Protein AF-0000000083133757 (afdb_homodimer)

Foldseek 3Di:
DWEWEKEDDLFKIKIWIWDDDPNAIGTQDMDMDGQAVDQEDLVVVCVVCVVSVHALVPHLWYEYAYADDQDPQWDDHPNYPYIDHQVVSCVSRVHPYYGYDHLVQLLVLLVSNDDPVQKDWLAAAAADPQAKEKEWEAEQFIFIWIWHGPPPDIGIGGDPQQFAADDDDDDLSVQLLVVVVVVDVGDGNRCCAYLNNLVSLLVSCQVVPDPPDHDDPVLVVVVVVDPNSVSLLCCCVPVVRPSSVVSVLVNLLSQLLVLLVVCVVGVRSNAYEYAYDVCLSCVVVNNPCNSPVSNQPPPPCSVSSSRHIYIYGNDNCSSRSSRRSVGCVRSVD/DWEWEKEDDLFKIKIWIWDDDPNAIGTQDMDMDGQAVDQEDLVVVCVVCVVSVHALVVHLWYEYAYADDQDPQWDDDPNYPYIDHQVVSCVSRVHPYYGYDHLVQLLVLLVSNDDPVQKDWLAAAAADPQAKEKEWEAEQFIFIWIWHGPPPDIGIGGDPQQFAADDDDDDLSVQLLVVVVVVDVGDGNRCCAYLVNLVSLLVSCQVVPDPPDHDDPVLVVVVVVDVNSVSLLCCCVPVVRPSSVVSVLVNLLSQLLVLLVRCVVGVRSNAYEYAYDVCLSCVVVNNPCNSPVSNQPPPPCSVSSSRHIYIYGNDNCSSRSSRRSVGCVRSVD

Organism: Piscirickettsia salmonis (NCBI:txid1238)

InterPro domains:
  IPR003836 Glucokinase [MF_00524] (2-330)
  IPR003836 Glucokinase [PF02685] (4-329)
  IPR003836 Glucokinase [TIGR00749] (4-324)
  IPR003836 Glucokinase [cd24008] (3-322)
  IPR043129 ATPase, nucleotide binding domain [SSF53067] (1-330)

Sequence (666 aa):
MRLLSGDIGGTKTWLQLADFDNGKLTVLAHQKYVSNTYNNAAIMVKEFLSETGHQETHIDGACFAVAGPIMQGRVQLTNLPWDVDEAAVAEELGIRCVTLINDFQAIGYGTDALAEKDLYTLQAGSPRPQATRALIGAGTGLGVALMSNDGEKYTVMPTEGGHVDFGPTNDIQMELLAYLRRKLHRVSVERVLSGQGLINIYKFICDNPLYGEIESRKLQFAMHKEDPAAAISRFAIEEKDPLACRALDIFIDLYGAQAGNLALMSLPYGGIYIVGGIAPKILSQLNDGRFMKAYGDKGRMSRMLDNFPIHIVLDTKIGLKGAALYAARACAQMRLLSGDIGGTKTWLQLADFDNGKLTVLAHQKYVSNTYNNAAIMVKEFLSETGHQETHIDGACFAVAGPIMQGRVQLTNLPWDVDEAAVAEELGIRCVTLINDFQAIGYGTDALAEKDLYTLQAGSPRPQATRALIGAGTGLGVALMSNDGEKYTVMPTEGGHVDFGPTNDIQMELLAYLRRKLHRVSVERVLSGQGLINIYKFICDNPLYGEIESRKLQFAMHKEDPAAAISRFAIEEKDPLACRALDIFIDLYGAQAGNLALMSLPYGGIYIVGGIAPKILSQLNDGRFMKAYGDKGRMSRMLDNFPIHIVLDTKIGLKGAALYAARACAQ

Radius of gyration: 26.64 Å; Cα contacts (8 Å, |Δi|>4): 1473; chains: 2; bounding box: 66×78×50 Å

Nearest PDB structures (foldseek):
  1sz2-assembly1_A  TM=9.202E-01  e=3.330E-32  Escherichia coli
  3vpz-assembly1_A-2  TM=8.859E-01  e=3.953E-31  Pseudoalteromonas sp. AS-131
  6vzz-assembly1_A-2  TM=7.617E-01  e=1.956E-19  Balamuthia mandrillaris
  9cku-assembly1_F  TM=5.477E-01  e=1.149E-06  Mycobacterium tuberculosis
  9b78-assembly1_A  TM=5.276E-01  e=3.428E-06  Mycobacterium tuberculosis

Secondary structure (DSSP, 8-state):
-EEEEEEE-SSEEEEEEEEEETTEEEEEEEEEEEGGGSSSHHHHHHHHHHHTT--GGG--EEEEEESS--BTTEEE-TTSS-EEEHHHHHHHHT-S-EEEEEHHHHHHHHGGG--GGGEEEEE-----TT--EEEEEESSSEEEEEEEE-SS-EEEEE--GGGSBP---SHHHHHHHHHHHTT-S--BGGGTSSHHHHHHHHHHHHHS-GGG----HHHHHHHHHS-HHHHHHHIIIII--HHHHHHHHHHHHHHHHHHHHHHHHH--TTEEEEESSHHHHTHHHHTSSHHHHHHH--GGGHHHHTTS-EEEE--TTHHHHHHHHHHHHHT--/-EEEEEEE-SSEEEEEEEEEETTEEEEEEEEEEEGGGSSSHHHHHHHHHHHTT--GGG-SEEEEEESS--BTTEEE-TTSS-EEEHHHHHHHHT-S-EEEEEHHHHHHHHGGG--GGGEEEEE-----TT--EEEEEESSSEEEEEEEE-SS-EEEEE--GGGSBP---SHHHHHHHHHHHTT-S--BGGGTSSHHHHHHHHHHHHHS-GGG----HHHHHHHHHS-HHHHHHHIIIII--HHHHHHHHHHHHHHHHHHHHHHHHH--TTEEEEESSHHHHTHHHHTSSHHHHHHH--GGGHHHHTTS-EEEE--TTHHHHHHHHHHHHHT--

Solvent-accessible surface area (backbone atoms only — not comparable to full-atom values): 33529 Å² total; per-residue (Å²): 83,34,27,33,14,23,38,47,44,57,58,44,24,39,39,34,36,29,40,43,56,95,91,38,78,46,80,73,46,70,51,78,45,61,37,78,80,45,82,41,68,54,62,53,48,52,50,50,30,53,76,71,73,46,56,50,88,63,36,52,16,25,12,37,16,30,68,65,78,70,56,94,54,27,34,75,40,87,69,35,94,36,77,51,35,28,68,60,46,17,63,74,49,57,26,88,31,46,45,66,45,36,42,64,45,14,33,51,52,14,58,78,72,60,52,74,89,34,44,46,73,80,35,73,44,56,67,39,88,72,35,28,28,32,40,40,25,35,33,87,45,29,50,31,32,39,30,46,41,80,87,83,52,77,44,65,42,64,38,45,41,24,59,22,60,35,39,58,83,49,70,69,44,44,50,50,50,56,57,48,50,76,79,29,95,69,58,28,38,24,58,49,45,15,38,60,3,44,44,49,44,35,52,51,42,66,77,52,41,65,93,70,57,75,86,52,67,69,56,56,52,40,35,71,74,47,61,41,42,58,37,39,52,46,34,21,72,76,65,56,35,66,65,33,36,51,27,51,50,53,40,38,32,50,51,14,36,49,51,31,34,50,39,28,51,44,54,21,27,48,16,35,40,39,34,49,71,47,54,63,73,42,43,71,64,55,66,69,46,52,19,55,52,32,27,40,69,47,72,93,49,22,74,64,55,58,34,33,18,31,29,37,37,61,53,81,57,31,38,38,52,3,14,30,50,47,16,53,63,74,33,67,117,83,33,28,33,12,22,37,46,46,58,61,43,26,39,40,35,37,30,39,43,56,96,92,38,79,44,80,74,46,70,51,79,43,60,36,78,80,45,83,42,68,57,62,52,49,52,50,51,31,53,75,69,74,46,56,50,87,61,37,52,18,26,14,37,15,29,68,63,77,69,57,91,54,28,35,74,39,88,70,35,94,36,77,51,35,29,68,59,45,18,61,74,51,58,27,88,29,45,44,69,43,36,42,62,44,14,34,51,53,14,59,79,71,60,51,74,90,33,44,46,74,82,34,74,45,56,66,39,87,73,34,27,28,33,39,40,25,34,32,86,47,28,49,32,33,38,29,45,43,81,86,81,52,76,44,67,42,63,38,44,43,23,59,22,61,36,40,56,84,49,71,68,43,45,52,49,51,56,56,47,49,76,78,29,94,66,60,29,38,26,57,51,46,15,38,61,4,44,44,48,44,35,52,52,41,66,76,51,44,65,94,71,58,74,86,52,67,68,55,54,52,40,34,72,75,48,60,41,42,60,37,40,52,46,34,22,72,76,65,56,35,65,66,32,36,52,29,49,50,51,39,38,32,50,51,14,35,50,51,30,34,49,39,28,51,42,53,19,28,47,15,36,39,39,34,51,72,48,56,62,75,41,43,70,63,54,67,66,46,53,17,55,53,33,28,41,66,46,71,93,49,23,73,64,54,59,34,33,17,31,29,37,38,61,53,81,58,32,37,37,52,3,14,29,52,48,18,53,64,75,33,66,116

Structure (mmCIF, N/CA/C/O backbone):
data_AF-0000000083133757-model_v1
#
loop_
_entity.id
_entity.type
_entity.pdbx_description
1 polymer Glucokinase
#
loop_
_atom_site.group_PDB
_atom_site.id
_atom_site.type_symbol
_atom_site.label_atom_id
_atom_site.label_alt_id
_atom_site.label_comp_id
_atom_site.label_asym_id
_atom_site.label_entity_id
_atom_site.label_seq_id
_atom_site.pdbx_PDB_ins_code
_atom_site.Cartn_x
_atom_site.Cartn_y
_atom_site.Cartn_z
_atom_site.occupancy
_atom_site.B_iso_or_equiv
_atom_site.auth_seq_id
_atom_site.auth_comp_id
_atom_site.auth_asym_id
_atom_site.auth_atom_id
_atom_site.pdbx_PDB_model_num
ATOM 1 N N . MET A 1 1 ? 29.344 -16.656 -13.273 1 94.44 1 MET A N 1
ATOM 2 C CA . MET A 1 1 ? 28.984 -17.297 -12.016 1 94.44 1 MET A CA 1
ATOM 3 C C . MET A 1 1 ? 28 -18.438 -12.242 1 94.44 1 MET A C 1
ATOM 5 O O . MET A 1 1 ? 27.094 -18.328 -13.062 1 94.44 1 MET A O 1
ATOM 9 N N . ARG A 1 2 ? 28.344 -19.547 -11.562 1 95.88 2 ARG A N 1
ATOM 10 C CA . ARG A 1 2 ? 27.375 -20.641 -11.531 1 95.88 2 ARG A CA 1
ATOM 11 C C . ARG A 1 2 ? 26.469 -20.531 -10.312 1 95.88 2 ARG A C 1
ATOM 13 O O . ARG A 1 2 ? 26.938 -20.547 -9.172 1 95.88 2 ARG A O 1
ATOM 20 N N . LEU A 1 3 ? 25.141 -20.453 -10.609 1 97.38 3 LEU A N 1
ATOM 21 C CA . LEU A 1 3 ? 24.203 -20.141 -9.547 1 97.38 3 LEU A CA 1
ATOM 22 C C . LEU A 1 3 ? 23.156 -21.25 -9.391 1 97.38 3 LEU A C 1
ATOM 24 O O . LEU A 1 3 ? 22.719 -21.828 -10.383 1 97.38 3 LEU A O 1
ATOM 28 N N . LEU A 1 4 ? 22.859 -21.516 -8.141 1 97.62 4 LEU A N 1
ATOM 29 C CA . LEU A 1 4 ? 21.781 -22.438 -7.781 1 97.62 4 LEU A CA 1
ATOM 30 C C . LEU A 1 4 ? 20.609 -21.672 -7.184 1 97.62 4 LEU A C 1
ATOM 32 O O . LEU A 1 4 ? 20.781 -20.828 -6.297 1 97.62 4 LEU A O 1
ATOM 36 N N . SER A 1 5 ? 19.375 -21.875 -7.754 1 97.75 5 SER A N 1
ATOM 37 C CA . SER A 1 5 ? 18.188 -21.25 -7.195 1 97.75 5 SER A CA 1
ATOM 38 C C . SER A 1 5 ? 17.094 -22.266 -6.945 1 97.75 5 SER A C 1
ATOM 40 O O . SER A 1 5 ? 17.047 -23.312 -7.59 1 97.75 5 SER A O 1
ATOM 42 N N . GLY A 1 6 ? 16.297 -21.984 -5.996 1 95.5 6 GLY A N 1
ATOM 43 C CA . GLY A 1 6 ? 15.18 -22.859 -5.66 1 95.5 6 GLY A CA 1
ATOM 44 C C . GLY A 1 6 ? 13.945 -22.094 -5.238 1 95.5 6 GLY A C 1
ATOM 45 O O . GLY A 1 6 ? 14.039 -21.016 -4.641 1 95.5 6 GLY A O 1
ATOM 46 N N . ASP A 1 7 ? 12.852 -22.562 -5.633 1 92.56 7 ASP A N 1
ATOM 47 C CA . ASP A 1 7 ? 11.531 -22.172 -5.145 1 92.56 7 ASP A CA 1
ATOM 48 C C . ASP A 1 7 ? 10.906 -23.281 -4.305 1 92.56 7 ASP A C 1
ATOM 50 O O . ASP A 1 7 ? 10.328 -24.234 -4.844 1 92.56 7 ASP A O 1
ATOM 54 N N . ILE A 1 8 ? 11.023 -23.094 -3.02 1 88.12 8 ILE A N 1
ATOM 55 C CA . ILE A 1 8 ? 10.648 -24.156 -2.084 1 88.12 8 ILE A CA 1
ATOM 56 C C . ILE A 1 8 ? 9.211 -23.953 -1.622 1 88.12 8 ILE A C 1
ATOM 58 O O . ILE A 1 8 ? 8.914 -23.016 -0.879 1 88.12 8 ILE A O 1
ATOM 62 N N . GLY A 1 9 ? 8.352 -24.797 -2.1 1 79 9 GLY A N 1
ATOM 63 C CA . GLY A 1 9 ? 6.965 -24.812 -1.653 1 79 9 GLY A CA 1
ATOM 64 C C . GLY A 1 9 ? 6.656 -25.938 -0.682 1 79 9 GLY A C 1
ATOM 65 O O . GLY A 1 9 ? 7.508 -26.781 -0.421 1 79 9 GLY A O 1
ATOM 66 N N . GLY A 1 10 ? 5.496 -25.875 -0.062 1 72.5 10 GLY A N 1
ATOM 67 C CA . GLY A 1 10 ? 5.102 -26.922 0.88 1 72.5 10 GLY A CA 1
ATOM 68 C C . GLY A 1 10 ? 5.008 -28.297 0.25 1 72.5 10 GLY A C 1
ATOM 69 O O . GLY A 1 10 ? 5.445 -29.281 0.84 1 72.5 10 GLY A O 1
ATOM 70 N N . THR A 1 11 ? 4.551 -28.375 -1.009 1 75.81 11 THR A N 1
ATOM 71 C CA . THR A 1 11 ? 4.328 -29.672 -1.652 1 75.81 11 THR A CA 1
ATOM 72 C C . THR A 1 11 ? 5.375 -29.922 -2.736 1 75.81 11 THR A C 1
ATOM 74 O O . THR A 1 11 ? 5.844 -31.047 -2.902 1 75.81 11 THR A O 1
ATOM 77 N N . LYS A 1 12 ? 5.715 -28.891 -3.416 1 84.62 12 LYS A N 1
ATOM 78 C CA . LYS A 1 12 ? 6.641 -29.031 -4.531 1 84.62 12 LYS A CA 1
ATOM 79 C C . LYS A 1 12 ? 7.785 -28.031 -4.434 1 84.62 12 LYS A C 1
ATOM 81 O O . LYS A 1 12 ? 7.586 -26.906 -3.963 1 84.62 12 LYS A O 1
ATOM 86 N N . THR A 1 13 ? 8.914 -28.453 -4.848 1 90.81 13 THR A N 1
ATOM 87 C CA . THR A 1 13 ? 10.094 -27.594 -4.914 1 90.81 13 THR A CA 1
ATOM 88 C C . THR A 1 13 ? 10.695 -27.609 -6.316 1 90.81 13 THR A C 1
ATOM 90 O O . THR A 1 13 ? 10.836 -28.672 -6.926 1 90.81 13 THR A O 1
ATOM 93 N N . TRP A 1 14 ? 10.961 -26.453 -6.805 1 94.5 14 TRP A N 1
ATOM 94 C CA . TRP A 1 14 ? 11.68 -26.328 -8.062 1 94.5 14 TRP A CA 1
ATOM 95 C C . TRP A 1 14 ? 13.133 -25.938 -7.816 1 94.5 14 TRP A C 1
ATOM 97 O O . TRP A 1 14 ? 13.414 -25.047 -7 1 94.5 14 TRP A O 1
ATOM 107 N N . LEU A 1 15 ? 14.031 -26.594 -8.453 1 96.69 15 LEU A N 1
ATOM 108 C CA . LEU A 1 15 ? 15.453 -26.25 -8.414 1 96.69 15 LEU A CA 1
ATOM 109 C C . LEU A 1 15 ? 15.961 -25.875 -9.812 1 96.69 15 LEU A C 1
ATOM 111 O O . LEU A 1 15 ? 15.492 -26.438 -10.805 1 96.69 15 LEU A O 1
ATOM 115 N N . GLN A 1 16 ? 16.859 -24.953 -9.812 1 97.56 16 GLN A N 1
ATOM 116 C CA . GLN A 1 16 ? 17.391 -24.453 -11.086 1 97.56 16 GLN A CA 1
ATOM 117 C C . GLN A 1 16 ? 18.875 -24.156 -10.992 1 97.56 16 GLN A C 1
ATOM 119 O O . GLN A 1 16 ? 19.344 -23.641 -9.969 1 97.56 16 GLN A O 1
ATOM 124 N N . LEU A 1 17 ? 19.594 -24.594 -12.023 1 97.25 17 LEU A N 1
ATOM 125 C CA . LEU A 1 17 ? 20.984 -24.203 -12.234 1 97.25 17 LEU A CA 1
ATOM 126 C C . LEU A 1 17 ? 21.109 -23.219 -13.391 1 97.25 17 LEU A C 1
ATOM 128 O O . LEU A 1 17 ? 20.5 -23.406 -14.445 1 97.25 17 LEU A O 1
ATOM 132 N N . ALA A 1 18 ? 21.844 -22.141 -13.148 1 96.94 18 ALA A N 1
ATOM 133 C CA . ALA A 1 18 ? 22 -21.141 -14.188 1 96.94 18 ALA A CA 1
ATOM 134 C C . ALA A 1 18 ? 23.406 -20.547 -14.18 1 96.94 18 ALA A C 1
ATOM 136 O O . ALA A 1 18 ? 24.094 -20.562 -13.156 1 96.94 18 ALA A O 1
ATOM 137 N N . ASP A 1 19 ? 23.828 -20.078 -15.375 1 96.31 19 ASP A N 1
ATOM 138 C CA . ASP A 1 19 ? 25.031 -19.281 -15.516 1 96.31 19 ASP A CA 1
ATOM 139 C C . ASP A 1 19 ? 24.703 -17.781 -15.57 1 96.31 19 ASP A C 1
ATOM 141 O O . ASP A 1 19 ? 23.734 -17.375 -16.219 1 96.31 19 ASP A O 1
ATOM 145 N N . PHE A 1 20 ? 25.391 -17.047 -14.766 1 95.31 20 PHE A N 1
ATOM 146 C CA . PHE A 1 20 ? 25.266 -15.594 -14.812 1 95.31 20 PHE A CA 1
ATOM 147 C C . PHE A 1 20 ? 26.562 -14.953 -15.312 1 95.31 20 PHE A C 1
ATOM 149 O O . PHE A 1 20 ? 27.594 -15.039 -14.648 1 95.31 20 PHE A O 1
ATOM 156 N N . ASP A 1 21 ? 26.469 -14.344 -16.516 1 92.94 21 ASP A N 1
ATOM 157 C CA . ASP A 1 21 ? 27.625 -13.719 -17.156 1 92.94 21 ASP A CA 1
ATOM 158 C C . ASP A 1 21 ? 27.234 -12.398 -17.828 1 92.94 21 ASP A C 1
ATOM 160 O O . ASP A 1 21 ? 26.297 -12.359 -18.625 1 92.94 21 ASP A O 1
ATOM 164 N N . ASN A 1 22 ? 27.938 -11.281 -17.516 1 89.75 22 ASN A N 1
ATOM 165 C CA . ASN A 1 22 ? 27.734 -9.961 -18.094 1 89.75 22 ASN A CA 1
ATOM 166 C C . ASN A 1 22 ? 26.281 -9.523 -18 1 89.75 22 ASN A C 1
ATOM 168 O O . ASN A 1 22 ? 25.688 -9.094 -18.984 1 89.75 22 ASN A O 1
ATOM 172 N N . GLY A 1 23 ? 25.703 -9.805 -16.922 1 85.88 23 GLY A N 1
ATOM 173 C CA . GLY A 1 23 ? 24.359 -9.336 -16.672 1 85.88 23 GLY A CA 1
ATOM 174 C C . GLY A 1 23 ? 23.281 -10.227 -17.266 1 85.88 23 GLY A C 1
ATOM 175 O O . GLY A 1 23 ? 22.094 -9.922 -17.188 1 85.88 23 GLY A O 1
ATOM 176 N N . LYS A 1 24 ? 23.766 -11.352 -17.75 1 91 24 LYS A N 1
ATOM 177 C CA . LYS A 1 24 ? 22.812 -12.242 -18.406 1 91 24 LYS A CA 1
ATOM 178 C C . LYS A 1 24 ? 22.719 -13.578 -17.688 1 91 24 LYS A C 1
ATOM 180 O O . LYS A 1 24 ? 23.75 -14.164 -17.312 1 91 24 LYS A O 1
ATOM 185 N N . LEU A 1 25 ? 21.5 -13.992 -17.516 1 94.38 25 LEU A N 1
ATOM 186 C CA . LEU A 1 25 ? 21.234 -15.273 -16.875 1 94.38 25 LEU A CA 1
ATOM 187 C C . LEU A 1 25 ? 20.875 -16.328 -17.906 1 94.38 25 LEU A C 1
ATOM 189 O O . LEU A 1 25 ? 19.969 -16.141 -18.719 1 94.38 25 LEU A O 1
ATOM 193 N N . THR A 1 26 ? 21.641 -17.453 -17.969 1 95 26 THR A N 1
ATOM 194 C CA . THR A 1 26 ? 21.359 -18.578 -18.859 1 95 26 THR A CA 1
ATOM 195 C C . THR A 1 26 ? 21.031 -19.828 -18.031 1 95 26 THR A C 1
ATOM 197 O O . THR A 1 26 ? 21.875 -20.359 -17.312 1 95 26 THR A O 1
ATOM 200 N N . VAL A 1 27 ? 19.844 -20.312 -18.219 1 94.75 27 VAL A N 1
ATOM 201 C CA . VAL A 1 27 ? 19.406 -21.484 -17.469 1 94.75 27 VAL A CA 1
ATOM 202 C C . VAL A 1 27 ? 20.031 -22.734 -18.062 1 94.75 27 VAL A C 1
ATOM 204 O O . VAL A 1 27 ? 19.969 -22.969 -19.281 1 94.75 27 VAL A O 1
ATOM 207 N N . LEU A 1 28 ? 20.547 -23.531 -17.219 1 95.75 28 LEU A N 1
ATOM 208 C CA . LEU A 1 28 ? 21.203 -24.75 -17.641 1 95.75 28 LEU A CA 1
ATOM 209 C C . LEU A 1 28 ? 20.328 -25.969 -17.391 1 95.75 28 LEU A C 1
ATOM 211 O O . LEU A 1 28 ? 20.312 -26.906 -18.188 1 95.75 28 LEU A O 1
ATOM 215 N N . ALA A 1 29 ? 19.656 -25.969 -16.266 1 95.62 29 ALA A N 1
ATOM 216 C CA . ALA A 1 29 ? 18.781 -27.062 -15.875 1 95.62 29 ALA A CA 1
ATOM 217 C C . ALA A 1 29 ? 17.75 -26.609 -14.844 1 95.62 29 ALA A C 1
ATOM 219 O O . ALA A 1 29 ? 18 -25.688 -14.078 1 95.62 29 ALA A O 1
ATOM 220 N N . HIS A 1 30 ? 16.609 -27.156 -14.875 1 94.69 30 HIS A N 1
ATOM 221 C CA . HIS A 1 30 ? 15.625 -27.016 -13.805 1 94.69 30 HIS A CA 1
ATOM 222 C C . HIS A 1 30 ? 14.797 -28.281 -13.633 1 94.69 30 HIS A C 1
ATOM 224 O O . HIS A 1 30 ? 14.562 -29.016 -14.602 1 94.69 30 HIS A O 1
ATOM 230 N N . GLN A 1 31 ? 14.469 -28.625 -12.461 1 95.75 31 GLN A N 1
ATOM 231 C CA . GLN A 1 31 ? 13.727 -29.828 -12.141 1 95.75 31 GLN A CA 1
ATOM 232 C C . GLN A 1 31 ? 12.789 -29.609 -10.953 1 95.75 31 GLN A C 1
ATOM 234 O O . GLN A 1 31 ? 13.047 -28.766 -10.102 1 95.75 31 GLN A O 1
ATOM 239 N N . LYS A 1 32 ? 11.727 -30.406 -11 1 94.5 32 LYS A N 1
ATOM 240 C CA . LYS A 1 32 ? 10.727 -30.375 -9.938 1 94.5 32 LYS A CA 1
ATOM 241 C C . LYS A 1 32 ? 10.859 -31.578 -9.016 1 94.5 32 LYS A C 1
ATOM 243 O O . LYS A 1 32 ? 11.117 -32.688 -9.469 1 94.5 32 LYS A O 1
ATOM 248 N N . TYR A 1 33 ? 10.68 -31.297 -7.75 1 93.75 33 TYR A N 1
ATOM 249 C CA . TYR A 1 33 ? 10.742 -32.344 -6.742 1 93.75 33 TYR A CA 1
ATOM 250 C C . TYR A 1 33 ? 9.531 -32.281 -5.82 1 93.75 33 TYR A C 1
ATOM 252 O O . TYR A 1 33 ? 8.93 -31.234 -5.637 1 93.75 33 TYR A O 1
ATOM 260 N N . VAL A 1 34 ? 9.125 -33.406 -5.285 1 90.12 34 VAL A N 1
ATOM 261 C CA . VAL A 1 34 ? 8.117 -33.469 -4.234 1 90.12 34 VAL A CA 1
ATOM 262 C C . VAL A 1 34 ? 8.766 -33.219 -2.875 1 90.12 34 VAL A C 1
ATOM 264 O O . VAL A 1 34 ? 9.516 -34.062 -2.371 1 90.12 34 VAL A O 1
ATOM 267 N N . SER A 1 35 ? 8.438 -32.125 -2.262 1 85.5 35 SER A N 1
ATOM 268 C CA . SER A 1 35 ? 9.172 -31.609 -1.113 1 85.5 35 SER A CA 1
ATOM 269 C C . SER A 1 35 ? 9.164 -32.594 0.045 1 85.5 35 SER A C 1
ATOM 271 O O . SER A 1 35 ? 10.203 -32.812 0.678 1 85.5 35 SER A O 1
ATOM 273 N N . ASN A 1 36 ? 8.008 -33.219 0.297 1 82.38 36 ASN A N 1
ATOM 274 C CA . ASN A 1 36 ? 7.836 -34.031 1.495 1 82.38 36 ASN A CA 1
ATOM 275 C C . ASN A 1 36 ? 8.523 -35.375 1.355 1 82.38 36 ASN A C 1
ATOM 277 O O . ASN A 1 36 ? 8.531 -36.188 2.297 1 82.38 36 ASN A O 1
ATOM 281 N N . THR A 1 37 ? 9.133 -35.656 0.314 1 86.5 37 THR A N 1
ATOM 282 C CA . THR A 1 37 ? 9.844 -36.906 0.107 1 86.5 37 THR A CA 1
ATOM 283 C C . THR A 1 37 ? 11.297 -36.781 0.58 1 86.5 37 THR A C 1
ATOM 285 O O . THR A 1 37 ? 12.023 -37.781 0.607 1 86.5 37 THR A O 1
ATOM 288 N N . TYR A 1 38 ? 11.625 -35.625 0.969 1 87.56 38 TYR A N 1
ATOM 289 C CA . TYR A 1 38 ? 13 -35.375 1.405 1 87.56 38 TYR A CA 1
ATOM 290 C C . TYR A 1 38 ? 13.031 -34.906 2.857 1 87.56 38 TYR A C 1
ATOM 292 O O . TYR A 1 38 ? 12.148 -34.188 3.309 1 87.56 38 TYR A O 1
ATOM 300 N N . ASN A 1 39 ? 14.133 -35.25 3.531 1 81.62 39 ASN A N 1
ATOM 301 C CA . ASN A 1 39 ? 14.289 -34.875 4.938 1 81.62 39 ASN A CA 1
ATOM 302 C C . ASN A 1 39 ? 14.766 -33.438 5.094 1 81.62 39 ASN A C 1
ATOM 304 O O . ASN A 1 39 ? 14.578 -32.844 6.148 1 81.62 39 ASN A O 1
ATOM 308 N N . ASN A 1 40 ? 15.461 -33.062 4.164 1 83.31 40 ASN A N 1
ATOM 309 C CA . ASN A 1 40 ? 15.898 -31.656 4.184 1 83.31 40 ASN A CA 1
ATOM 310 C C . ASN A 1 40 ? 16.25 -31.156 2.781 1 83.31 40 ASN A C 1
ATOM 312 O O . ASN A 1 40 ? 16.359 -31.953 1.846 1 83.31 40 ASN A O 1
ATOM 316 N N . ALA A 1 41 ? 16.453 -29.891 2.652 1 85.19 41 ALA A N 1
ATOM 317 C CA . ALA A 1 41 ? 16.672 -29.234 1.369 1 85.19 41 ALA A CA 1
ATOM 318 C C . ALA A 1 41 ? 18.031 -29.625 0.772 1 85.19 41 ALA A C 1
ATOM 320 O O . ALA A 1 41 ? 18.156 -29.734 -0.449 1 85.19 41 ALA A O 1
ATOM 321 N N . ALA A 1 42 ? 19 -29.875 1.633 1 88.56 42 ALA A N 1
ATOM 322 C CA . ALA A 1 42 ? 20.359 -30.156 1.164 1 88.56 42 ALA A CA 1
ATOM 323 C C . ALA A 1 42 ? 20.391 -31.469 0.384 1 88.56 42 ALA A C 1
ATOM 325 O O . ALA A 1 42 ? 21.078 -31.578 -0.635 1 88.56 42 ALA A O 1
ATOM 326 N N . ILE A 1 43 ? 19.703 -32.406 0.863 1 90.31 43 ILE A N 1
ATOM 327 C CA . ILE A 1 43 ? 19.656 -33.719 0.206 1 90.31 43 ILE A CA 1
ATOM 328 C C . ILE A 1 43 ? 19.016 -33.594 -1.172 1 90.31 43 ILE A C 1
ATOM 330 O O . ILE A 1 43 ? 19.484 -34.156 -2.146 1 90.31 43 ILE A O 1
ATOM 334 N N . MET A 1 44 ? 17.984 -32.844 -1.221 1 92.5 44 MET A N 1
ATOM 335 C CA . MET A 1 44 ? 17.281 -32.562 -2.48 1 92.5 44 MET A CA 1
ATOM 336 C C . MET A 1 44 ? 18.219 -31.891 -3.479 1 92.5 44 MET A C 1
ATOM 338 O O . MET A 1 44 ? 18.25 -32.25 -4.652 1 92.5 44 MET A O 1
ATOM 342 N N . VAL A 1 45 ? 18.938 -30.969 -3 1 93.94 45 VAL A N 1
ATOM 343 C CA . VAL A 1 45 ? 19.844 -30.203 -3.842 1 93.94 45 VAL A CA 1
ATOM 344 C C . VAL A 1 45 ? 20.953 -31.094 -4.367 1 93.94 45 VAL A C 1
ATOM 346 O O . VAL A 1 45 ? 21.312 -31.031 -5.543 1 93.94 45 VAL A O 1
ATOM 349 N N . LYS A 1 46 ? 21.484 -31.906 -3.508 1 94.31 46 LYS A N 1
ATOM 350 C CA . LYS A 1 46 ? 22.547 -32.812 -3.912 1 94.31 46 LYS A CA 1
ATOM 351 C C . LYS A 1 46 ? 22.062 -33.781 -5 1 94.31 46 LYS A C 1
ATOM 353 O O . LYS A 1 46 ? 22.781 -34.062 -5.953 1 94.31 46 LYS A O 1
ATOM 358 N N . GLU A 1 47 ? 20.906 -34.25 -4.805 1 95.56 47 GLU A N 1
ATOM 359 C CA . GLU A 1 47 ? 20.312 -35.094 -5.828 1 95.56 47 GLU A CA 1
ATOM 360 C C . GLU A 1 47 ? 20.156 -34.344 -7.152 1 95.56 47 GLU A C 1
ATOM 362 O O . GLU A 1 47 ? 20.484 -34.875 -8.211 1 95.56 47 GLU A O 1
ATOM 367 N N . PHE A 1 48 ? 19.672 -33.188 -7.094 1 96.56 48 PHE A N 1
ATOM 368 C CA . PHE A 1 48 ? 19.5 -32.344 -8.281 1 96.56 48 PHE A CA 1
ATOM 369 C C . PHE A 1 48 ? 20.828 -32.125 -8.992 1 96.56 48 PHE A C 1
ATOM 371 O O . PHE A 1 48 ? 20.922 -32.281 -10.211 1 96.56 48 PHE A O 1
ATOM 378 N N . LEU A 1 49 ? 21.844 -31.797 -8.227 1 95.44 49 LEU A N 1
ATOM 379 C CA . LEU A 1 49 ? 23.156 -31.562 -8.812 1 95.44 49 LEU A CA 1
ATOM 380 C C . LEU A 1 49 ? 23.703 -32.812 -9.453 1 95.44 49 LEU A C 1
ATOM 382 O O . LEU A 1 49 ? 24.25 -32.781 -10.562 1 95.44 49 LEU A O 1
ATOM 386 N N . SER A 1 50 ? 23.5 -33.875 -8.789 1 95.38 50 SER A N 1
ATOM 387 C CA . SER A 1 50 ? 23.938 -35.156 -9.336 1 95.38 50 SER A CA 1
ATOM 388 C C . SER A 1 50 ? 23.219 -35.5 -10.633 1 95.38 50 SER A C 1
ATOM 390 O O . SER A 1 50 ? 23.844 -35.875 -11.625 1 95.38 50 SER A O 1
ATOM 392 N N . GLU A 1 51 ? 21.938 -35.344 -10.594 1 96 51 GLU A N 1
ATOM 393 C CA . GLU A 1 51 ? 21.109 -35.656 -11.742 1 96 51 GLU A CA 1
ATOM 394 C C . GLU A 1 51 ? 21.453 -34.781 -12.938 1 96 51 GLU A C 1
ATOM 396 O O . GLU A 1 51 ? 21.297 -35.188 -14.094 1 96 51 GLU A O 1
ATOM 401 N N . THR A 1 52 ? 21.906 -33.625 -12.719 1 94.38 52 THR A N 1
ATOM 402 C CA . THR A 1 52 ? 22.188 -32.688 -13.789 1 94.38 52 THR A CA 1
ATOM 403 C C . THR A 1 52 ? 23.672 -32.688 -14.141 1 94.38 52 THR A C 1
ATOM 405 O O . THR A 1 52 ? 24.125 -31.906 -14.992 1 94.38 52 THR A O 1
ATOM 408 N N . GLY A 1 53 ? 24.438 -33.469 -13.492 1 92.5 53 GLY A N 1
ATOM 409 C CA . GLY A 1 53 ? 25.844 -33.656 -13.805 1 92.5 53 GLY A CA 1
ATOM 410 C C . GLY A 1 53 ? 26.734 -32.562 -13.266 1 92.5 53 GLY A C 1
ATOM 411 O O . GLY A 1 53 ? 27.766 -32.25 -13.852 1 92.5 53 GLY A O 1
ATOM 412 N N . HIS A 1 54 ? 26.281 -31.922 -12.234 1 91.94 54 HIS A N 1
ATOM 413 C CA . HIS A 1 54 ? 27.062 -30.844 -11.625 1 91.94 54 HIS A CA 1
ATOM 414 C C . HIS A 1 54 ? 27.453 -31.203 -10.195 1 91.94 54 HIS A C 1
ATOM 416 O O . HIS A 1 54 ? 26.906 -32.125 -9.609 1 91.94 54 HIS A O 1
ATOM 422 N N . GLN A 1 55 ? 28.531 -30.5 -9.742 1 89.62 55 GLN A N 1
ATOM 423 C CA . GLN A 1 55 ? 29 -30.672 -8.375 1 89.62 55 GLN A CA 1
ATOM 424 C C . GLN A 1 55 ? 28.859 -29.391 -7.57 1 89.62 55 GLN A C 1
ATOM 426 O O . GLN A 1 55 ? 28.906 -28.297 -8.133 1 89.62 55 GLN A O 1
ATOM 431 N N . GLU A 1 56 ? 28.703 -29.547 -6.305 1 87 56 GLU A N 1
ATOM 432 C CA . GLU A 1 56 ? 28.562 -28.422 -5.395 1 87 56 GLU A CA 1
ATOM 433 C C . GLU A 1 56 ? 29.75 -27.469 -5.516 1 87 56 GLU A C 1
ATOM 435 O O . GLU A 1 56 ? 29.578 -26.25 -5.379 1 87 56 GLU A O 1
ATOM 440 N N . THR A 1 57 ? 30.891 -28.031 -5.816 1 86.44 57 THR A N 1
ATOM 441 C CA . THR A 1 57 ? 32.125 -27.234 -5.871 1 86.44 57 THR A CA 1
ATOM 442 C C . THR A 1 57 ? 32.094 -26.266 -7.039 1 86.44 57 THR A C 1
ATOM 444 O O . THR A 1 57 ? 32.875 -25.312 -7.09 1 86.44 57 THR A O 1
ATOM 447 N N . HIS A 1 58 ? 31.141 -26.422 -7.898 1 90.88 58 HIS A N 1
ATOM 448 C CA . HIS A 1 58 ? 31.031 -25.578 -9.078 1 90.88 58 HIS A CA 1
ATOM 449 C C . HIS A 1 58 ? 30.047 -24.422 -8.844 1 90.88 58 HIS A C 1
ATOM 451 O O . HIS A 1 58 ? 29.922 -23.531 -9.688 1 90.88 58 HIS A O 1
ATOM 457 N N . ILE A 1 59 ? 29.391 -24.438 -7.707 1 95.62 59 ILE A N 1
ATOM 458 C CA . ILE A 1 59 ? 28.328 -23.469 -7.449 1 95.62 59 ILE A CA 1
ATOM 459 C C . ILE A 1 59 ? 28.906 -22.266 -6.711 1 95.62 59 ILE A C 1
ATOM 461 O O . ILE A 1 59 ? 29.469 -22.406 -5.625 1 95.62 59 ILE A O 1
ATOM 465 N N . ASP A 1 60 ? 28.781 -21.078 -7.281 1 95.12 60 ASP A N 1
ATOM 466 C CA . ASP A 1 60 ? 29.328 -19.859 -6.707 1 95.12 60 ASP A CA 1
ATOM 467 C C . ASP A 1 60 ? 28.391 -19.266 -5.664 1 95.12 60 ASP A C 1
ATOM 469 O O . ASP A 1 60 ? 28.828 -18.578 -4.742 1 95.12 60 ASP A O 1
ATOM 473 N N . GLY A 1 61 ? 27.156 -19.516 -5.836 1 96.38 61 GLY A N 1
ATOM 474 C CA . GLY A 1 61 ? 26.156 -18.969 -4.934 1 96.38 61 GLY A CA 1
ATOM 475 C C . GLY A 1 61 ? 24.797 -19.625 -5.109 1 96.38 61 GLY A C 1
ATOM 476 O O . GLY A 1 61 ? 24.484 -20.141 -6.184 1 96.38 61 GLY A O 1
ATOM 477 N N . ALA A 1 62 ? 24.047 -19.594 -4.035 1 96.81 62 ALA A N 1
ATOM 478 C CA . ALA A 1 62 ? 22.719 -20.172 -4.059 1 96.81 62 ALA A CA 1
ATOM 479 C C . ALA A 1 62 ? 21.703 -19.281 -3.357 1 96.81 62 ALA A C 1
ATOM 481 O O . ALA A 1 62 ? 22.047 -18.562 -2.408 1 96.81 62 ALA A O 1
ATOM 482 N N . CYS A 1 63 ? 20.5 -19.266 -3.869 1 96.81 63 CYS A N 1
ATOM 483 C CA . CYS A 1 63 ? 19.391 -18.578 -3.227 1 96.81 63 CYS A CA 1
ATOM 484 C C . CYS A 1 63 ? 18.109 -19.422 -3.299 1 96.81 63 CYS A C 1
ATOM 486 O O . CYS A 1 63 ? 17.75 -19.922 -4.367 1 96.81 63 CYS A O 1
ATOM 488 N N . PHE A 1 64 ? 17.5 -19.594 -2.168 1 94.44 64 PHE A N 1
ATOM 489 C CA . PHE A 1 64 ? 16.25 -20.344 -2.1 1 94.44 64 PHE A CA 1
ATOM 490 C C . PHE A 1 64 ? 15.102 -19.438 -1.673 1 94.44 64 PHE A C 1
ATOM 492 O O . PHE A 1 64 ? 15.164 -18.812 -0.615 1 94.44 64 PHE A O 1
ATOM 499 N N . ALA A 1 65 ? 14.094 -19.375 -2.576 1 93.62 65 ALA A N 1
ATOM 500 C CA . ALA A 1 65 ? 12.859 -18.672 -2.242 1 93.62 65 ALA A CA 1
ATOM 501 C C . ALA A 1 65 ? 11.93 -19.547 -1.42 1 93.62 65 ALA A C 1
ATOM 503 O O . ALA A 1 65 ? 11.742 -20.734 -1.737 1 93.62 65 ALA A O 1
ATOM 504 N N . VAL A 1 66 ? 11.438 -18.984 -0.377 1 87.56 66 VAL A N 1
ATOM 505 C CA . VAL A 1 66 ? 10.586 -19.766 0.513 1 87.56 66 VAL A CA 1
ATOM 506 C C . VAL A 1 66 ? 9.328 -18.969 0.857 1 87.56 66 VAL A C 1
ATOM 508 O O . VAL A 1 66 ? 9.328 -17.734 0.807 1 87.56 66 VAL A O 1
ATOM 511 N N . ALA A 1 67 ? 8.266 -19.781 1.192 1 75.56 67 ALA A N 1
ATOM 512 C CA . ALA A 1 67 ? 7.039 -19.125 1.636 1 75.56 67 ALA A CA 1
ATOM 513 C C . ALA A 1 67 ? 7.148 -18.688 3.096 1 75.56 67 ALA A C 1
ATOM 515 O O . ALA A 1 67 ? 7.75 -19.391 3.914 1 75.56 67 ALA A O 1
ATOM 516 N N . GLY A 1 68 ? 6.707 -17.547 3.434 1 69.38 68 GLY A N 1
ATOM 517 C CA . GLY A 1 68 ? 6.652 -17.125 4.824 1 69.38 68 GLY A CA 1
ATOM 518 C C . GLY A 1 68 ? 7.762 -16.156 5.195 1 69.38 68 GLY A C 1
ATOM 519 O O . GLY A 1 68 ? 8.648 -15.883 4.387 1 69.38 68 GLY A O 1
ATOM 520 N N . PRO A 1 69 ? 7.695 -15.656 6.395 1 67.88 69 PRO A N 1
ATOM 521 C CA . PRO A 1 69 ? 8.68 -14.672 6.867 1 67.88 69 PRO A CA 1
ATOM 522 C C . PRO A 1 69 ? 10.039 -15.297 7.16 1 67.88 69 PRO A C 1
ATOM 524 O O . PRO A 1 69 ? 10.117 -16.391 7.727 1 67.88 69 PRO A O 1
ATOM 527 N N . ILE A 1 70 ? 11.094 -14.742 6.68 1 74.56 70 ILE A N 1
ATOM 528 C CA . ILE A 1 70 ? 12.469 -15.133 6.957 1 74.56 70 ILE A CA 1
ATOM 529 C C . ILE A 1 70 ? 13.023 -14.289 8.102 1 74.56 70 ILE A C 1
ATOM 531 O O . ILE A 1 70 ? 12.977 -13.062 8.055 1 74.56 70 ILE A O 1
ATOM 535 N N . MET A 1 71 ? 13.367 -14.875 9.188 1 68.31 71 MET A N 1
ATOM 536 C CA . MET A 1 71 ? 13.945 -14.18 10.336 1 68.31 71 MET A CA 1
ATOM 537 C C . MET A 1 71 ? 15.406 -14.578 10.531 1 68.31 71 MET A C 1
ATOM 539 O O . MET A 1 71 ? 15.703 -15.727 10.859 1 68.31 71 MET A O 1
ATOM 543 N N . GLN A 1 72 ? 16.312 -13.656 10.375 1 72.56 72 GLN A N 1
ATOM 544 C CA . GLN A 1 72 ? 17.734 -13.859 10.594 1 72.56 72 GLN A CA 1
ATOM 545 C C . GLN A 1 72 ? 18.25 -15.062 9.797 1 72.56 72 GLN A C 1
ATOM 547 O O . GLN A 1 72 ? 18.906 -15.938 10.352 1 72.56 72 GLN A O 1
ATOM 552 N N . GLY A 1 73 ? 17.844 -15.117 8.656 1 76 73 GLY A N 1
ATOM 553 C CA . GLY A 1 73 ? 18.344 -16.141 7.746 1 76 73 GLY A CA 1
ATOM 554 C C . GLY A 1 73 ? 17.734 -17.5 7.992 1 76 73 GLY A C 1
ATOM 555 O O . GLY A 1 73 ? 18.25 -18.516 7.516 1 76 73 GLY A O 1
ATOM 556 N N . ARG A 1 74 ? 16.703 -17.516 8.812 1 75.5 74 ARG A N 1
ATOM 557 C CA . ARG A 1 74 ? 16.016 -18.766 9.133 1 75.5 74 ARG A CA 1
ATOM 558 C C . ARG A 1 74 ? 14.531 -18.688 8.805 1 75.5 74 ARG A C 1
ATOM 560 O O . ARG A 1 74 ? 13.93 -17.609 8.891 1 75.5 74 ARG A O 1
ATOM 567 N N . VAL A 1 75 ? 14 -19.828 8.297 1 77.5 75 VAL A N 1
ATOM 568 C CA . VAL A 1 75 ? 12.57 -19.906 8.039 1 77.5 75 VAL A CA 1
ATOM 569 C C . VAL A 1 75 ? 12.023 -21.25 8.531 1 77.5 75 VAL A C 1
ATOM 571 O O . VAL A 1 75 ? 12.695 -22.281 8.414 1 77.5 75 VAL A O 1
ATOM 574 N N . GLN A 1 76 ? 10.906 -21.109 9.211 1 70.56 76 GLN A N 1
ATOM 575 C CA . GLN A 1 76 ? 10.156 -22.312 9.539 1 70.56 76 GLN A CA 1
ATOM 576 C C . GLN A 1 76 ? 9.047 -22.562 8.516 1 70.56 76 GLN A C 1
ATOM 578 O O . GLN A 1 76 ? 8.102 -21.781 8.422 1 70.56 76 GLN A O 1
ATOM 583 N N . LEU A 1 77 ? 9.258 -23.562 7.805 1 67.5 77 LEU A N 1
ATOM 584 C CA . LEU A 1 77 ? 8.242 -23.875 6.805 1 67.5 77 LEU A CA 1
ATOM 585 C C . LEU A 1 77 ? 7.082 -24.641 7.422 1 67.5 77 LEU A C 1
ATOM 587 O O . LEU A 1 77 ? 7.285 -25.641 8.094 1 67.5 77 LEU A O 1
ATOM 591 N N . THR A 1 78 ? 5.98 -24.109 7.488 1 57.56 78 THR A N 1
ATOM 592 C CA . THR A 1 78 ? 4.816 -24.656 8.172 1 57.56 78 THR A CA 1
ATOM 593 C C . THR A 1 78 ? 4.469 -26.031 7.621 1 57.56 78 THR A C 1
ATOM 595 O O . THR A 1 78 ? 4.062 -26.922 8.375 1 57.56 78 THR A O 1
ATOM 598 N N . ASN A 1 79 ? 4.633 -26.203 6.402 1 60.12 79 ASN A N 1
ATOM 599 C CA . ASN A 1 79 ? 4.141 -27.453 5.828 1 60.12 79 ASN A CA 1
ATOM 600 C C . ASN A 1 79 ? 5.27 -28.453 5.629 1 60.12 79 ASN A C 1
ATOM 602 O O . ASN A 1 79 ? 5.051 -29.531 5.082 1 60.12 79 ASN A O 1
ATOM 606 N N . LEU A 1 80 ? 6.352 -28 6.023 1 63.72 80 LEU A N 1
ATOM 607 C CA . LEU A 1 80 ? 7.48 -28.922 5.895 1 63.72 80 LEU A CA 1
ATOM 608 C C . LEU A 1 80 ? 8.25 -29.031 7.207 1 63.72 80 LEU A C 1
ATOM 610 O O . LEU A 1 80 ? 8.352 -28.047 7.949 1 63.72 80 LEU A O 1
ATOM 614 N N . PRO A 1 81 ? 8.539 -30.234 7.477 1 59.25 81 PRO A N 1
ATOM 615 C CA . PRO A 1 81 ? 9.328 -30.422 8.695 1 59.25 81 PRO A CA 1
ATOM 616 C C . PRO A 1 81 ? 10.758 -29.906 8.562 1 59.25 81 PRO A C 1
ATOM 618 O O . PRO A 1 81 ? 11.695 -30.547 9.039 1 59.25 81 PRO A O 1
ATOM 621 N N . TRP A 1 82 ? 10.938 -28.875 7.77 1 68.44 82 TRP A N 1
ATOM 622 C CA . TRP A 1 82 ? 12.266 -28.375 7.453 1 68.44 82 TRP A CA 1
ATOM 623 C C . TRP A 1 82 ? 12.539 -27.062 8.18 1 68.44 82 TRP A C 1
ATOM 625 O O . TRP A 1 82 ? 11.672 -26.188 8.234 1 68.44 82 TRP A O 1
ATOM 635 N N . ASP A 1 83 ? 13.617 -27.062 8.969 1 70.19 83 ASP A N 1
ATOM 636 C CA . ASP A 1 83 ? 14.227 -25.781 9.297 1 70.19 83 ASP A CA 1
ATOM 637 C C . ASP A 1 83 ? 15.305 -25.406 8.281 1 70.19 83 ASP A C 1
ATOM 639 O O . ASP A 1 83 ? 16.25 -26.156 8.078 1 70.19 83 ASP A O 1
ATOM 643 N N . VAL A 1 84 ? 14.984 -24.453 7.488 1 78.12 84 VAL A N 1
ATOM 644 C CA . VAL A 1 84 ? 15.992 -24.031 6.516 1 78.12 84 VAL A CA 1
ATOM 645 C C . VAL A 1 84 ? 16.797 -22.859 7.074 1 78.12 84 VAL A C 1
ATOM 647 O O . VAL A 1 84 ? 16.219 -21.812 7.395 1 78.12 84 VAL A O 1
ATOM 650 N N . ASP A 1 85 ? 17.969 -23.141 7.312 1 85.56 85 ASP A N 1
ATOM 651 C CA . ASP A 1 85 ? 18.938 -22.156 7.809 1 85.56 85 ASP A CA 1
ATOM 652 C C . ASP A 1 85 ? 20.062 -21.938 6.805 1 85.56 85 ASP A C 1
ATOM 654 O O . ASP A 1 85 ? 20.688 -22.906 6.344 1 85.56 85 ASP A O 1
ATOM 658 N N . GLU A 1 86 ? 20.25 -20.656 6.473 1 90.44 86 GLU A N 1
ATOM 659 C CA . GLU A 1 86 ? 21.25 -20.344 5.453 1 90.44 86 GLU A CA 1
ATOM 660 C C . GLU A 1 86 ? 22.594 -20.969 5.773 1 90.44 86 GLU A C 1
ATOM 662 O O . GLU A 1 86 ? 23.219 -21.609 4.914 1 90.44 86 GLU A O 1
ATOM 667 N N . ALA A 1 87 ? 23.094 -20.828 7.02 1 89.81 87 ALA A N 1
ATOM 668 C CA . ALA A 1 87 ? 24.406 -21.312 7.426 1 89.81 87 ALA A CA 1
ATOM 669 C C . ALA A 1 87 ? 24.453 -22.844 7.375 1 89.81 87 ALA A C 1
ATOM 671 O O . ALA A 1 87 ? 25.453 -23.422 6.93 1 89.81 87 ALA A O 1
ATOM 672 N N . ALA A 1 88 ? 23.422 -23.469 7.801 1 87.69 88 ALA A N 1
ATOM 673 C CA . ALA A 1 88 ? 23.359 -24.922 7.816 1 87.69 88 ALA A CA 1
ATOM 674 C C . ALA A 1 88 ? 23.375 -25.484 6.398 1 87.69 88 ALA A C 1
ATOM 676 O O . ALA A 1 88 ? 24.078 -26.453 6.117 1 87.69 88 ALA A O 1
ATOM 677 N N . VAL A 1 89 ? 22.609 -24.906 5.559 1 88.94 89 VAL A N 1
ATOM 678 C CA . VAL A 1 89 ? 22.547 -25.359 4.172 1 88.94 89 VAL A CA 1
ATOM 679 C C . VAL A 1 89 ? 23.875 -25.125 3.482 1 88.94 89 VAL A C 1
ATOM 681 O O . VAL A 1 89 ? 24.359 -25.984 2.727 1 88.94 89 VAL A O 1
ATOM 684 N N . ALA A 1 90 ? 24.438 -23.984 3.734 1 92.31 90 ALA A N 1
ATOM 685 C CA . ALA A 1 90 ? 25.75 -23.672 3.166 1 92.31 90 ALA A CA 1
ATOM 686 C C . ALA A 1 90 ? 26.781 -24.703 3.576 1 92.31 90 ALA A C 1
ATOM 688 O O . ALA A 1 90 ? 27.547 -25.188 2.742 1 92.31 90 ALA A O 1
ATOM 689 N N . GLU A 1 91 ? 26.812 -25 4.836 1 92.56 91 GLU A N 1
ATOM 690 C CA . GLU A 1 91 ? 27.766 -25.969 5.371 1 92.56 91 GLU A CA 1
ATOM 691 C C . GLU A 1 91 ? 27.531 -27.344 4.781 1 92.56 91 GLU A C 1
ATOM 693 O O . GLU A 1 91 ? 28.484 -28.016 4.344 1 92.56 91 GLU A O 1
ATOM 698 N N . GLU A 1 92 ? 26.344 -27.75 4.754 1 91 92 GLU A N 1
ATOM 699 C CA . GLU A 1 92 ? 26 -29.078 4.285 1 91 92 GLU A CA 1
ATOM 700 C C . GLU A 1 92 ? 26.297 -29.234 2.795 1 91 92 GLU A C 1
ATOM 702 O O . GLU A 1 92 ? 26.688 -30.312 2.348 1 91 92 GLU A O 1
ATOM 707 N N . LEU A 1 93 ? 26.094 -28.234 2.047 1 92.44 93 LEU A N 1
ATOM 708 C CA . LEU A 1 93 ? 26.266 -28.297 0.6 1 92.44 93 LEU A CA 1
ATOM 709 C C . LEU A 1 93 ? 27.688 -27.938 0.211 1 92.44 93 LEU A C 1
ATOM 711 O O . LEU A 1 93 ? 28.125 -28.203 -0.914 1 92.44 93 LEU A O 1
ATOM 715 N N . GLY A 1 94 ? 28.344 -27.281 1.152 1 92.31 94 GLY A N 1
ATOM 716 C CA . GLY A 1 94 ? 29.672 -26.797 0.825 1 92.31 94 GLY A CA 1
ATOM 717 C C . GLY A 1 94 ? 29.656 -25.609 -0.135 1 92.31 94 GLY A C 1
ATOM 718 O O . GLY A 1 94 ? 30.531 -25.5 -0.991 1 92.31 94 GLY A O 1
ATOM 719 N N . ILE A 1 95 ? 28.641 -24.891 -0.219 1 93.19 95 ILE A N 1
ATOM 720 C CA . ILE A 1 95 ? 28.5 -23.688 -1.026 1 93.19 95 ILE A CA 1
ATOM 721 C C . ILE A 1 95 ? 28.766 -22.453 -0.161 1 93.19 95 ILE A C 1
ATOM 723 O O . ILE A 1 95 ? 28.156 -22.297 0.897 1 93.19 95 ILE A O 1
ATOM 727 N N . ARG A 1 96 ? 29.656 -21.625 -0.572 1 90.56 96 ARG A N 1
ATOM 728 C CA . ARG A 1 96 ? 30.156 -20.531 0.25 1 90.56 96 ARG A CA 1
ATOM 729 C C . ARG A 1 96 ? 29.047 -19.531 0.562 1 90.56 96 ARG A C 1
ATOM 731 O O . ARG A 1 96 ? 28.984 -18.984 1.665 1 90.56 96 ARG A O 1
ATOM 738 N N . CYS A 1 97 ? 28.219 -19.281 -0.426 1 94.75 97 CYS A N 1
ATOM 739 C CA . CYS A 1 97 ? 27.203 -18.25 -0.264 1 94.75 97 CYS A CA 1
ATOM 740 C C . CYS A 1 97 ? 25.812 -18.797 -0.513 1 94.75 97 CYS A C 1
ATOM 742 O O . CYS A 1 97 ? 25.484 -19.203 -1.634 1 94.75 97 CYS A O 1
ATOM 744 N N . VAL A 1 98 ? 25.031 -18.906 0.593 1 94.69 98 VAL A N 1
ATOM 745 C CA . VAL A 1 98 ? 23.641 -19.344 0.511 1 94.69 98 VAL A CA 1
ATOM 746 C C . VAL A 1 98 ? 22.719 -18.297 1.147 1 94.69 98 VAL A C 1
ATOM 748 O O . VAL A 1 98 ? 22.969 -17.859 2.275 1 94.69 98 VAL A O 1
ATOM 751 N N . THR A 1 99 ? 21.688 -17.891 0.345 1 94.62 99 THR A N 1
ATOM 752 C CA . THR A 1 99 ? 20.734 -16.906 0.856 1 94.62 99 THR A CA 1
ATOM 753 C C . THR A 1 99 ? 19.312 -17.453 0.758 1 94.62 99 THR A C 1
ATOM 755 O O . THR A 1 99 ? 19.016 -18.297 -0.082 1 94.62 99 THR A O 1
ATOM 758 N N . LEU A 1 100 ? 18.547 -17.031 1.728 1 92.5 100 LEU A N 1
ATOM 759 C CA . LEU A 1 100 ? 17.109 -17.297 1.722 1 92.5 100 LEU A CA 1
ATOM 760 C C . LEU A 1 100 ? 16.328 -16 1.52 1 92.5 100 LEU A C 1
ATOM 762 O O . LEU A 1 100 ? 16.641 -14.977 2.115 1 92.5 100 LEU A O 1
ATOM 766 N N . ILE A 1 101 ? 15.32 -16.031 0.606 1 91.12 101 ILE A N 1
ATOM 767 C CA . ILE A 1 101 ? 14.453 -14.875 0.431 1 91.12 101 ILE A CA 1
ATOM 768 C C . ILE A 1 101 ? 13 -15.328 0.308 1 91.12 101 ILE A C 1
ATOM 770 O O . ILE A 1 101 ? 12.734 -16.5 0.044 1 91.12 101 ILE A O 1
ATOM 774 N N . ASN A 1 102 ? 12.086 -14.406 0.568 1 89.06 102 ASN A N 1
ATOM 775 C CA . ASN A 1 102 ? 10.672 -14.656 0.355 1 89.06 102 ASN A CA 1
ATOM 776 C C . ASN A 1 102 ? 10.352 -14.867 -1.124 1 89.06 102 ASN A C 1
ATOM 778 O O . ASN A 1 102 ? 10.992 -14.266 -1.989 1 89.06 102 ASN A O 1
ATOM 782 N N . ASP A 1 103 ? 9.344 -15.664 -1.361 1 89.44 103 ASP A N 1
ATOM 783 C CA . ASP A 1 103 ? 8.977 -16.016 -2.73 1 89.44 103 ASP A CA 1
ATOM 784 C C . ASP A 1 103 ? 8.641 -14.758 -3.541 1 89.44 103 ASP A C 1
ATOM 786 O O . ASP A 1 103 ? 9.047 -14.641 -4.699 1 89.44 103 ASP A O 1
ATOM 790 N N . PHE A 1 104 ? 7.992 -13.773 -2.992 1 91.5 104 PHE A N 1
ATOM 791 C CA . PHE A 1 104 ? 7.629 -12.586 -3.756 1 91.5 104 PHE A CA 1
ATOM 792 C C . PHE A 1 104 ? 8.82 -11.648 -3.895 1 91.5 104 PHE A C 1
ATOM 794 O O . PHE A 1 104 ? 8.852 -10.805 -4.793 1 91.5 104 PHE A O 1
ATOM 801 N N . GLN A 1 105 ? 9.75 -11.781 -3.023 1 93 105 GLN A N 1
ATOM 802 C CA . GLN A 1 105 ? 11.008 -11.086 -3.264 1 93 105 GLN A CA 1
ATOM 803 C C . GLN A 1 105 ? 11.734 -11.672 -4.473 1 93 105 GLN A C 1
ATOM 805 O O . GLN A 1 105 ? 12.219 -10.93 -5.332 1 93 105 GLN A O 1
ATOM 810 N N . ALA A 1 106 ? 11.766 -12.992 -4.473 1 95.19 106 ALA A N 1
ATOM 811 C CA . ALA A 1 106 ? 12.398 -13.656 -5.609 1 95.19 106 ALA A CA 1
ATOM 812 C C . ALA A 1 106 ? 11.727 -13.258 -6.922 1 95.19 106 ALA A C 1
ATOM 814 O O . ALA A 1 106 ? 12.406 -12.953 -7.906 1 95.19 106 ALA A O 1
ATOM 815 N N . ILE A 1 107 ? 10.438 -13.266 -6.91 1 95.62 107 ILE A N 1
ATOM 816 C CA . ILE A 1 107 ? 9.672 -12.883 -8.094 1 95.62 107 ILE A CA 1
ATOM 817 C C . ILE A 1 107 ? 10.031 -11.453 -8.5 1 95.62 107 ILE A C 1
ATOM 819 O O . ILE A 1 107 ? 10.242 -11.172 -9.68 1 95.62 107 ILE A O 1
ATOM 823 N N . GLY A 1 108 ? 10.078 -10.578 -7.562 1 96.56 108 GLY A N 1
ATOM 824 C CA . GLY A 1 108 ? 10.453 -9.203 -7.84 1 96.56 108 GLY A CA 1
ATOM 825 C C . GLY A 1 108 ? 11.789 -9.07 -8.547 1 96.56 108 GLY A C 1
ATOM 826 O O . GLY A 1 108 ? 11.891 -8.414 -9.586 1 96.56 108 GLY A O 1
ATOM 827 N N . TYR A 1 109 ? 12.766 -9.742 -8.031 1 95.5 109 TYR A N 1
ATOM 828 C CA . TYR A 1 109 ? 14.094 -9.664 -8.633 1 95.5 109 TYR A CA 1
ATOM 829 C C . TYR A 1 109 ? 14.102 -10.297 -10.023 1 95.5 109 TYR A C 1
ATOM 831 O O . TYR A 1 109 ? 14.898 -9.922 -10.883 1 95.5 109 TYR A O 1
ATOM 839 N N . GLY A 1 110 ? 13.18 -11.18 -10.227 1 96.06 110 GLY A N 1
ATOM 840 C CA . GLY A 1 110 ? 13.07 -11.844 -11.516 1 96.06 110 GLY A CA 1
ATOM 841 C C . GLY A 1 110 ? 12.57 -10.93 -12.617 1 96.06 110 GLY A C 1
ATOM 842 O O . GLY A 1 110 ? 12.719 -11.242 -13.805 1 96.06 110 GLY A O 1
ATOM 843 N N . THR A 1 111 ? 11.953 -9.812 -12.25 1 94.75 111 THR A N 1
ATOM 844 C CA . THR A 1 111 ? 11.391 -8.914 -13.25 1 94.75 111 THR A CA 1
ATOM 845 C C . THR A 1 111 ? 12.492 -8.336 -14.133 1 94.75 111 THR A C 1
ATOM 847 O O . THR A 1 111 ? 12.25 -7.965 -15.281 1 94.75 111 THR A O 1
ATOM 850 N N . ASP A 1 112 ? 13.688 -8.32 -13.664 1 90.75 112 ASP A N 1
ATOM 851 C CA . ASP A 1 112 ? 14.82 -7.793 -14.422 1 90.75 112 ASP A CA 1
ATOM 852 C C . ASP A 1 112 ? 15.227 -8.75 -15.547 1 90.75 112 ASP A C 1
ATOM 854 O O . ASP A 1 112 ? 15.953 -8.359 -16.469 1 90.75 112 ASP A O 1
ATOM 858 N N . ALA A 1 113 ? 14.781 -9.961 -15.453 1 90.69 113 ALA A N 1
ATOM 859 C CA . ALA A 1 113 ? 15.164 -10.969 -16.438 1 90.69 113 ALA A CA 1
ATOM 860 C C . ALA A 1 113 ? 14.078 -11.148 -17.484 1 90.69 113 ALA A C 1
ATOM 862 O O . ALA A 1 113 ? 14.242 -11.922 -18.438 1 90.69 113 ALA A O 1
ATOM 863 N N . LEU A 1 114 ? 13.008 -10.43 -17.344 1 93.19 114 LEU A N 1
ATOM 864 C CA . LEU A 1 114 ? 11.875 -10.641 -18.25 1 93.19 114 LEU A CA 1
ATOM 865 C C . LEU A 1 114 ? 12.125 -9.992 -19.609 1 93.19 114 LEU A C 1
ATOM 867 O O . LEU A 1 114 ? 12.609 -8.859 -19.672 1 93.19 114 LEU A O 1
ATOM 871 N N . ALA A 1 115 ? 11.852 -10.773 -20.641 1 92.94 115 ALA A N 1
ATOM 872 C CA . ALA A 1 115 ? 11.836 -10.258 -22 1 92.94 115 ALA A CA 1
ATOM 873 C C . ALA A 1 115 ? 10.406 -9.961 -22.453 1 92.94 115 ALA A C 1
ATOM 875 O O . ALA A 1 115 ? 9.445 -10.312 -21.781 1 92.94 115 ALA A O 1
ATOM 876 N N . GLU A 1 116 ? 10.273 -9.305 -23.594 1 93.75 116 GLU A N 1
ATOM 877 C CA . GLU A 1 116 ? 8.969 -8.938 -24.125 1 93.75 116 GLU A CA 1
ATOM 878 C C . GLU A 1 116 ? 8.086 -10.164 -24.328 1 93.75 116 GLU A C 1
ATOM 880 O O . GLU A 1 116 ? 6.875 -10.109 -24.094 1 93.75 116 GLU A O 1
ATOM 885 N N . LYS A 1 117 ? 8.695 -11.242 -24.719 1 94.75 117 LYS A N 1
ATOM 886 C CA . LYS A 1 117 ? 7.957 -12.461 -25 1 94.75 117 LYS A CA 1
ATOM 887 C C . LYS A 1 117 ? 7.371 -13.062 -23.734 1 94.75 117 LYS A C 1
ATOM 889 O O . LYS A 1 117 ? 6.477 -13.906 -23.781 1 94.75 117 LYS A O 1
ATOM 894 N N . ASP A 1 118 ? 7.906 -12.633 -22.625 1 96.12 118 ASP A N 1
ATOM 895 C CA . ASP A 1 118 ? 7.484 -13.18 -21.344 1 96.12 118 ASP A CA 1
ATOM 896 C C . ASP A 1 118 ? 6.312 -12.383 -20.766 1 96.12 118 ASP A C 1
ATOM 898 O O . ASP A 1 118 ? 5.809 -12.703 -19.688 1 96.12 118 ASP A O 1
ATOM 902 N N . LEU A 1 119 ? 5.91 -11.344 -21.5 1 97.38 119 LEU A N 1
ATOM 903 C CA . LEU A 1 119 ? 4.91 -10.422 -20.953 1 97.38 119 LEU A CA 1
ATOM 904 C C . LEU A 1 119 ? 3.715 -10.312 -21.906 1 97.38 119 LEU A C 1
ATOM 906 O O . LEU A 1 119 ? 3.875 -10.359 -23.125 1 97.38 119 LEU A O 1
ATOM 910 N N . TYR A 1 120 ? 2.578 -10.289 -21.391 1 98.25 120 TYR A N 1
ATOM 911 C CA . TYR A 1 120 ? 1.388 -9.812 -22.078 1 98.25 120 TYR A CA 1
ATOM 912 C C . TYR A 1 120 ? 0.939 -8.461 -21.531 1 98.25 120 TYR A C 1
ATOM 914 O O . TYR A 1 120 ? 0.55 -8.367 -20.359 1 98.25 120 TYR A O 1
ATOM 922 N N . THR A 1 121 ? 0.931 -7.441 -22.328 1 98.12 121 THR A N 1
ATOM 923 C CA . THR A 1 121 ? 0.669 -6.082 -21.875 1 98.12 121 THR A CA 1
ATOM 924 C C . THR A 1 121 ? -0.821 -5.762 -21.953 1 98.12 121 THR A C 1
ATOM 926 O O . THR A 1 121 ? -1.413 -5.797 -23.047 1 98.12 121 THR A O 1
ATOM 929 N N . LEU A 1 122 ? -1.436 -5.512 -20.797 1 98.25 122 LEU A N 1
ATOM 930 C CA . LEU A 1 122 ? -2.838 -5.113 -20.75 1 98.25 122 LEU A CA 1
ATOM 931 C C . LEU A 1 122 ? -2.988 -3.619 -21.016 1 98.25 122 LEU A C 1
ATOM 933 O O . LEU A 1 122 ? -4.008 -3.182 -21.547 1 98.25 122 LEU A O 1
ATOM 937 N N . GLN A 1 123 ? -2.033 -2.896 -20.562 1 98.31 123 GLN A N 1
ATOM 938 C CA . GLN A 1 123 ? -1.974 -1.448 -20.719 1 98.31 123 GLN A CA 1
ATOM 939 C C . GLN A 1 123 ? -0.533 -0.973 -20.891 1 98.31 123 GLN A C 1
ATOM 941 O O . GLN A 1 123 ? 0.321 -1.245 -20.047 1 98.31 123 GLN A O 1
ATOM 946 N N . ALA A 1 124 ? -0.26 -0.254 -21.938 1 97.94 124 ALA A N 1
ATOM 947 C CA . ALA A 1 124 ? 1.1 0.2 -22.219 1 97.94 124 ALA A CA 1
ATOM 948 C C . ALA A 1 124 ? 1.506 1.329 -21.266 1 97.94 124 ALA A C 1
ATOM 950 O O . ALA A 1 124 ? 2.668 1.423 -20.859 1 97.94 124 ALA A O 1
ATOM 951 N N . GLY A 1 125 ? 0.502 2.205 -20.969 1 97.56 125 GLY A N 1
ATOM 952 C CA . GLY A 1 125 ? 0.768 3.355 -20.125 1 97.56 125 GLY A CA 1
ATOM 953 C C . GLY A 1 125 ? 1.874 4.246 -20.656 1 97.56 125 GLY A C 1
ATOM 954 O O . GLY A 1 125 ? 2.043 4.375 -21.875 1 97.56 125 GLY A O 1
ATOM 955 N N . SER A 1 126 ? 2.461 5.031 -19.797 1 96.56 126 SER A N 1
ATOM 956 C CA . SER A 1 126 ? 3.602 5.906 -20.047 1 96.56 126 SER A CA 1
ATOM 957 C C . SER A 1 126 ? 4.762 5.598 -19.109 1 96.56 126 SER A C 1
ATOM 959 O O . SER A 1 126 ? 5.035 6.363 -18.188 1 96.56 126 SER A O 1
ATOM 961 N N . PRO A 1 127 ? 5.434 4.555 -19.422 1 95.94 127 PRO A N 1
ATOM 962 C CA . PRO A 1 127 ? 6.477 4.082 -18.5 1 95.94 127 PRO A CA 1
ATOM 963 C C . PRO A 1 127 ? 7.566 5.121 -18.25 1 95.94 127 PRO A C 1
ATOM 965 O O . PRO A 1 127 ? 7.93 5.863 -19.172 1 95.94 127 PRO A O 1
ATOM 968 N N . ARG A 1 128 ? 8.07 5.258 -17.062 1 93.81 128 ARG A N 1
ATOM 969 C CA . ARG A 1 128 ? 9.227 6.055 -16.656 1 93.81 128 ARG A CA 1
ATOM 970 C C . ARG A 1 128 ? 10.367 5.164 -16.172 1 93.81 128 ARG A C 1
ATOM 972 O O . ARG A 1 128 ? 10.164 4.277 -15.344 1 93.81 128 ARG A O 1
ATOM 979 N N . PRO A 1 129 ? 11.523 5.434 -16.688 1 90.44 129 PRO A N 1
ATOM 980 C CA . PRO A 1 129 ? 12.664 4.602 -16.281 1 90.44 129 PRO A CA 1
ATOM 981 C C . PRO A 1 129 ? 12.961 4.688 -14.781 1 90.44 129 PRO A C 1
ATOM 983 O O . PRO A 1 129 ? 12.836 5.762 -14.188 1 90.44 129 PRO A O 1
ATOM 986 N N . GLN A 1 130 ? 13.305 3.576 -14.18 1 91.62 130 GLN A N 1
ATOM 987 C CA . GLN A 1 130 ? 13.781 3.484 -12.805 1 91.62 130 GLN A CA 1
ATOM 988 C C . GLN A 1 130 ? 12.703 3.914 -11.82 1 91.62 130 GLN A C 1
ATOM 990 O O . GLN A 1 130 ? 13 4.25 -10.672 1 91.62 130 GLN A O 1
ATOM 995 N N . ALA A 1 131 ? 11.461 3.955 -12.281 1 94.62 131 ALA A N 1
ATOM 996 C CA . ALA A 1 131 ? 10.359 4.297 -11.391 1 94.62 131 ALA A CA 1
ATOM 997 C C . ALA A 1 131 ? 9.875 3.074 -10.617 1 94.62 131 ALA A C 1
ATOM 999 O O . ALA A 1 131 ? 10.32 1.953 -10.875 1 94.62 131 ALA A O 1
ATOM 1000 N N . THR A 1 132 ? 9.031 3.309 -9.703 1 96.25 132 THR A N 1
ATOM 1001 C CA . THR A 1 132 ? 8.508 2.27 -8.828 1 96.25 132 THR A CA 1
ATOM 1002 C C . THR A 1 132 ? 7.777 1.198 -9.633 1 96.25 132 THR A C 1
ATOM 1004 O O . THR A 1 132 ? 7.027 1.515 -10.555 1 96.25 132 THR A O 1
ATOM 1007 N N . ARG A 1 133 ? 8.086 -0.057 -9.312 1 97.75 133 ARG A N 1
ATOM 1008 C CA . ARG A 1 133 ? 7.332 -1.198 -9.82 1 97.75 133 ARG A CA 1
ATOM 1009 C C . ARG A 1 133 ? 6.492 -1.835 -8.719 1 97.75 133 ARG A C 1
ATOM 1011 O O . ARG A 1 133 ? 6.832 -1.738 -7.535 1 97.75 133 ARG A O 1
ATOM 1018 N N . ALA A 1 134 ? 5.41 -2.389 -9.125 1 98.38 134 ALA A N 1
ATOM 1019 C CA . ALA A 1 134 ? 4.551 -3.105 -8.18 1 98.38 134 ALA A CA 1
ATOM 1020 C C . ALA A 1 134 ? 4.215 -4.5 -8.703 1 98.38 134 ALA A C 1
ATOM 1022 O O . ALA A 1 134 ? 4.031 -4.695 -9.906 1 98.38 134 ALA A O 1
ATOM 1023 N N . LEU A 1 135 ? 4.176 -5.461 -7.789 1 98.38 135 LEU A N 1
ATOM 1024 C CA . LEU A 1 135 ? 3.85 -6.848 -8.102 1 98.38 135 LEU A CA 1
ATOM 1025 C C . LEU A 1 135 ? 2.588 -7.289 -7.367 1 98.38 135 LEU A C 1
ATOM 1027 O O . LEU A 1 135 ? 2.398 -6.953 -6.195 1 98.38 135 LEU A O 1
ATOM 1031 N N . ILE A 1 136 ? 1.764 -7.984 -8.07 1 98.56 136 ILE A N 1
ATOM 1032 C CA . ILE A 1 136 ? 0.598 -8.617 -7.465 1 98.56 136 ILE A CA 1
ATOM 1033 C C . ILE A 1 136 ? 0.345 -9.969 -8.117 1 98.56 136 ILE A C 1
ATOM 1035 O O . ILE A 1 136 ? 0.498 -10.125 -9.328 1 98.56 136 ILE A O 1
ATOM 1039 N N . GLY A 1 137 ? 0.1 -10.922 -7.348 1 96.81 137 GLY A N 1
ATOM 1040 C CA . GLY A 1 137 ? -0.1 -12.258 -7.887 1 96.81 137 GLY A CA 1
ATOM 1041 C C . GLY A 1 137 ? -1.022 -13.109 -7.039 1 96.81 137 GLY A C 1
ATOM 1042 O O . GLY A 1 137 ? -0.74 -13.367 -5.867 1 96.81 137 GLY A O 1
ATOM 1043 N N . ALA A 1 138 ? -2.098 -13.656 -7.672 1 95.94 138 ALA A N 1
ATOM 1044 C CA . ALA A 1 138 ? -3.01 -14.586 -7.012 1 95.94 138 ALA A CA 1
ATOM 1045 C C . ALA A 1 138 ? -2.598 -16.031 -7.273 1 95.94 138 ALA A C 1
ATOM 1047 O O . ALA A 1 138 ? -2.285 -16.406 -8.406 1 95.94 138 ALA A O 1
ATOM 1048 N N . GLY A 1 139 ? -2.484 -16.844 -6.328 1 91.19 139 GLY A N 1
ATOM 1049 C CA . GLY A 1 139 ? -2.262 -18.281 -6.293 1 91.19 139 GLY A CA 1
ATOM 1050 C C . GLY A 1 139 ? -2.875 -18.953 -5.078 1 91.19 139 GLY A C 1
ATOM 1051 O O . GLY A 1 139 ? -4.059 -18.766 -4.789 1 91.19 139 GLY A O 1
ATOM 1052 N N . THR A 1 140 ? -1.998 -19.734 -4.371 1 86.25 140 THR A N 1
ATOM 1053 C CA . THR A 1 140 ? -2.48 -20.219 -3.088 1 86.25 140 THR A CA 1
ATOM 1054 C C . THR A 1 140 ? -2.918 -19.078 -2.189 1 86.25 140 THR A C 1
ATOM 1056 O O . THR A 1 140 ? -3.957 -19.156 -1.532 1 86.25 140 THR A O 1
ATOM 1059 N N . GLY A 1 141 ? -2.197 -18.109 -2.146 1 91.38 141 GLY A N 1
ATOM 1060 C CA . GLY A 1 141 ? -2.543 -16.844 -1.513 1 91.38 141 GLY A CA 1
ATOM 1061 C C . GLY A 1 141 ? -2.447 -15.656 -2.453 1 91.38 141 GLY A C 1
ATOM 1062 O O . GLY A 1 141 ? -2.492 -15.82 -3.674 1 91.38 141 GLY A O 1
ATOM 1063 N N . LEU A 1 142 ? -2.486 -14.508 -1.956 1 95.38 142 LEU A N 1
ATOM 1064 C CA . LEU A 1 142 ? -2.293 -13.289 -2.727 1 95.38 142 LEU A CA 1
ATOM 1065 C C . LEU A 1 142 ? -1.02 -12.57 -2.295 1 95.38 142 LEU A C 1
ATOM 1067 O O . LEU A 1 142 ? -0.945 -12.047 -1.182 1 95.38 142 LEU A O 1
ATOM 1071 N N . GLY A 1 143 ? -0.048 -12.578 -3.146 1 94.62 143 GLY A N 1
ATOM 1072 C CA . GLY A 1 143 ? 1.192 -11.875 -2.867 1 94.62 143 GLY A CA 1
ATOM 1073 C C . GLY A 1 143 ? 1.222 -10.469 -3.439 1 94.62 143 GLY A C 1
ATOM 1074 O O . GLY A 1 143 ? 0.662 -10.219 -4.508 1 94.62 143 GLY A O 1
ATOM 1075 N N . VAL A 1 144 ? 1.819 -9.57 -2.717 1 96.62 144 VAL A N 1
ATOM 1076 C CA . VAL A 1 144 ? 2.018 -8.188 -3.143 1 96.62 144 VAL A CA 1
ATOM 1077 C C . VAL A 1 144 ? 3.416 -7.723 -2.746 1 96.62 144 VAL A C 1
ATOM 1079 O O . VAL A 1 144 ? 3.895 -8.031 -1.653 1 96.62 144 VAL A O 1
ATOM 1082 N N . ALA A 1 145 ? 4.078 -7.039 -3.631 1 96.25 145 ALA A N 1
ATOM 1083 C CA . ALA A 1 145 ? 5.375 -6.449 -3.32 1 96.25 145 ALA A CA 1
ATOM 1084 C C . ALA A 1 145 ? 5.578 -5.137 -4.078 1 96.25 145 ALA A C 1
ATOM 1086 O O . ALA A 1 145 ? 4.891 -4.871 -5.066 1 96.25 145 ALA A O 1
ATOM 1087 N N . LEU A 1 146 ? 6.406 -4.32 -3.566 1 96.75 146 LEU A N 1
ATOM 1088 C CA . LEU A 1 146 ? 6.828 -3.082 -4.207 1 96.75 146 LEU A CA 1
ATOM 1089 C C . LEU A 1 146 ? 8.328 -3.105 -4.5 1 96.75 146 LEU A C 1
ATOM 1091 O O . LEU A 1 146 ? 9.078 -3.842 -3.857 1 96.75 146 LEU A O 1
ATOM 1095 N N . MET A 1 147 ? 8.68 -2.418 -5.531 1 95.88 147 MET A N 1
ATOM 1096 C CA . MET A 1 147 ? 10.102 -2.287 -5.859 1 95.88 147 MET A CA 1
ATOM 1097 C C . MET A 1 147 ? 10.484 -0.822 -6.043 1 95.88 147 MET A C 1
ATOM 1099 O O . MET A 1 147 ? 9.766 -0.069 -6.707 1 95.88 147 MET A O 1
ATOM 1103 N N . SER A 1 148 ? 11.516 -0.494 -5.438 1 93.5 148 SER A N 1
ATOM 1104 C CA . SER A 1 148 ? 12.07 0.843 -5.609 1 93.5 148 SER A CA 1
ATOM 1105 C C . SER A 1 148 ? 13.461 0.787 -6.238 1 93.5 148 SER A C 1
ATOM 1107 O O . SER A 1 148 ? 14.156 -0.225 -6.125 1 93.5 148 SER A O 1
ATOM 1109 N N . ASN A 1 149 ? 13.797 1.826 -6.961 1 91.81 149 ASN A N 1
ATOM 1110 C CA . ASN A 1 149 ? 15.086 1.932 -7.637 1 91.81 149 ASN A CA 1
ATOM 1111 C C . ASN A 1 149 ? 15.914 3.086 -7.086 1 91.81 149 ASN A C 1
ATOM 1113 O O . ASN A 1 149 ? 15.391 4.172 -6.832 1 91.81 149 ASN A O 1
ATOM 1117 N N . ASP A 1 150 ? 17.203 2.842 -6.82 1 83.94 150 ASP A N 1
ATOM 1118 C CA . ASP A 1 150 ? 18.078 3.875 -6.266 1 83.94 150 ASP A CA 1
ATOM 1119 C C . ASP A 1 150 ? 18.906 4.547 -7.363 1 83.94 150 ASP A C 1
ATOM 1121 O O . ASP A 1 150 ? 19.906 5.199 -7.082 1 83.94 150 ASP A O 1
ATOM 1125 N N . GLY A 1 151 ? 18.562 4.418 -8.586 1 84.06 151 GLY A N 1
ATOM 1126 C CA . GLY A 1 151 ? 19.297 4.941 -9.727 1 84.06 151 GLY A CA 1
ATOM 1127 C C . GLY A 1 151 ? 20.156 3.893 -10.406 1 84.06 151 GLY A C 1
ATOM 1128 O O . GLY A 1 151 ? 20.547 4.062 -11.562 1 84.06 151 GLY A O 1
ATOM 1129 N N . GLU A 1 152 ? 20.438 2.77 -9.711 1 83.56 152 GLU A N 1
ATOM 1130 C CA . GLU A 1 152 ? 21.297 1.736 -10.258 1 83.56 152 GLU A CA 1
ATOM 1131 C C . GLU A 1 152 ? 20.594 0.387 -10.32 1 83.56 152 GLU A C 1
ATOM 1133 O O . GLU A 1 152 ? 20.703 -0.328 -11.312 1 83.56 152 GLU A O 1
ATOM 1138 N N . LYS A 1 153 ? 19.906 0.102 -9.266 1 86.94 153 LYS A N 1
ATOM 1139 C CA . LYS A 1 153 ? 19.297 -1.217 -9.172 1 86.94 153 LYS A CA 1
ATOM 1140 C C . LYS A 1 153 ? 17.969 -1.149 -8.422 1 86.94 153 LYS A C 1
ATOM 1142 O O . LYS A 1 153 ? 17.75 -0.236 -7.621 1 86.94 153 LYS A O 1
ATOM 1147 N N . TYR A 1 154 ? 17.172 -2.131 -8.711 1 92.31 154 TYR A N 1
ATOM 1148 C CA . TYR A 1 154 ? 15.914 -2.277 -7.98 1 92.31 154 TYR A CA 1
ATOM 1149 C C . TYR A 1 154 ? 16.109 -3.084 -6.703 1 92.31 154 TYR A C 1
ATOM 1151 O O . TYR A 1 154 ? 16.938 -3.998 -6.664 1 92.31 154 TYR A O 1
ATOM 1159 N N . THR A 1 155 ? 15.414 -2.691 -5.727 1 92.19 155 THR A N 1
ATOM 1160 C CA . THR A 1 155 ? 15.289 -3.461 -4.492 1 92.19 155 THR A CA 1
ATOM 1161 C C . THR A 1 155 ? 13.82 -3.777 -4.203 1 92.19 155 THR A C 1
ATOM 1163 O O . THR A 1 155 ? 12.945 -2.932 -4.398 1 92.19 155 THR A O 1
ATOM 1166 N N . VAL A 1 156 ? 13.609 -5 -3.732 1 94.06 156 VAL A N 1
ATOM 1167 C CA . VAL A 1 156 ? 12.242 -5.426 -3.465 1 94.06 156 VAL A CA 1
ATOM 1168 C C . VAL A 1 156 ? 11.859 -5.066 -2.031 1 94.06 156 VAL A C 1
ATOM 1170 O O . VAL A 1 156 ? 12.625 -5.312 -1.097 1 94.06 156 VAL A O 1
ATOM 1173 N N . MET A 1 157 ? 10.758 -4.41 -1.896 1 92.25 157 MET A N 1
ATOM 1174 C CA . MET A 1 157 ? 10.117 -4.168 -0.603 1 92.25 157 MET A CA 1
ATOM 1175 C C . MET A 1 157 ? 8.992 -5.164 -0.357 1 92.25 157 MET A C 1
ATOM 1177 O O . MET A 1 157 ? 7.945 -5.098 -1.008 1 92.25 157 MET A O 1
ATOM 1181 N N . PRO A 1 158 ? 9.273 -6.105 0.55 1 90.06 158 PRO A N 1
ATOM 1182 C CA . PRO A 1 158 ? 8.203 -7.078 0.817 1 90.06 158 PRO A CA 1
ATOM 1183 C C . PRO A 1 158 ? 6.984 -6.445 1.481 1 90.06 158 PRO A C 1
ATOM 1185 O O . PRO A 1 158 ? 7.102 -5.406 2.137 1 90.06 158 PRO A O 1
ATOM 1188 N N . THR A 1 159 ? 5.844 -7.016 1.267 1 94 159 THR A N 1
ATOM 1189 C CA . THR A 1 159 ? 4.613 -6.578 1.921 1 94 159 THR A CA 1
ATOM 1190 C C . THR A 1 159 ? 3.783 -7.777 2.369 1 94 159 THR A C 1
ATOM 1192 O O . THR A 1 159 ? 4.195 -8.922 2.193 1 94 159 THR A O 1
ATOM 1195 N N . GLU A 1 160 ? 2.758 -7.5 3.043 1 94.19 160 GLU A N 1
ATOM 1196 C CA . GLU A 1 160 ? 1.66 -8.422 3.318 1 94.19 160 GLU A CA 1
ATOM 1197 C C . GLU A 1 160 ? 0.331 -7.859 2.82 1 94.19 160 GLU A C 1
ATOM 1199 O O . GLU A 1 160 ? -0.692 -7.977 3.498 1 94.19 160 GLU A O 1
ATOM 1204 N N . GLY A 1 161 ? 0.438 -7.285 1.639 1 96.06 161 GLY A N 1
ATOM 1205 C CA . GLY A 1 161 ? -0.684 -6.547 1.082 1 96.06 161 GLY A CA 1
ATOM 1206 C C . GLY A 1 161 ? -1.892 -7.422 0.796 1 96.06 161 GLY A C 1
ATOM 1207 O O . GLY A 1 161 ? -3.014 -6.922 0.688 1 96.06 161 GLY A O 1
ATOM 1208 N N . GLY A 1 162 ? -1.697 -8.695 0.648 1 96.81 162 GLY A N 1
ATOM 1209 C CA . GLY A 1 162 ? -2.814 -9.602 0.422 1 96.81 162 GLY A CA 1
ATOM 1210 C C . GLY A 1 162 ? -3.756 -9.688 1.607 1 96.81 162 GLY A C 1
ATOM 1211 O O . GLY A 1 162 ? -4.895 -10.148 1.471 1 96.81 162 GLY A O 1
ATOM 1212 N N . HIS A 1 163 ? -3.342 -9.188 2.732 1 97.31 163 HIS A N 1
ATOM 1213 C CA . HIS A 1 163 ? -4.094 -9.359 3.969 1 97.31 163 HIS A CA 1
ATOM 1214 C C . HIS A 1 163 ? -4.797 -8.07 4.375 1 97.31 163 HIS A C 1
ATOM 1216 O O . HIS A 1 163 ? -5.395 -7.996 5.449 1 97.31 163 HIS A O 1
ATOM 1222 N N . VAL A 1 164 ? -4.77 -7.051 3.543 1 98.19 164 VAL A N 1
ATOM 1223 C CA . VAL A 1 164 ? -5.496 -5.824 3.852 1 98.19 164 VAL A CA 1
ATOM 1224 C C . VAL A 1 164 ? -7 -6.086 3.791 1 98.19 164 VAL A C 1
ATOM 1226 O O . VAL A 1 164 ? -7.441 -7.078 3.207 1 98.19 164 VAL A O 1
ATOM 1229 N N . ASP A 1 165 ? -7.73 -5.199 4.391 1 98.69 165 ASP A N 1
ATOM 1230 C CA . ASP A 1 165 ? -9.18 -5.348 4.449 1 98.69 165 ASP A CA 1
ATOM 1231 C C . ASP A 1 165 ? -9.797 -5.281 3.053 1 98.69 165 ASP A C 1
ATOM 1233 O O . ASP A 1 165 ? -9.391 -4.465 2.227 1 98.69 165 ASP A O 1
ATOM 1237 N N . PHE A 1 166 ? -10.727 -6.152 2.793 1 98.69 166 PHE A N 1
ATOM 1238 C CA . PHE A 1 166 ? -11.445 -6.195 1.524 1 98.69 166 PHE A CA 1
ATOM 1239 C C . PHE A 1 166 ? -12.383 -4.996 1.391 1 98.69 166 PHE A C 1
ATOM 1241 O O . PHE A 1 166 ? -13.273 -4.801 2.225 1 98.69 166 PHE A O 1
ATOM 1248 N N . GLY A 1 167 ? -12.203 -4.113 0.327 1 98.56 167 GLY A N 1
ATOM 1249 C CA . GLY A 1 167 ? -13.062 -2.979 0.024 1 98.56 167 GLY A CA 1
ATOM 1250 C C . GLY A 1 167 ? -13.992 -3.229 -1.148 1 98.56 167 GLY A C 1
ATOM 1251 O O . GLY A 1 167 ? -13.586 -3.096 -2.307 1 98.56 167 GLY A O 1
ATOM 1252 N N . PRO A 1 168 ? -15.242 -3.592 -0.875 1 98.38 168 PRO A N 1
ATOM 1253 C CA . PRO A 1 168 ? -16.188 -3.85 -1.964 1 98.38 168 PRO A CA 1
ATOM 1254 C C . PRO A 1 168 ? -16.562 -2.584 -2.736 1 98.38 168 PRO A C 1
ATOM 1256 O O . PRO A 1 168 ? -16.688 -1.51 -2.145 1 98.38 168 PRO A O 1
ATOM 1259 N N . THR A 1 169 ? -16.766 -2.719 -4.07 1 97.44 169 THR A N 1
ATOM 1260 C CA . THR A 1 169 ? -16.938 -1.519 -4.875 1 97.44 169 THR A CA 1
ATOM 1261 C C . THR A 1 169 ? -18.297 -1.542 -5.582 1 97.44 169 THR A C 1
ATOM 1263 O O . THR A 1 169 ? -18.656 -0.593 -6.281 1 97.44 169 THR A O 1
ATOM 1266 N N . ASN A 1 170 ? -19.016 -2.562 -5.465 1 96.88 170 ASN A N 1
ATOM 1267 C CA . ASN A 1 170 ? -20.359 -2.654 -6.031 1 96.88 170 ASN A CA 1
ATOM 1268 C C . ASN A 1 170 ? -21.266 -3.541 -5.184 1 96.88 170 ASN A C 1
ATOM 1270 O O . ASN A 1 170 ? -20.828 -4.09 -4.168 1 96.88 170 ASN A O 1
ATOM 1274 N N . ASP A 1 171 ? -22.5 -3.695 -5.602 1 96.12 171 ASP A N 1
ATOM 1275 C CA . ASP A 1 171 ? -23.5 -4.34 -4.766 1 96.12 171 ASP A CA 1
ATOM 1276 C C . ASP A 1 171 ? -23.188 -5.824 -4.574 1 96.12 171 ASP A C 1
ATOM 1278 O O . ASP A 1 171 ? -23.344 -6.359 -3.475 1 96.12 171 ASP A O 1
ATOM 1282 N N . ILE A 1 172 ? -22.797 -6.484 -5.586 1 96.88 172 ILE A N 1
ATOM 1283 C CA . ILE A 1 172 ? -22.531 -7.914 -5.484 1 96.88 172 ILE A CA 1
ATOM 1284 C C . ILE A 1 172 ? -21.328 -8.148 -4.559 1 96.88 172 ILE A C 1
ATOM 1286 O O . ILE A 1 172 ? -21.312 -9.125 -3.803 1 96.88 172 ILE A O 1
ATOM 1290 N N . GLN A 1 173 ? -20.359 -7.312 -4.613 1 98.12 173 GLN A N 1
ATOM 1291 C CA . GLN A 1 173 ? -19.203 -7.422 -3.73 1 98.12 173 GLN A CA 1
ATOM 1292 C C . GLN A 1 173 ? -19.578 -7.121 -2.283 1 98.12 173 GLN A C 1
ATOM 1294 O O . GLN A 1 173 ? -19.047 -7.734 -1.356 1 98.12 173 GLN A O 1
ATOM 1299 N N . MET A 1 174 ? -20.5 -6.215 -2.104 1 97.62 174 MET A N 1
ATOM 1300 C CA . MET A 1 174 ? -21.016 -5.941 -0.767 1 97.62 174 MET A CA 1
ATOM 1301 C C . MET A 1 174 ? -21.719 -7.172 -0.189 1 97.62 174 MET A C 1
ATOM 1303 O O . MET A 1 174 ? -21.531 -7.5 0.984 1 97.62 174 MET A O 1
ATOM 1307 N N . GLU A 1 175 ? -22.484 -7.777 -1.013 1 97.69 175 GLU A N 1
ATOM 1308 C CA . GLU A 1 175 ? -23.156 -9 -0.583 1 97.69 175 GLU A CA 1
ATOM 1309 C C . GLU A 1 175 ? -22.156 -10.109 -0.286 1 97.69 175 GLU A C 1
ATOM 1311 O O . GLU A 1 175 ? -22.328 -10.875 0.667 1 97.69 175 GLU A O 1
ATOM 1316 N N . LEU A 1 176 ? -21.141 -10.203 -1.141 1 98.5 176 LEU A N 1
ATOM 1317 C CA . LEU A 1 176 ? -20.078 -11.18 -0.931 1 98.5 176 LEU A CA 1
ATOM 1318 C C . LEU A 1 176 ? -19.391 -10.945 0.406 1 98.5 176 LEU A C 1
ATOM 1320 O O . LEU A 1 176 ? -19.141 -11.898 1.158 1 98.5 176 LEU A O 1
ATOM 1324 N N . LEU A 1 177 ? -19.047 -9.703 0.71 1 98.62 177 LEU A N 1
ATOM 1325 C CA . LEU A 1 177 ? -18.406 -9.367 1.979 1 98.62 177 LEU A CA 1
ATOM 1326 C C . LEU A 1 177 ? -19.297 -9.758 3.154 1 98.62 177 LEU A C 1
ATOM 1328 O O . LEU A 1 177 ? -18.828 -10.367 4.117 1 98.62 177 LEU A O 1
ATOM 1332 N N . ALA A 1 178 ? -20.531 -9.391 3.098 1 97.88 178 ALA A N 1
ATOM 1333 C CA . ALA A 1 178 ? -21.484 -9.742 4.152 1 97.88 178 ALA A CA 1
ATOM 1334 C C . ALA A 1 178 ? -21.547 -11.258 4.344 1 97.88 178 ALA A C 1
ATOM 1336 O O . ALA A 1 178 ? -21.578 -11.742 5.473 1 97.88 178 ALA A O 1
ATOM 1337 N N . TYR A 1 179 ? -21.594 -11.984 3.236 1 98.06 179 TYR A N 1
ATOM 1338 C CA . TYR A 1 179 ? -21.641 -13.438 3.244 1 98.06 179 TYR A CA 1
ATOM 1339 C C . TYR A 1 179 ? -20.438 -14.023 3.953 1 98.06 179 TYR A C 1
ATOM 1341 O O . TYR A 1 179 ? -20.562 -14.906 4.809 1 98.06 179 TYR A O 1
ATOM 1349 N N . LEU A 1 180 ? -19.25 -13.562 3.639 1 98.5 180 LEU A N 1
ATOM 1350 C CA . LEU A 1 180 ? -18.016 -14.102 4.18 1 98.5 180 LEU A CA 1
ATOM 1351 C C . LEU A 1 180 ? -17.844 -13.719 5.645 1 98.5 180 LEU A C 1
ATOM 1353 O O . LEU A 1 180 ? -17.281 -14.477 6.434 1 98.5 180 LEU A O 1
ATOM 1357 N N . ARG A 1 181 ? -18.344 -12.57 6.035 1 97.38 181 ARG A N 1
ATOM 1358 C CA . ARG A 1 181 ? -18.219 -12.102 7.41 1 97.38 181 ARG A CA 1
ATOM 1359 C C . ARG A 1 181 ? -19.062 -12.953 8.359 1 97.38 181 ARG A C 1
ATOM 1361 O O . ARG A 1 181 ? -18.828 -12.953 9.57 1 97.38 181 ARG A O 1
ATOM 1368 N N . ARG A 1 182 ? -20.031 -13.625 7.875 1 96.56 182 ARG A N 1
ATOM 1369 C CA . ARG A 1 182 ? -20.812 -14.547 8.695 1 96.56 182 ARG A CA 1
ATOM 1370 C C . ARG A 1 182 ? -19.984 -15.781 9.055 1 96.56 182 ARG A C 1
ATOM 1372 O O . ARG A 1 182 ? -20.266 -16.438 10.062 1 96.56 182 ARG A O 1
ATOM 1379 N N . LYS A 1 183 ? -18.953 -16.047 8.258 1 95.31 183 LYS A N 1
ATOM 1380 C CA . LYS A 1 183 ? -18.203 -17.281 8.406 1 95.31 183 LYS A CA 1
ATOM 1381 C C . LYS A 1 183 ? -16.797 -17 8.945 1 95.31 183 LYS A C 1
ATOM 1383 O O . LYS A 1 183 ? -16.172 -17.875 9.547 1 95.31 183 LYS A O 1
ATOM 1388 N N . LEU A 1 184 ? -16.375 -15.812 8.648 1 94.94 184 LEU A N 1
ATOM 1389 C CA . LEU A 1 184 ? -15.008 -15.445 9 1 94.94 184 LEU A CA 1
ATOM 1390 C C . LEU A 1 184 ? -14.992 -14.227 9.922 1 94.94 184 LEU A C 1
ATOM 1392 O O . LEU A 1 184 ? -15.812 -13.312 9.766 1 94.94 184 LEU A O 1
ATOM 1396 N N . HIS A 1 185 ? -14.078 -14.203 10.836 1 91 185 HIS A N 1
ATOM 1397 C CA . HIS A 1 185 ? -13.891 -13.047 11.703 1 91 185 HIS A CA 1
ATOM 1398 C C . HIS A 1 185 ? -13.523 -11.805 10.906 1 91 185 HIS A C 1
ATOM 1400 O O . HIS A 1 185 ? -13.969 -10.703 11.227 1 91 185 HIS A O 1
ATOM 1406 N N . ARG A 1 186 ? -12.766 -11.969 9.969 1 93.62 186 ARG A N 1
ATOM 1407 C CA . ARG A 1 186 ? -12.297 -10.883 9.117 1 93.62 186 ARG A CA 1
ATOM 1408 C C . ARG A 1 186 ? -12.164 -11.344 7.668 1 93.62 186 ARG A C 1
ATOM 1410 O O . ARG A 1 186 ? -11.852 -12.508 7.41 1 93.62 186 ARG A O 1
ATOM 1417 N N . VAL A 1 187 ? -12.383 -10.422 6.746 1 98.25 187 VAL A N 1
ATOM 1418 C CA . VAL A 1 187 ? -12.281 -10.727 5.324 1 98.25 187 VAL A CA 1
ATOM 1419 C C . VAL A 1 187 ? -11.195 -9.859 4.688 1 98.25 187 VAL A C 1
ATOM 1421 O O . VAL A 1 187 ? -11.398 -8.656 4.477 1 98.25 187 VAL A O 1
ATOM 1424 N N . SER A 1 188 ? -10.07 -10.469 4.395 1 98.31 188 SER A N 1
ATOM 1425 C CA . SER A 1 188 ? -8.992 -9.812 3.67 1 98.31 188 SER A CA 1
ATOM 1426 C C . SER A 1 188 ? -9.164 -9.961 2.164 1 98.31 188 SER A C 1
ATOM 1428 O O . SER A 1 188 ? -9.992 -10.75 1.704 1 98.31 188 SER A O 1
ATOM 1430 N N . VAL A 1 189 ? -8.406 -9.219 1.399 1 98.56 189 VAL A N 1
ATOM 1431 C CA . VAL A 1 189 ? -8.438 -9.32 -0.055 1 98.56 189 VAL A CA 1
ATOM 1432 C C . VAL A 1 189 ? -8.078 -10.742 -0.485 1 98.56 189 VAL A C 1
ATOM 1434 O O . VAL A 1 189 ? -8.641 -11.266 -1.452 1 98.56 189 VAL A O 1
ATOM 1437 N N . GLU A 1 190 ? -7.18 -11.383 0.223 1 97.62 190 GLU A N 1
ATOM 1438 C CA . GLU A 1 190 ? -6.773 -12.742 -0.109 1 97.62 190 GLU A CA 1
ATOM 1439 C C . GLU A 1 190 ? -7.953 -13.703 -0.047 1 97.62 190 GLU A C 1
ATOM 1441 O O . GLU A 1 190 ? -7.996 -14.695 -0.779 1 97.62 190 GLU A O 1
ATOM 1446 N N . ARG A 1 191 ? -8.93 -13.406 0.798 1 98.25 191 ARG A N 1
ATOM 1447 C CA . ARG A 1 191 ? -10.078 -14.281 0.982 1 98.25 191 ARG A CA 1
ATOM 1448 C C . ARG A 1 191 ? -10.992 -14.258 -0.241 1 98.25 191 ARG A C 1
ATOM 1450 O O . ARG A 1 191 ? -11.867 -15.109 -0.386 1 98.25 191 ARG A O 1
ATOM 1457 N N . VAL A 1 192 ? -10.766 -13.281 -1.141 1 98.69 192 VAL A N 1
ATOM 1458 C CA . VAL A 1 192 ? -11.625 -13.18 -2.312 1 98.69 192 VAL A CA 1
ATOM 1459 C C . VAL A 1 192 ? -10.781 -13.18 -3.582 1 98.69 192 VAL A C 1
ATOM 1461 O O . VAL A 1 192 ? -11.305 -13.367 -4.684 1 98.69 192 VAL A O 1
ATOM 1464 N N . LEU A 1 193 ? -9.492 -12.961 -3.484 1 98.44 193 LEU A N 1
ATOM 1465 C CA . LEU A 1 193 ? -8.594 -12.891 -4.633 1 98.44 193 LEU A CA 1
ATOM 1466 C C . LEU A 1 193 ? -7.422 -13.852 -4.469 1 98.44 193 LEU A C 1
ATOM 1468 O O . LEU A 1 193 ? -6.281 -13.414 -4.293 1 98.44 193 LEU A O 1
ATOM 1472 N N . SER A 1 194 ? -7.625 -15.094 -4.492 1 97.25 194 SER A N 1
ATOM 1473 C CA . SER A 1 194 ? -6.734 -16.25 -4.457 1 97.25 194 SER A CA 1
ATOM 1474 C C . SER A 1 194 ? -7.453 -17.516 -4.922 1 97.25 194 SER A C 1
ATOM 1476 O O . SER A 1 194 ? -8.633 -17.469 -5.262 1 97.25 194 SER A O 1
ATOM 1478 N N . GLY A 1 195 ? -6.676 -18.641 -5.02 1 96.19 195 GLY A N 1
ATOM 1479 C CA . GLY A 1 195 ? -7.371 -19.891 -5.285 1 96.19 195 GLY A CA 1
ATOM 1480 C C . GLY A 1 195 ? -8.531 -20.141 -4.34 1 96.19 195 GLY A C 1
ATOM 1481 O O . GLY A 1 195 ? -9.664 -20.359 -4.781 1 96.19 195 GLY A O 1
ATOM 1482 N N . GLN A 1 196 ? -8.312 -20.062 -3.086 1 96.56 196 GLN A N 1
ATOM 1483 C CA . GLN A 1 196 ? -9.367 -20.203 -2.088 1 96.56 196 GLN A CA 1
ATOM 1484 C C . GLN A 1 196 ? -10.414 -19.094 -2.238 1 96.56 196 GLN A C 1
ATOM 1486 O O . GLN A 1 196 ? -11.602 -19.328 -1.989 1 96.56 196 GLN A O 1
ATOM 1491 N N . GLY A 1 197 ? -9.969 -17.906 -2.617 1 98.38 197 GLY A N 1
ATOM 1492 C CA . GLY A 1 197 ? -10.906 -16.828 -2.865 1 98.38 197 GLY A CA 1
ATOM 1493 C C . GLY A 1 197 ? -11.914 -17.141 -3.949 1 98.38 197 GLY A C 1
ATOM 1494 O O . GLY A 1 197 ? -13.109 -16.859 -3.795 1 98.38 197 GLY A O 1
ATOM 1495 N N . LEU A 1 198 ? -11.43 -17.734 -5.039 1 98.44 198 LEU A N 1
ATOM 1496 C CA . LEU A 1 198 ? -12.328 -18.125 -6.117 1 98.44 198 LEU A CA 1
ATOM 1497 C C . LEU A 1 198 ? -13.352 -19.141 -5.633 1 98.44 198 LEU A C 1
ATOM 1499 O O . LEU A 1 198 ? -14.523 -19.094 -6.012 1 98.44 198 LEU A O 1
ATOM 1503 N N . ILE A 1 199 ? -12.898 -20.031 -4.828 1 98.19 199 ILE A N 1
ATOM 1504 C CA . ILE A 1 199 ? -13.789 -21.031 -4.242 1 98.19 199 ILE A CA 1
ATOM 1505 C C . ILE A 1 199 ? -14.836 -20.344 -3.369 1 98.19 199 ILE A C 1
ATOM 1507 O O . ILE A 1 199 ? -16.016 -20.672 -3.436 1 98.19 199 ILE A O 1
ATOM 1511 N N . ASN A 1 200 ? -14.422 -19.391 -2.506 1 98.56 200 ASN A N 1
ATOM 1512 C CA . ASN A 1 200 ? -15.352 -18.625 -1.673 1 98.56 200 ASN A CA 1
ATOM 1513 C C . ASN A 1 200 ? -16.406 -17.922 -2.514 1 98.56 200 ASN A C 1
ATOM 1515 O O . ASN A 1 200 ? -17.594 -17.938 -2.172 1 98.56 200 ASN A O 1
ATOM 1519 N N . ILE A 1 201 ? -15.984 -17.297 -3.572 1 98.5 201 ILE A N 1
ATOM 1520 C CA . ILE A 1 201 ? -16.891 -16.594 -4.465 1 98.5 201 ILE A CA 1
ATOM 1521 C C . ILE A 1 201 ? -17.891 -17.578 -5.07 1 98.5 201 ILE A C 1
ATOM 1523 O O . ILE A 1 201 ? -19.094 -17.312 -5.121 1 98.5 201 ILE A O 1
ATOM 1527 N N . TYR A 1 202 ? -17.359 -18.719 -5.566 1 98 202 TYR A N 1
ATOM 1528 C CA . TYR A 1 202 ? -18.203 -19.719 -6.18 1 98 202 TYR A CA 1
ATOM 1529 C C . TYR A 1 202 ? -19.266 -20.219 -5.195 1 98 202 TYR A C 1
ATOM 1531 O O . TYR A 1 202 ? -20.453 -20.328 -5.547 1 98 202 TYR A O 1
ATOM 1539 N N . LYS A 1 203 ? -18.906 -20.516 -3.992 1 97.25 203 LYS A N 1
ATOM 1540 C CA . LYS A 1 203 ? -19.844 -20.953 -2.965 1 97.25 203 LYS A CA 1
ATOM 1541 C C . LYS A 1 203 ? -20.906 -19.891 -2.691 1 97.25 203 LYS A C 1
ATOM 1543 O O . LYS A 1 203 ? -22.078 -20.219 -2.512 1 97.25 203 LYS A O 1
ATOM 1548 N N . PHE A 1 204 ? -20.516 -18.688 -2.619 1 97.94 204 PHE A N 1
ATOM 1549 C CA . PHE A 1 204 ? -21.438 -17.562 -2.459 1 97.94 204 PHE A CA 1
ATOM 1550 C C . PHE A 1 204 ? -22.484 -17.562 -3.559 1 97.94 204 PHE A C 1
ATOM 1552 O O . PHE A 1 204 ? -23.688 -17.406 -3.285 1 97.94 204 PHE A O 1
ATOM 1559 N N . ILE A 1 205 ? -22.016 -17.734 -4.793 1 96.88 205 ILE A N 1
ATOM 1560 C CA . ILE A 1 205 ? -22.922 -17.734 -5.938 1 96.88 205 ILE A CA 1
ATOM 1561 C C . ILE A 1 205 ? -23.859 -18.938 -5.852 1 96.88 205 ILE A C 1
ATOM 1563 O O . ILE A 1 205 ? -25.062 -18.812 -6.145 1 96.88 205 ILE A O 1
ATOM 1567 N N . CYS A 1 206 ? -23.312 -20.094 -5.473 1 96 206 CYS A N 1
ATOM 1568 C CA . CYS A 1 206 ? -24.141 -21.281 -5.34 1 96 206 CYS A CA 1
ATOM 1569 C C . CYS A 1 206 ? -25.234 -21.078 -4.301 1 96 206 CYS A C 1
ATOM 1571 O O . CYS A 1 206 ? -26.344 -21.578 -4.469 1 96 206 CYS A O 1
ATOM 1573 N N . ASP A 1 207 ? -24.906 -20.422 -3.262 1 95.31 207 ASP A N 1
ATOM 1574 C CA . ASP A 1 207 ? -25.844 -20.203 -2.172 1 95.31 207 ASP A CA 1
ATOM 1575 C C . ASP A 1 207 ? -26.844 -19.094 -2.523 1 95.31 207 ASP A C 1
ATOM 1577 O O . ASP A 1 207 ? -27.875 -18.953 -1.871 1 95.31 207 ASP A O 1
ATOM 1581 N N . ASN A 1 208 ? -26.516 -18.297 -3.504 1 91.38 208 ASN A N 1
ATOM 1582 C CA . ASN A 1 208 ? -27.375 -17.234 -3.998 1 91.38 208 ASN A CA 1
ATOM 1583 C C . ASN A 1 208 ? -27.5 -17.281 -5.52 1 91.38 208 ASN A C 1
ATOM 1585 O O . ASN A 1 208 ? -27.125 -16.312 -6.203 1 91.38 208 ASN A O 1
ATOM 1589 N N . PRO A 1 209 ? -28.125 -18.297 -5.957 1 82.81 209 PRO A N 1
ATOM 1590 C CA . PRO A 1 209 ? -28.109 -18.469 -7.414 1 82.81 209 PRO A CA 1
ATOM 1591 C C . PRO A 1 209 ? -28.938 -17.406 -8.133 1 82.81 209 PRO A C 1
ATOM 1593 O O . PRO A 1 209 ? -29.984 -16.969 -7.617 1 82.81 209 PRO A O 1
ATOM 1596 N N . LEU A 1 210 ? -28.25 -16.938 -9.188 1 75.5 210 LEU A N 1
ATOM 1597 C CA . LEU A 1 210 ? -28.984 -16.016 -10.039 1 75.5 210 LEU A CA 1
ATOM 1598 C C . LEU A 1 210 ? -30 -16.766 -10.898 1 75.5 210 LEU A C 1
ATOM 1600 O O . LEU A 1 210 ? -29.703 -17.844 -11.422 1 75.5 210 LEU A O 1
ATOM 1604 N N . TYR A 1 211 ? -31.156 -16.188 -11.016 1 75.19 211 TYR A N 1
ATOM 1605 C CA . TYR A 1 211 ? -32.219 -16.672 -11.883 1 75.19 211 TYR A CA 1
ATOM 1606 C C . TYR A 1 211 ? -32.469 -18.156 -11.656 1 75.19 211 TYR A C 1
ATOM 1608 O O . TYR A 1 211 ? -32.781 -18.906 -12.594 1 75.19 211 TYR A O 1
ATOM 1616 N N . GLY A 1 212 ? -32.094 -18.656 -10.586 1 82 212 GLY A N 1
ATOM 1617 C CA . GLY A 1 212 ? -32.469 -20.016 -10.227 1 82 212 GLY A CA 1
ATOM 1618 C C . GLY A 1 212 ? -31.5 -21.047 -10.781 1 82 212 GLY A C 1
ATOM 1619 O O . GLY A 1 212 ? -31.844 -22.234 -10.844 1 82 212 GLY A O 1
ATOM 1620 N N . GLU A 1 213 ? -30.359 -20.672 -11.234 1 87.31 213 GLU A N 1
ATOM 1621 C CA . GLU A 1 213 ? -29.375 -21.625 -11.75 1 87.31 213 GLU A CA 1
ATOM 1622 C C . GLU A 1 213 ? -28.938 -22.609 -10.664 1 87.31 213 GLU A C 1
ATOM 1624 O O . GLU A 1 213 ? -28.812 -22.25 -9.5 1 87.31 213 GLU A O 1
ATOM 1629 N N . ILE A 1 214 ? -28.797 -23.938 -11.133 1 89.44 214 ILE A N 1
ATOM 1630 C CA . ILE A 1 214 ? -28.391 -24.984 -10.195 1 89.44 214 ILE A CA 1
ATOM 1631 C C . ILE A 1 214 ? -26.953 -25.391 -10.461 1 89.44 214 ILE A C 1
ATOM 1633 O O . ILE A 1 214 ? -26.5 -25.375 -11.602 1 89.44 214 ILE A O 1
ATOM 1637 N N . GLU A 1 215 ? -26.25 -25.812 -9.375 1 92.62 215 GLU A N 1
ATOM 1638 C CA . GLU A 1 215 ? -24.859 -26.25 -9.484 1 92.62 215 GLU A CA 1
ATOM 1639 C C . GLU A 1 215 ? -24.75 -27.516 -10.328 1 92.62 215 GLU A C 1
ATOM 1641 O O . GLU A 1 215 ? -25.547 -28.438 -10.18 1 92.62 215 GLU A O 1
ATOM 1646 N N . SER A 1 216 ? -23.812 -27.5 -11.195 1 92.44 216 SER A N 1
ATOM 1647 C CA . SER A 1 216 ? -23.562 -28.641 -12.07 1 92.44 216 SER A CA 1
ATOM 1648 C C . SER A 1 216 ? -22.938 -29.797 -11.289 1 92.44 216 SER A C 1
ATOM 1650 O O . SER A 1 216 ? -21.906 -29.625 -10.648 1 92.44 216 SER A O 1
ATOM 1652 N N . ARG A 1 217 ? -23.531 -31 -11.445 1 94.94 217 ARG A N 1
ATOM 1653 C CA . ARG A 1 217 ? -22.953 -32.188 -10.828 1 94.94 217 ARG A CA 1
ATOM 1654 C C . ARG A 1 217 ? -21.562 -32.469 -11.383 1 94.94 217 ARG A C 1
ATOM 1656 O O . ARG A 1 217 ? -20.688 -32.938 -10.656 1 94.94 217 ARG A O 1
ATOM 1663 N N . LYS A 1 218 ? -21.453 -32.188 -12.656 1 96.06 218 LYS A N 1
ATOM 1664 C CA . LYS A 1 218 ? -20.156 -32.375 -13.312 1 96.06 218 LYS A CA 1
ATOM 1665 C C . LYS A 1 218 ? -19.078 -31.5 -12.664 1 96.06 218 LYS A C 1
ATOM 1667 O O . LYS A 1 218 ? -17.969 -31.953 -12.43 1 96.06 218 LYS A O 1
ATOM 1672 N N . LEU A 1 219 ? -19.391 -30.297 -12.422 1 96.88 219 LEU A N 1
ATOM 1673 C CA . LEU A 1 219 ? -18.453 -29.391 -11.789 1 96.88 219 LEU A CA 1
ATOM 1674 C C . LEU A 1 219 ? -18.172 -29.797 -10.352 1 96.88 219 LEU A C 1
ATOM 1676 O O . LEU A 1 219 ? -17.016 -29.766 -9.906 1 96.88 219 LEU A O 1
ATOM 1680 N N . GLN A 1 220 ? -19.203 -30.172 -9.648 1 96.31 220 GLN A N 1
ATOM 1681 C CA . GLN A 1 220 ? -19.016 -30.656 -8.281 1 96.31 220 GLN A CA 1
ATOM 1682 C C . GLN A 1 220 ? -18.031 -31.812 -8.227 1 96.31 220 GLN A C 1
ATOM 1684 O O . GLN A 1 220 ? -17.172 -31.859 -7.359 1 96.31 220 GLN A O 1
ATOM 1689 N N . PHE A 1 221 ? -18.234 -32.688 -9.109 1 96.69 221 PHE A N 1
ATOM 1690 C CA . PHE A 1 221 ? -17.359 -33.844 -9.18 1 96.69 221 PHE A CA 1
ATOM 1691 C C . PHE A 1 221 ? -15.922 -33.438 -9.5 1 96.69 221 PHE A C 1
ATOM 1693 O O . PHE A 1 221 ? -14.977 -33.938 -8.891 1 96.69 221 PHE A O 1
ATOM 1700 N N . ALA A 1 222 ? -15.781 -32.562 -10.438 1 96.56 222 ALA A N 1
ATOM 1701 C CA . ALA A 1 222 ? -14.461 -32.062 -10.836 1 96.56 222 ALA A CA 1
ATOM 1702 C C . ALA A 1 222 ? -13.75 -31.391 -9.672 1 96.56 222 ALA A C 1
ATOM 1704 O O . ALA A 1 222 ? -12.539 -31.547 -9.492 1 96.56 222 ALA A O 1
ATOM 1705 N N . MET A 1 223 ? -14.469 -30.641 -8.859 1 95.75 223 MET A N 1
ATOM 1706 C CA . MET A 1 223 ? -13.906 -29.906 -7.73 1 95.75 223 MET A CA 1
ATOM 1707 C C . MET A 1 223 ? -13.422 -30.875 -6.652 1 95.75 223 MET A C 1
ATOM 1709 O O . MET A 1 223 ? -12.547 -30.531 -5.852 1 95.75 223 MET A O 1
ATOM 1713 N N . HIS A 1 224 ? -13.961 -32.062 -6.621 1 94.62 224 HIS A N 1
ATOM 1714 C CA . HIS A 1 224 ? -13.547 -33.062 -5.664 1 94.62 224 HIS A CA 1
ATOM 1715 C C . HIS A 1 224 ? -12.312 -33.812 -6.164 1 94.62 224 HIS A C 1
ATOM 1717 O O . HIS A 1 224 ? -11.516 -34.312 -5.363 1 94.62 224 HIS A O 1
ATOM 1723 N N . LYS A 1 225 ? -12.164 -33.938 -7.426 1 93.38 225 LYS A N 1
ATOM 1724 C CA . LYS A 1 225 ? -11.125 -34.75 -8.031 1 93.38 225 LYS A CA 1
ATOM 1725 C C . LYS A 1 225 ? -9.844 -33.969 -8.234 1 93.38 225 LYS A C 1
ATOM 1727 O O . LYS A 1 225 ? -8.742 -34.531 -8.203 1 93.38 225 LYS A O 1
ATOM 1732 N N . GLU A 1 226 ? -9.93 -32.75 -8.516 1 92.69 226 GLU A N 1
ATOM 1733 C CA . GLU A 1 226 ? -8.773 -31.922 -8.781 1 92.69 226 GLU A CA 1
ATOM 1734 C C . GLU A 1 226 ? -8.812 -30.656 -7.93 1 92.69 226 GLU A C 1
ATOM 1736 O O . GLU A 1 226 ? -9.562 -30.578 -6.957 1 92.69 226 GLU A O 1
ATOM 1741 N N . ASP A 1 227 ? -7.836 -29.734 -8.242 1 92.19 227 ASP A N 1
ATOM 1742 C CA . ASP A 1 227 ? -7.855 -28.438 -7.559 1 92.19 227 ASP A CA 1
ATOM 1743 C C . ASP A 1 227 ? -9.156 -27.688 -7.836 1 92.19 227 ASP A C 1
ATOM 1745 O O . ASP A 1 227 ? -9.477 -27.406 -8.992 1 92.19 227 ASP A O 1
ATOM 1749 N N . PRO A 1 228 ? -9.875 -27.469 -6.816 1 96.62 228 PRO A N 1
ATOM 1750 C CA . PRO A 1 228 ? -11.211 -26.891 -7.012 1 96.62 228 PRO A CA 1
ATOM 1751 C C . PRO A 1 228 ? -11.18 -25.562 -7.758 1 96.62 228 PRO A C 1
ATOM 1753 O O . PRO A 1 228 ? -12.031 -25.297 -8.609 1 96.62 228 PRO A O 1
ATOM 1756 N N . ALA A 1 229 ? -10.281 -24.688 -7.402 1 96.81 229 ALA A N 1
ATOM 1757 C CA . ALA A 1 229 ? -10.188 -23.406 -8.086 1 96.81 229 ALA A CA 1
ATOM 1758 C C . ALA A 1 229 ? -9.914 -23.594 -9.578 1 96.81 229 ALA A C 1
ATOM 1760 O O . ALA A 1 229 ? -10.5 -22.891 -10.414 1 96.81 229 ALA A O 1
ATOM 1761 N N . ALA A 1 230 ? -9.031 -24.531 -9.875 1 95.38 230 ALA A N 1
ATOM 1762 C CA . ALA A 1 230 ? -8.727 -24.828 -11.273 1 95.38 230 ALA A CA 1
ATOM 1763 C C . ALA A 1 230 ? -9.961 -25.375 -11.992 1 95.38 230 ALA A C 1
ATOM 1765 O O . ALA A 1 230 ? -10.211 -25.047 -13.148 1 95.38 230 ALA A O 1
ATOM 1766 N N . ALA A 1 231 ? -10.672 -26.219 -11.312 1 97.44 231 ALA A N 1
ATOM 1767 C CA . ALA A 1 231 ? -11.891 -26.781 -11.883 1 97.44 231 ALA A CA 1
ATOM 1768 C C . ALA A 1 231 ? -12.898 -25.688 -12.203 1 97.44 231 ALA A C 1
ATOM 1770 O O . ALA A 1 231 ? -13.492 -25.672 -13.289 1 97.44 231 ALA A O 1
ATOM 1771 N N . ILE A 1 232 ? -13.133 -24.75 -11.289 1 97.75 232 ILE A N 1
ATOM 1772 C CA . ILE A 1 232 ? -14.07 -23.641 -11.477 1 97.75 232 ILE A CA 1
ATOM 1773 C C . ILE A 1 232 ? -13.672 -22.828 -12.711 1 97.75 232 ILE A C 1
ATOM 1775 O O . ILE A 1 232 ? -14.508 -22.547 -13.57 1 97.75 232 ILE A O 1
ATOM 1779 N N . SER A 1 233 ? -12.391 -22.469 -12.789 1 97.56 233 SER A N 1
ATOM 1780 C CA . SER A 1 233 ? -11.898 -21.688 -13.922 1 97.56 233 SER A CA 1
ATOM 1781 C C . SER A 1 233 ? -12.078 -22.438 -15.234 1 97.56 233 SER A C 1
ATOM 1783 O O . SER A 1 233 ? -12.516 -21.859 -16.234 1 97.56 233 SER A O 1
ATOM 1785 N N . ARG A 1 234 ? -11.719 -23.719 -15.242 1 96.56 234 ARG A N 1
ATOM 1786 C CA . ARG A 1 234 ? -11.836 -24.531 -16.453 1 96.56 234 ARG A CA 1
ATOM 1787 C C . ARG A 1 234 ? -13.289 -24.625 -16.906 1 96.56 234 ARG A C 1
ATOM 1789 O O . ARG A 1 234 ? -13.578 -24.469 -18.109 1 96.56 234 ARG A O 1
ATOM 1796 N N . PHE A 1 235 ? -14.195 -24.844 -16.031 1 97.44 235 PHE A N 1
ATOM 1797 C CA . PHE A 1 235 ? -15.609 -24.969 -16.375 1 97.44 235 PHE A CA 1
ATOM 1798 C C . PHE A 1 235 ? -16.172 -23.641 -16.859 1 97.44 235 PHE A C 1
ATOM 1800 O O . PHE A 1 235 ? -17.047 -23.609 -17.719 1 97.44 235 PHE A O 1
ATOM 1807 N N . ALA A 1 236 ? -15.703 -22.516 -16.266 1 97.25 236 ALA A N 1
ATOM 1808 C CA . ALA A 1 236 ? -16.109 -21.203 -16.75 1 97.25 236 ALA A CA 1
ATOM 1809 C C . ALA A 1 236 ? -15.648 -20.984 -18.188 1 97.25 236 ALA A C 1
ATOM 1811 O O . ALA A 1 236 ? -16.422 -20.531 -19.031 1 97.25 236 ALA A O 1
ATOM 1812 N N . ILE A 1 237 ? -14.422 -21.344 -18.484 1 97.06 237 ILE A N 1
ATOM 1813 C CA . ILE A 1 237 ? -13.781 -20.984 -19.734 1 97.06 237 ILE A CA 1
ATOM 1814 C C . ILE A 1 237 ? -14.148 -22.016 -20.812 1 97.06 237 ILE A C 1
ATOM 1816 O O . ILE A 1 237 ? -14.562 -21.641 -21.922 1 97.06 237 ILE A O 1
ATOM 1820 N N . GLU A 1 238 ? -14.07 -23.297 -20.484 1 96.81 238 GLU A N 1
ATOM 1821 C CA . GLU A 1 238 ? -14.211 -24.344 -21.484 1 96.81 238 GLU A CA 1
ATOM 1822 C C . GLU A 1 238 ? -15.664 -24.797 -21.609 1 96.81 238 GLU A C 1
ATOM 1824 O O . GLU A 1 238 ? -16.141 -25.094 -22.719 1 96.81 238 GLU A O 1
ATOM 1829 N N . GLU A 1 239 ? -16.375 -24.859 -20.5 1 96 239 GLU A N 1
ATOM 1830 C CA . GLU A 1 239 ? -17.719 -25.422 -20.516 1 96 239 GLU A CA 1
ATOM 1831 C C . GLU A 1 239 ? -18.781 -24.328 -20.422 1 96 239 GLU A C 1
ATOM 1833 O O . GLU A 1 239 ? -19.969 -24.578 -20.625 1 96 239 GLU A O 1
ATOM 1838 N N . LYS A 1 240 ? -18.406 -23.219 -20.109 1 96.12 240 LYS A N 1
ATOM 1839 C CA . LYS A 1 240 ? -19.312 -22.078 -19.984 1 96.12 240 LYS A CA 1
ATOM 1840 C C . LYS A 1 240 ? -20.391 -22.359 -18.953 1 96.12 240 LYS A C 1
ATOM 1842 O O . LYS A 1 240 ? -21.562 -22.078 -19.188 1 96.12 240 LYS A O 1
ATOM 1847 N N . ASP A 1 241 ? -19.984 -23.031 -17.906 1 95.69 241 ASP A N 1
ATOM 1848 C CA . ASP A 1 241 ? -20.891 -23.219 -16.781 1 95.69 241 ASP A CA 1
ATOM 1849 C C . ASP A 1 241 ? -21.328 -21.891 -16.203 1 95.69 241 ASP A C 1
ATOM 1851 O O . ASP A 1 241 ? -20.5 -21.047 -15.836 1 95.69 241 ASP A O 1
ATOM 1855 N N . PRO A 1 242 ? -22.609 -21.656 -16.078 1 95.44 242 PRO A N 1
ATOM 1856 C CA . PRO A 1 242 ? -23.094 -20.328 -15.734 1 95.44 242 PRO A CA 1
ATOM 1857 C C . PRO A 1 242 ? -22.609 -19.859 -14.359 1 95.44 242 PRO A C 1
ATOM 1859 O O . PRO A 1 242 ? -22.25 -18.688 -14.195 1 95.44 242 PRO A O 1
ATOM 1862 N N . LEU A 1 243 ? -22.688 -20.75 -13.391 1 96.88 243 LEU A N 1
ATOM 1863 C CA . LEU A 1 243 ? -22.266 -20.359 -12.047 1 96.88 243 LEU A CA 1
ATOM 1864 C C . LEU A 1 243 ? -20.766 -20.125 -11.992 1 96.88 243 LEU A C 1
ATOM 1866 O O . LEU A 1 243 ? -20.297 -19.172 -11.367 1 96.88 243 LEU A O 1
ATOM 1870 N N . ALA A 1 244 ? -19.984 -20.984 -12.656 1 97.19 244 ALA A N 1
ATOM 1871 C CA . ALA A 1 244 ? -18.531 -20.812 -12.727 1 97.19 244 ALA A CA 1
ATOM 1872 C C . ALA A 1 244 ? -18.172 -19.516 -13.461 1 97.19 244 ALA A C 1
ATOM 1874 O O . ALA A 1 244 ? -17.25 -18.812 -13.062 1 97.19 244 ALA A O 1
ATOM 1875 N N . CYS A 1 245 ? -18.906 -19.234 -14.523 1 96.62 245 CYS A N 1
ATOM 1876 C CA . CYS A 1 245 ? -18.688 -18 -15.273 1 96.62 245 CYS A CA 1
ATOM 1877 C C . CYS A 1 245 ? -18.891 -16.781 -14.391 1 96.62 245 CYS A C 1
ATOM 1879 O O . CYS A 1 245 ? -18.078 -15.859 -14.391 1 96.62 245 CYS A O 1
ATOM 1881 N N . ARG A 1 246 ? -19.953 -16.844 -13.641 1 96.69 246 ARG A N 1
ATOM 1882 C CA . ARG A 1 246 ? -20.266 -15.719 -12.758 1 96.69 246 ARG A CA 1
ATOM 1883 C C . ARG A 1 246 ? -19.188 -15.555 -11.688 1 96.69 246 ARG A C 1
ATOM 1885 O O . ARG A 1 246 ? -18.781 -14.43 -11.375 1 96.69 246 ARG A O 1
ATOM 1892 N N . ALA A 1 247 ? -18.75 -16.641 -11.125 1 97.69 247 ALA A N 1
ATOM 1893 C CA . ALA A 1 247 ? -17.688 -16.594 -10.117 1 97.69 247 ALA A CA 1
ATOM 1894 C C . ALA A 1 247 ? -16.422 -15.992 -10.695 1 97.69 247 ALA A C 1
ATOM 1896 O O . ALA A 1 247 ? -15.797 -15.125 -10.07 1 97.69 247 ALA A O 1
ATOM 1897 N N . LEU A 1 248 ? -16.047 -16.438 -11.852 1 98.25 248 LEU A N 1
ATOM 1898 C CA . LEU A 1 248 ? -14.828 -15.945 -12.492 1 98.25 248 LEU A CA 1
ATOM 1899 C C . LEU A 1 248 ? -14.961 -14.469 -12.844 1 98.25 248 LEU A C 1
ATOM 1901 O O . LEU A 1 248 ? -13.984 -13.711 -12.742 1 98.25 248 LEU A O 1
ATOM 1905 N N . ASP A 1 249 ? -16.172 -14.047 -13.242 1 97.94 249 ASP A N 1
ATOM 1906 C CA . ASP A 1 249 ? -16.422 -12.633 -13.539 1 97.94 249 ASP A CA 1
ATOM 1907 C C . ASP A 1 249 ? -16.156 -11.766 -12.312 1 97.94 249 ASP A C 1
ATOM 1909 O O . ASP A 1 249 ? -15.5 -10.727 -12.406 1 97.94 249 ASP A O 1
ATOM 1913 N N . ILE A 1 250 ? -16.688 -12.195 -11.188 1 98.25 250 ILE A N 1
ATOM 1914 C CA . ILE A 1 250 ? -16.5 -11.461 -9.945 1 98.25 250 ILE A CA 1
ATOM 1915 C C . ILE A 1 250 ? -15.016 -11.438 -9.586 1 98.25 250 ILE A C 1
ATOM 1917 O O . ILE A 1 250 ? -14.492 -10.398 -9.18 1 98.25 250 ILE A O 1
ATOM 1921 N N . PHE A 1 251 ? -14.359 -12.57 -9.789 1 98.69 251 PHE A N 1
ATOM 1922 C CA . PHE A 1 251 ? -12.938 -12.695 -9.492 1 98.69 251 PHE A CA 1
ATOM 1923 C C . PHE A 1 251 ? -12.117 -11.703 -10.312 1 98.69 251 PHE A C 1
ATOM 1925 O O . PHE A 1 251 ? -11.234 -11.023 -9.781 1 98.69 251 PHE A O 1
ATOM 1932 N N . ILE A 1 252 ? -12.438 -11.57 -11.57 1 98.62 252 ILE A N 1
ATOM 1933 C CA . ILE A 1 252 ? -11.727 -10.695 -12.492 1 98.62 252 ILE A CA 1
ATOM 1934 C C . ILE A 1 252 ? -11.969 -9.234 -12.102 1 98.62 252 ILE A C 1
ATOM 1936 O O . ILE A 1 252 ? -11.039 -8.43 -12.102 1 98.62 252 ILE A O 1
ATOM 1940 N N . ASP A 1 253 ? -13.156 -8.945 -11.758 1 98.56 253 ASP A N 1
ATOM 1941 C CA . ASP A 1 253 ? -13.508 -7.605 -11.289 1 98.56 253 ASP A CA 1
ATOM 1942 C C . ASP A 1 253 ? -12.703 -7.227 -10.047 1 98.56 253 ASP A C 1
ATOM 1944 O O . ASP A 1 253 ? -12.148 -6.129 -9.977 1 98.56 253 ASP A O 1
ATOM 1948 N N . LEU A 1 254 ? -12.656 -8.148 -9.148 1 98.75 254 LEU A N 1
ATOM 1949 C CA . LEU A 1 254 ? -11.93 -7.938 -7.906 1 98.75 254 LEU A CA 1
ATOM 1950 C C . LEU A 1 254 ? -10.438 -7.766 -8.172 1 98.75 254 LEU A C 1
ATOM 1952 O O . LEU A 1 254 ? -9.781 -6.941 -7.531 1 98.75 254 LEU A O 1
ATOM 1956 N N . TYR A 1 255 ? -9.906 -8.562 -9.078 1 98.81 255 TYR A N 1
ATOM 1957 C CA . TYR A 1 255 ? -8.492 -8.492 -9.43 1 98.81 255 TYR A CA 1
ATOM 1958 C C . TYR A 1 255 ? -8.141 -7.117 -9.984 1 98.81 255 TYR A C 1
ATOM 1960 O O . TYR A 1 255 ? -7.16 -6.504 -9.562 1 98.81 255 TYR A O 1
ATOM 1968 N N . GLY A 1 256 ? -8.984 -6.609 -10.891 1 98.75 256 GLY A N 1
ATOM 1969 C CA . GLY A 1 256 ? -8.797 -5.27 -11.422 1 98.75 256 GLY A CA 1
ATOM 1970 C C . GLY A 1 256 ? -8.852 -4.191 -10.359 1 98.75 256 GLY A C 1
ATOM 1971 O O . GLY A 1 256 ? -7.98 -3.32 -10.297 1 98.75 256 GLY A O 1
ATOM 1972 N N . ALA A 1 257 ? -9.852 -4.27 -9.508 1 98.69 257 ALA A N 1
ATOM 1973 C CA . ALA A 1 257 ? -10.031 -3.279 -8.453 1 98.69 257 ALA A CA 1
ATOM 1974 C C . ALA A 1 257 ? -8.82 -3.248 -7.523 1 98.69 257 ALA A C 1
ATOM 1976 O O . ALA A 1 257 ? -8.359 -2.174 -7.133 1 98.69 257 ALA A O 1
ATOM 1977 N N . GLN A 1 258 ? -8.328 -4.445 -7.195 1 98.75 258 GLN A N 1
ATOM 1978 C CA . GLN A 1 258 ? -7.188 -4.512 -6.285 1 98.75 258 GLN A CA 1
ATOM 1979 C C . GLN A 1 258 ? -5.914 -4 -6.953 1 98.75 258 GLN A C 1
ATOM 1981 O O . GLN A 1 258 ? -5.07 -3.381 -6.305 1 98.75 258 GLN A O 1
ATOM 1986 N N . ALA A 1 259 ? -5.742 -4.305 -8.211 1 98.81 259 ALA A N 1
ATOM 1987 C CA . ALA A 1 259 ? -4.621 -3.736 -8.953 1 98.81 259 ALA A CA 1
ATOM 1988 C C . ALA A 1 259 ? -4.691 -2.213 -8.969 1 98.81 259 ALA A C 1
ATOM 1990 O O . ALA A 1 259 ? -3.662 -1.538 -8.867 1 98.81 259 ALA A O 1
ATOM 1991 N N . GLY A 1 260 ? -5.883 -1.702 -9.156 1 98.75 260 GLY A N 1
ATOM 1992 C CA . GLY A 1 260 ? -6.062 -0.261 -9.078 1 98.75 260 GLY A CA 1
ATOM 1993 C C . GLY A 1 260 ? -5.688 0.317 -7.727 1 98.75 260 GLY A C 1
ATOM 1994 O O . GLY A 1 260 ? -5.047 1.368 -7.652 1 98.75 260 GLY A O 1
ATOM 1995 N N . ASN A 1 261 ? -6.121 -0.344 -6.652 1 98.75 261 ASN A N 1
ATOM 1996 C CA . ASN A 1 261 ? -5.719 0.082 -5.316 1 98.75 261 ASN A CA 1
ATOM 1997 C C . ASN A 1 261 ? -4.203 0.055 -5.148 1 98.75 261 ASN A C 1
ATOM 1999 O O . ASN A 1 261 ? -3.625 0.96 -4.547 1 98.75 261 ASN A O 1
ATOM 2003 N N . LEU A 1 262 ? -3.592 -0.988 -5.664 1 98.69 262 LEU A N 1
ATOM 2004 C CA . LEU A 1 262 ? -2.139 -1.091 -5.609 1 98.69 262 LEU A CA 1
ATOM 2005 C C . LEU A 1 262 ? -1.482 0.068 -6.352 1 98.69 262 LEU A C 1
ATOM 2007 O O . LEU A 1 262 ? -0.47 0.608 -5.902 1 98.69 262 LEU A O 1
ATOM 2011 N N . ALA A 1 263 ? -2.061 0.44 -7.48 1 98.44 263 ALA A N 1
ATOM 2012 C CA . ALA A 1 263 ? -1.564 1.581 -8.25 1 98.44 263 ALA A CA 1
ATOM 2013 C C . ALA A 1 263 ? -1.618 2.861 -7.418 1 98.44 263 ALA A C 1
ATOM 2015 O O . ALA A 1 263 ? -0.669 3.65 -7.418 1 98.44 263 ALA A O 1
ATOM 2016 N N . LEU A 1 264 ? -2.662 3.057 -6.746 1 97.5 264 LEU A N 1
ATOM 2017 C CA . LEU A 1 264 ? -2.832 4.238 -5.906 1 97.5 264 LEU A CA 1
ATOM 2018 C C . LEU A 1 264 ? -1.837 4.234 -4.75 1 97.5 264 LEU A C 1
ATOM 2020 O O . LEU A 1 264 ? -1.331 5.289 -4.359 1 97.5 264 LEU A O 1
ATOM 2024 N N . MET A 1 265 ? -1.48 3.09 -4.285 1 97.5 265 MET A N 1
ATOM 2025 C CA . MET A 1 265 ? -0.612 2.953 -3.119 1 97.5 265 MET A CA 1
ATOM 2026 C C . MET A 1 265 ? 0.855 3.066 -3.52 1 97.5 265 MET A C 1
ATOM 2028 O O . MET A 1 265 ? 1.727 3.221 -2.66 1 97.5 265 MET A O 1
ATOM 2032 N N . SER A 1 266 ? 1.173 3.076 -4.848 1 96.81 266 SER A N 1
ATOM 2033 C CA . SER A 1 266 ? 2.586 2.918 -5.176 1 96.81 266 SER A CA 1
ATOM 2034 C C . SER A 1 266 ? 2.988 3.811 -6.344 1 96.81 266 SER A C 1
ATOM 2036 O O . SER A 1 266 ? 4.176 4 -6.609 1 96.81 266 SER A O 1
ATOM 2038 N N . LEU A 1 267 ? 1.996 4.359 -7.102 1 95 267 LEU A N 1
ATOM 2039 C CA . LEU A 1 267 ? 2.271 5.141 -8.297 1 95 267 LEU A CA 1
ATOM 2040 C C . LEU A 1 267 ? 3.324 4.461 -9.164 1 95 267 LEU A C 1
ATOM 2042 O O . LEU A 1 267 ? 4.383 5.035 -9.438 1 95 267 LEU A O 1
ATOM 2046 N N . PRO A 1 268 ? 2.973 3.271 -9.664 1 97.44 268 PRO A N 1
ATOM 2047 C CA . PRO A 1 268 ? 3.951 2.391 -10.312 1 97.44 268 PRO A CA 1
ATOM 2048 C C . PRO A 1 268 ? 4.219 2.77 -11.766 1 97.44 268 PRO A C 1
ATOM 2050 O O . PRO A 1 268 ? 3.916 1.993 -12.672 1 97.44 268 PRO A O 1
ATOM 2053 N N . TYR A 1 269 ? 4.918 3.834 -11.984 1 96.69 269 TYR A N 1
ATOM 2054 C CA . TYR A 1 269 ? 5.285 4.27 -13.328 1 96.69 269 TYR A CA 1
ATOM 2055 C C . TYR A 1 269 ? 6.258 3.287 -13.969 1 96.69 269 TYR A C 1
ATOM 2057 O O . TYR A 1 269 ? 6.477 3.328 -15.18 1 96.69 269 TYR A O 1
ATOM 2065 N N . GLY A 1 270 ? 6.902 2.4 -13.156 1 96.81 270 GLY A N 1
ATOM 2066 C CA . GLY A 1 270 ? 7.73 1.326 -13.68 1 96.81 270 GLY A CA 1
ATOM 2067 C C . GLY A 1 270 ? 6.934 0.105 -14.102 1 96.81 270 GLY A C 1
ATOM 2068 O O . GLY A 1 270 ? 7.488 -0.842 -14.656 1 96.81 270 GLY A O 1
ATOM 2069 N N . GLY A 1 271 ? 5.672 0.125 -13.688 1 97.94 271 GLY A N 1
ATOM 2070 C CA . GLY A 1 271 ? 4.766 -0.92 -14.141 1 97.94 271 GLY A CA 1
ATOM 2071 C C . GLY A 1 271 ? 4.191 -1.747 -13.008 1 97.94 271 GLY A C 1
ATOM 2072 O O . GLY A 1 271 ? 4.812 -1.882 -11.953 1 97.94 271 GLY A O 1
ATOM 2073 N N . ILE A 1 272 ? 3.041 -2.227 -13.281 1 98.69 272 ILE A N 1
ATOM 2074 C CA . ILE A 1 272 ? 2.436 -3.285 -12.477 1 98.69 272 ILE A CA 1
ATOM 2075 C C . ILE A 1 272 ? 2.635 -4.633 -13.164 1 98.69 272 ILE A C 1
ATOM 2077 O O . ILE A 1 272 ? 2.291 -4.793 -14.336 1 98.69 272 ILE A O 1
ATOM 2081 N N . TYR A 1 273 ? 3.191 -5.562 -12.477 1 98.5 273 TYR A N 1
ATOM 2082 C CA . TYR A 1 273 ? 3.398 -6.914 -12.977 1 98.5 273 TYR A CA 1
ATOM 2083 C C . TYR A 1 273 ? 2.477 -7.902 -12.273 1 98.5 273 TYR A C 1
ATOM 2085 O O . TYR A 1 273 ? 2.6 -8.125 -11.062 1 98.5 273 TYR A O 1
ATOM 2093 N N . ILE A 1 274 ? 1.559 -8.422 -13 1 98.56 274 ILE A N 1
ATOM 2094 C CA . ILE A 1 274 ? 0.661 -9.461 -12.5 1 98.56 274 ILE A CA 1
ATOM 2095 C C . ILE A 1 274 ? 1.314 -10.828 -12.664 1 98.56 274 ILE A C 1
ATOM 2097 O O . ILE A 1 274 ? 1.534 -11.289 -13.789 1 98.56 274 ILE A O 1
ATOM 2101 N N . VAL A 1 275 ? 1.566 -11.438 -11.516 1 96.88 275 VAL A N 1
ATOM 2102 C CA . VAL A 1 275 ? 2.357 -12.664 -11.516 1 96.88 275 VAL A CA 1
ATOM 2103 C C . VAL A 1 275 ? 1.533 -13.805 -10.93 1 96.88 275 VAL A C 1
ATOM 2105 O O . VAL A 1 275 ? 0.384 -13.609 -10.523 1 96.88 275 VAL A O 1
ATOM 2108 N N . GLY A 1 276 ? 2.154 -14.977 -10.945 1 90.56 276 GLY A N 1
ATOM 2109 C CA . GLY A 1 276 ? 1.492 -16.125 -10.359 1 90.56 276 GLY A CA 1
ATOM 2110 C C . GLY A 1 276 ? 0.897 -17.062 -11.398 1 90.56 276 GLY A C 1
ATOM 2111 O O . GLY A 1 276 ? 0.985 -16.797 -12.602 1 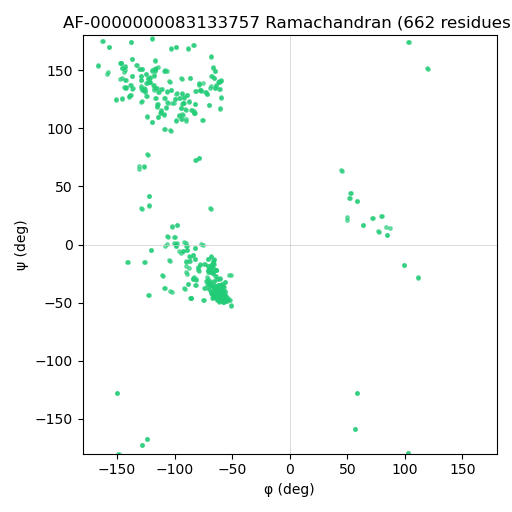90.56 276 GLY A O 1
ATOM 2112 N N . GLY A 1 277 ? 0.257 -18.141 -10.938 1 88.25 277 GLY A N 1
ATOM 2113 C CA . GLY A 1 277 ? -0.177 -19.219 -11.812 1 88.25 277 GLY A CA 1
ATOM 2114 C C . GLY A 1 277 ? -1.58 -19.016 -12.352 1 88.25 277 GLY A C 1
ATOM 2115 O O . GLY A 1 277 ? -1.949 -19.594 -13.375 1 88.25 277 GLY A O 1
ATOM 2116 N N . ILE A 1 278 ? -2.344 -18.125 -11.797 1 93.12 278 ILE A N 1
ATOM 2117 C CA . ILE A 1 278 ? -3.75 -17.984 -12.156 1 93.12 278 ILE A CA 1
ATOM 2118 C C . ILE A 1 278 ? -3.883 -17.078 -13.375 1 93.12 278 ILE A C 1
ATOM 2120 O O . ILE A 1 278 ? -4.574 -17.406 -14.336 1 93.12 278 ILE A O 1
ATOM 2124 N N . ALA A 1 279 ? -3.217 -15.961 -13.406 1 95.88 279 ALA A N 1
ATOM 2125 C CA . ALA A 1 279 ? -3.416 -14.914 -14.414 1 95.88 279 ALA A CA 1
ATOM 2126 C C . ALA A 1 279 ? -3.166 -15.453 -15.82 1 95.88 279 ALA A C 1
ATOM 2128 O O . ALA A 1 279 ? -3.994 -15.273 -16.719 1 95.88 279 ALA A O 1
ATOM 2129 N N . PRO A 1 280 ? -2.055 -16.219 -16.031 1 95.38 280 PRO A N 1
ATOM 2130 C CA . PRO A 1 280 ? -1.838 -16.734 -17.375 1 95.38 280 PRO A CA 1
ATOM 2131 C C . PRO A 1 280 ? -2.93 -17.703 -17.828 1 95.38 280 PRO A C 1
ATOM 2133 O O . PRO A 1 280 ? -3.229 -17.797 -19.016 1 95.38 280 PRO A O 1
ATOM 2136 N N . LYS A 1 281 ? -3.555 -18.359 -16.922 1 94.62 281 LYS A N 1
ATOM 2137 C CA . LYS A 1 281 ? -4.551 -19.375 -17.234 1 94.62 281 LYS A CA 1
ATOM 2138 C C . LYS A 1 281 ? -5.891 -18.734 -17.594 1 94.62 281 LYS A C 1
ATOM 2140 O O . LYS A 1 281 ? -6.758 -19.391 -18.172 1 94.62 281 LYS A O 1
ATOM 2145 N N . ILE A 1 282 ? -6.082 -17.547 -17.219 1 96.94 282 ILE A N 1
ATOM 2146 C CA . ILE A 1 282 ? -7.348 -16.891 -17.516 1 96.94 282 ILE A CA 1
ATOM 2147 C C . ILE A 1 282 ? -7.086 -15.617 -18.312 1 96.94 282 ILE A C 1
ATOM 2149 O O . ILE A 1 282 ? -7.77 -14.602 -18.141 1 96.94 282 ILE A O 1
ATOM 2153 N N . LEU A 1 283 ? -6.078 -15.641 -19.156 1 96.44 283 LEU A N 1
ATOM 2154 C CA . LEU A 1 283 ? -5.594 -14.484 -19.906 1 96.44 283 LEU A CA 1
ATOM 2155 C C . LEU A 1 283 ? -6.707 -13.875 -20.75 1 96.44 283 LEU A C 1
ATOM 2157 O O . LEU A 1 283 ? -6.867 -12.656 -20.781 1 96.44 283 LEU A O 1
ATOM 2161 N N . SER A 1 284 ? -7.465 -14.695 -21.406 1 96.06 284 SER A N 1
ATOM 2162 C CA . SER A 1 284 ? -8.531 -14.195 -22.266 1 96.06 284 SER A CA 1
ATOM 2163 C C . S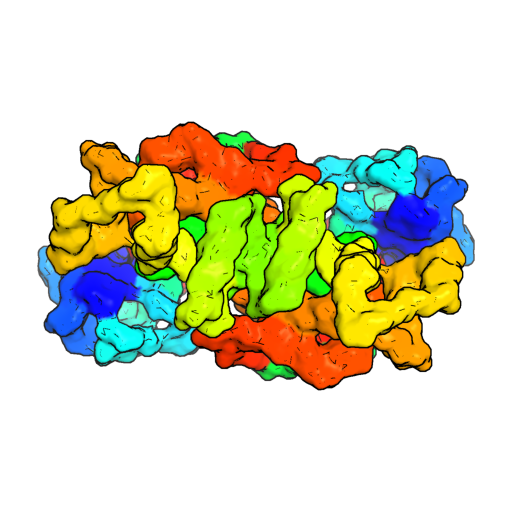ER A 1 284 ? -9.57 -13.422 -21.469 1 96.06 284 SER A C 1
ATOM 2165 O O . SER A 1 284 ? -10.078 -12.391 -21.922 1 96.06 284 SER A O 1
ATOM 2167 N N . GLN A 1 285 ? -9.906 -13.891 -20.281 1 96.31 285 GLN A N 1
ATOM 2168 C CA . GLN A 1 285 ? -10.883 -13.234 -19.406 1 96.31 285 GLN A CA 1
ATOM 2169 C C . GLN A 1 285 ? -10.32 -11.93 -18.844 1 96.31 285 GLN A C 1
ATOM 2171 O O . GLN A 1 285 ? -11.055 -10.961 -18.656 1 96.31 285 GLN A O 1
ATOM 2176 N N . LEU A 1 286 ? -9.008 -11.859 -18.578 1 97.31 286 LEU A N 1
ATOM 2177 C CA . LEU A 1 286 ? -8.367 -10.648 -18.078 1 97.31 286 LEU A CA 1
ATOM 2178 C C . LEU A 1 286 ? -8.305 -9.578 -19.172 1 97.31 286 LEU A C 1
ATOM 2180 O O . LEU A 1 286 ? -8.227 -8.391 -18.859 1 97.31 286 LEU A O 1
ATOM 2184 N N . ASN A 1 287 ? -8.352 -10.008 -20.406 1 96.31 287 ASN A N 1
ATOM 2185 C CA . ASN A 1 287 ? -8.164 -9.094 -21.531 1 96.31 287 ASN A CA 1
ATOM 2186 C C . ASN A 1 287 ? -9.5 -8.695 -22.156 1 96.31 287 ASN A C 1
ATOM 2188 O O . ASN A 1 287 ? -9.539 -8.008 -23.172 1 96.31 287 ASN A O 1
ATOM 2192 N N . ASP A 1 288 ? -10.586 -9.062 -21.609 1 95.75 288 ASP A N 1
ATOM 2193 C CA . ASP A 1 288 ? -11.875 -8.805 -22.234 1 95.75 288 ASP A CA 1
ATOM 2194 C C . ASP A 1 288 ? -12.445 -7.461 -21.781 1 95.75 288 ASP A C 1
ATOM 2196 O O . ASP A 1 288 ? -13.594 -7.133 -22.109 1 95.75 288 ASP A O 1
ATOM 2200 N N . GLY A 1 289 ? -11.742 -6.734 -20.969 1 96.31 289 GLY A N 1
ATOM 2201 C CA . GLY A 1 289 ? -12.164 -5.387 -20.625 1 96.31 289 GLY A CA 1
ATOM 2202 C C . GLY A 1 289 ? -12.602 -5.258 -19.172 1 96.31 289 GLY A C 1
ATOM 2203 O O . GLY A 1 289 ? -12.492 -4.184 -18.578 1 96.31 289 GLY A O 1
ATOM 2204 N N . ARG A 1 290 ? -13.117 -6.305 -18.516 1 95.19 290 ARG A N 1
ATOM 2205 C CA . ARG A 1 290 ? -13.641 -6.25 -17.156 1 95.19 290 ARG A CA 1
ATOM 2206 C C . ARG A 1 290 ? -12.555 -5.859 -16.172 1 95.19 290 ARG A C 1
ATOM 2208 O O . ARG A 1 290 ? -12.773 -5.02 -15.289 1 95.19 290 ARG A O 1
ATOM 2215 N N . PHE A 1 291 ? -11.43 -6.473 -16.359 1 98.56 291 PHE A N 1
ATOM 2216 C CA . PHE A 1 291 ? -10.312 -6.168 -15.469 1 98.56 291 PHE A CA 1
ATOM 2217 C C . PHE A 1 291 ? -9.961 -4.684 -15.531 1 98.56 291 PHE A C 1
ATOM 2219 O O . PHE A 1 291 ? -9.875 -4.02 -14.5 1 98.56 291 PHE A O 1
ATOM 2226 N N . MET A 1 292 ? -9.852 -4.129 -16.719 1 98.56 292 MET A N 1
ATOM 2227 C CA . MET A 1 292 ? -9.391 -2.756 -16.906 1 98.56 292 MET A CA 1
ATOM 2228 C C . MET A 1 292 ? -10.445 -1.76 -16.453 1 98.56 292 MET A C 1
ATOM 2230 O O . MET A 1 292 ? -10.109 -0.687 -15.945 1 98.56 292 MET A O 1
ATOM 2234 N N . LYS A 1 293 ? -11.656 -2.133 -16.656 1 98.25 293 LYS A N 1
ATOM 2235 C CA . LYS A 1 293 ? -12.742 -1.278 -16.172 1 98.25 293 LYS A CA 1
ATOM 2236 C C . LYS A 1 293 ? -12.688 -1.127 -14.656 1 98.25 293 LYS A C 1
ATOM 2238 O O . LYS A 1 293 ? -12.758 -0.012 -14.141 1 98.25 293 LYS A O 1
ATOM 2243 N N . ALA A 1 294 ? -12.562 -2.236 -13.945 1 98.31 294 ALA A N 1
ATOM 2244 C CA . ALA A 1 294 ? -12.484 -2.223 -12.492 1 98.31 294 ALA A CA 1
ATOM 2245 C C . ALA A 1 294 ? -11.211 -1.531 -12.016 1 98.31 294 ALA A C 1
ATOM 2247 O O . ALA A 1 294 ? -11.242 -0.764 -11.047 1 98.31 294 ALA A O 1
ATOM 2248 N N . TYR A 1 295 ? -10.102 -1.787 -12.719 1 98.62 295 TYR A N 1
ATOM 2249 C CA . TYR A 1 295 ? -8.82 -1.168 -12.422 1 98.62 295 TYR A CA 1
ATOM 2250 C C . TYR A 1 295 ? -8.922 0.352 -12.477 1 98.62 295 TYR A C 1
ATOM 2252 O O . TYR A 1 295 ? -8.438 1.044 -11.578 1 98.62 295 TYR A O 1
ATOM 2260 N N . GLY A 1 296 ? -9.57 0.812 -13.43 1 97.88 296 GLY A N 1
ATOM 2261 C CA . GLY A 1 296 ? -9.586 2.236 -13.727 1 97.88 296 GLY A CA 1
ATOM 2262 C C . GLY A 1 296 ? -10.656 2.992 -12.961 1 97.88 296 GLY A C 1
ATOM 2263 O O . GLY A 1 296 ? -10.664 4.227 -12.953 1 97.88 296 GLY A O 1
ATOM 2264 N N . ASP A 1 297 ? -11.555 2.326 -12.312 1 97.5 297 ASP A N 1
ATOM 2265 C CA . ASP A 1 297 ? -12.656 2.967 -11.609 1 97.5 297 ASP A CA 1
ATOM 2266 C C . ASP A 1 297 ? -12.195 3.527 -10.266 1 97.5 297 ASP A C 1
ATOM 2268 O O . ASP A 1 297 ? -12.578 3.014 -9.211 1 97.5 297 ASP A O 1
ATOM 2272 N N . LYS A 1 298 ? -11.469 4.629 -10.359 1 97.62 298 LYS A N 1
ATOM 2273 C CA . LYS A 1 298 ? -10.898 5.238 -9.164 1 97.62 298 LYS A CA 1
ATOM 2274 C C . LYS A 1 298 ? -11.234 6.727 -9.094 1 97.62 298 LYS A C 1
ATOM 2276 O O . LYS A 1 298 ? -10.422 7.531 -8.633 1 97.62 298 LYS A O 1
ATOM 2281 N N . GLY A 1 299 ? -12.453 7.055 -9.664 1 93.81 299 GLY A N 1
ATOM 2282 C CA . GLY A 1 299 ? -12.953 8.414 -9.555 1 93.81 299 GLY A CA 1
ATOM 2283 C C . GLY A 1 299 ? -12.016 9.445 -10.148 1 93.81 299 GLY A C 1
ATOM 2284 O O . GLY A 1 299 ? -11.594 9.328 -11.297 1 93.81 299 GLY A O 1
ATOM 2285 N N . ARG A 1 300 ? -11.672 10.469 -9.414 1 88.56 300 ARG A N 1
ATOM 2286 C CA . ARG A 1 300 ? -10.859 11.586 -9.875 1 88.56 300 ARG A CA 1
ATOM 2287 C C . ARG A 1 300 ? -9.43 11.133 -10.188 1 88.56 300 ARG A C 1
ATOM 2289 O O . ARG A 1 300 ? -8.68 11.852 -10.836 1 88.56 300 ARG A O 1
ATOM 2296 N N . MET A 1 301 ? -9.07 9.906 -9.719 1 92.69 301 MET A N 1
ATOM 2297 C CA . MET A 1 301 ? -7.723 9.398 -9.938 1 92.69 301 MET A CA 1
ATOM 2298 C C . MET A 1 301 ? -7.656 8.562 -11.211 1 92.69 301 MET A C 1
ATOM 2300 O O . MET A 1 301 ? -6.574 8.141 -11.633 1 92.69 301 MET A O 1
ATOM 2304 N N . SER A 1 302 ? -8.773 8.328 -11.852 1 94.94 302 SER A N 1
ATOM 2305 C CA . SER A 1 302 ? -8.875 7.387 -12.961 1 94.94 302 SER A CA 1
ATOM 2306 C C . SER A 1 302 ? -7.906 7.754 -14.086 1 94.94 302 SER A C 1
ATOM 2308 O O . SER A 1 302 ? -7.199 6.887 -14.609 1 94.94 302 SER A O 1
ATOM 2310 N N . ARG A 1 303 ? -7.82 9.023 -14.453 1 93.44 303 ARG A N 1
ATOM 2311 C CA . ARG A 1 303 ? -6.973 9.438 -15.562 1 93.44 303 ARG A CA 1
ATOM 2312 C C . ARG A 1 303 ? -5.504 9.172 -15.258 1 93.44 303 ARG A C 1
ATOM 2314 O O . ARG A 1 303 ? -4.738 8.797 -16.156 1 93.44 303 ARG A O 1
ATOM 2321 N N . MET A 1 304 ? -5.094 9.391 -14.07 1 92.75 304 MET A N 1
ATOM 2322 C CA . MET A 1 304 ? -3.715 9.117 -13.664 1 92.75 304 MET A CA 1
ATOM 2323 C C . MET A 1 304 ? -3.375 7.645 -13.852 1 92.75 304 MET A C 1
ATOM 2325 O O . MET A 1 304 ? -2.266 7.309 -14.273 1 92.75 304 MET A O 1
ATOM 2329 N N . LEU A 1 305 ? -4.336 6.762 -13.586 1 97.25 305 LEU A N 1
ATOM 2330 C CA . LEU A 1 305 ? -4.094 5.324 -13.641 1 97.25 305 LEU A CA 1
ATOM 2331 C C . LEU A 1 305 ? -3.809 4.875 -15.07 1 97.25 305 LEU A C 1
ATOM 2333 O O . LEU A 1 305 ? -3.168 3.844 -15.289 1 97.25 305 LEU A O 1
ATOM 2337 N N . ASP A 1 306 ? -4.215 5.668 -16.016 1 97 306 ASP A N 1
ATOM 2338 C CA . ASP A 1 306 ? -3.977 5.352 -17.406 1 97 306 ASP A CA 1
ATOM 2339 C C . ASP A 1 306 ? -2.484 5.379 -17.734 1 97 306 ASP A C 1
ATOM 2341 O O . ASP A 1 306 ? -2.053 4.824 -18.75 1 97 306 ASP A O 1
ATOM 2345 N N . ASN A 1 307 ? -1.739 5.969 -16.906 1 96.31 307 ASN A N 1
ATOM 2346 C CA . ASN A 1 307 ? -0.325 6.184 -17.203 1 96.31 307 ASN A CA 1
ATOM 2347 C C . ASN A 1 307 ? 0.521 4.988 -16.766 1 96.31 307 ASN A C 1
ATOM 2349 O O . ASN A 1 307 ? 1.686 4.875 -17.156 1 96.31 307 ASN A O 1
ATOM 2353 N N . PHE A 1 308 ? 0.002 4.102 -15.984 1 98.06 308 PHE A N 1
ATOM 2354 C CA . PHE A 1 308 ? 0.813 3.027 -15.43 1 98.06 308 PHE A CA 1
ATOM 2355 C C . PHE A 1 308 ? 0.771 1.797 -16.328 1 98.06 308 PHE A C 1
ATOM 2357 O O . PHE A 1 308 ? -0.306 1.285 -16.641 1 98.06 308 PHE A O 1
ATOM 2364 N N . PRO A 1 309 ? 1.924 1.26 -16.734 1 98.5 309 PRO A N 1
ATOM 2365 C CA . PRO A 1 309 ? 1.918 0.002 -17.484 1 98.5 309 PRO A CA 1
ATOM 2366 C C . PRO A 1 309 ? 1.423 -1.18 -16.656 1 98.5 309 PRO A C 1
ATOM 2368 O O . PRO A 1 309 ? 1.687 -1.245 -15.453 1 98.5 309 PRO A O 1
ATOM 2371 N N . ILE A 1 310 ? 0.697 -2.057 -17.312 1 98.75 310 ILE A N 1
ATOM 2372 C CA . ILE A 1 310 ? 0.239 -3.283 -16.672 1 98.75 310 ILE A CA 1
ATOM 2373 C C . ILE A 1 310 ? 0.602 -4.488 -17.547 1 98.75 310 ILE A C 1
ATOM 2375 O O . ILE A 1 310 ? 0.185 -4.574 -18.703 1 98.75 310 ILE A O 1
ATOM 2379 N N . HIS A 1 311 ? 1.339 -5.402 -16.953 1 98.5 311 HIS A N 1
ATOM 2380 C CA . HIS A 1 311 ? 1.795 -6.59 -17.656 1 98.5 311 HIS A CA 1
ATOM 2381 C C . HIS A 1 311 ? 1.402 -7.863 -16.922 1 98.5 311 HIS A C 1
ATOM 2383 O O . HIS A 1 311 ? 1.547 -7.945 -15.695 1 98.5 311 HIS A O 1
ATOM 2389 N N . ILE A 1 312 ? 0.886 -8.797 -17.656 1 98.44 312 ILE A N 1
ATOM 2390 C CA . ILE A 1 312 ? 0.782 -10.156 -17.156 1 98.44 312 ILE A CA 1
ATOM 2391 C C . ILE A 1 312 ? 2.068 -10.922 -17.453 1 98.44 312 ILE A C 1
ATOM 2393 O O . ILE A 1 312 ? 2.516 -10.969 -18.609 1 98.44 312 ILE A O 1
ATOM 2397 N N . VAL A 1 313 ? 2.678 -11.438 -16.438 1 98.12 313 VAL A N 1
ATOM 2398 C CA . VAL A 1 313 ? 3.9 -12.211 -16.625 1 98.12 313 VAL A CA 1
ATOM 2399 C C . VAL A 1 313 ? 3.551 -13.641 -17.031 1 98.12 313 VAL A C 1
ATOM 2401 O O . VAL A 1 313 ? 2.902 -14.367 -16.266 1 98.12 313 VAL A O 1
ATOM 2404 N N . LEU A 1 314 ? 4.004 -14.039 -18.125 1 96.94 314 LEU A N 1
ATOM 2405 C CA . LEU A 1 314 ? 3.672 -15.352 -18.688 1 96.94 314 LEU A CA 1
ATOM 2406 C C . LEU A 1 314 ? 4.664 -16.406 -18.203 1 96.94 314 LEU A C 1
ATOM 2408 O O . LEU A 1 314 ? 4.352 -17.594 -18.203 1 96.94 314 LEU A O 1
ATOM 2412 N N . ASP A 1 315 ? 5.836 -15.945 -17.859 1 92.81 315 ASP A N 1
ATOM 2413 C CA . ASP A 1 315 ? 6.867 -16.844 -17.359 1 92.81 315 ASP A CA 1
ATOM 2414 C C . ASP A 1 315 ? 6.586 -17.266 -15.914 1 92.81 315 ASP A C 1
ATOM 2416 O O . ASP A 1 315 ? 6.918 -16.531 -14.977 1 92.81 315 ASP A O 1
ATOM 2420 N N . THR A 1 316 ? 6.176 -18.484 -15.719 1 88.12 316 THR A N 1
ATOM 2421 C CA . THR A 1 316 ? 5.789 -18.938 -14.391 1 88.12 316 THR A CA 1
ATOM 2422 C C . THR A 1 316 ? 7.016 -19.344 -13.578 1 88.12 316 THR A C 1
ATOM 2424 O O . THR A 1 316 ? 6.91 -19.656 -12.391 1 88.12 316 THR A O 1
ATOM 2427 N N . LYS A 1 317 ? 8.242 -19.297 -14.156 1 90.06 317 LYS A N 1
ATOM 2428 C CA . LYS A 1 317 ? 9.469 -19.656 -13.461 1 90.06 317 LYS A CA 1
ATOM 2429 C C . LYS A 1 317 ? 10.242 -18.406 -13.031 1 90.06 317 LYS A C 1
ATOM 2431 O O . LYS A 1 317 ? 11.414 -18.484 -12.664 1 90.06 317 LYS A O 1
ATOM 2436 N N . ILE A 1 318 ? 9.57 -17.312 -13.062 1 94.12 318 ILE A N 1
ATOM 2437 C CA . ILE A 1 318 ? 10.203 -16.031 -12.789 1 94.12 318 ILE A CA 1
ATOM 2438 C C . ILE A 1 318 ? 10.812 -16.047 -11.391 1 94.12 318 ILE A C 1
ATOM 2440 O O . ILE A 1 318 ? 11.852 -15.422 -11.156 1 94.12 318 ILE A O 1
ATOM 2444 N N . GLY A 1 319 ? 10.172 -16.734 -10.492 1 94.94 319 GLY A N 1
ATOM 2445 C CA . GLY A 1 319 ? 10.711 -16.828 -9.141 1 94.94 319 GLY A CA 1
ATOM 2446 C C . GLY A 1 319 ? 12.086 -17.453 -9.086 1 94.94 319 GLY A C 1
ATOM 2447 O O . GLY A 1 319 ? 12.953 -17.016 -8.344 1 94.94 319 GLY A O 1
ATOM 2448 N N . LEU A 1 320 ? 12.305 -18.5 -9.875 1 95.69 320 LEU A N 1
ATOM 2449 C CA . LEU A 1 320 ? 13.594 -19.172 -9.945 1 95.69 320 LEU A CA 1
ATOM 2450 C C . LEU A 1 320 ? 14.664 -18.25 -10.523 1 95.69 320 LEU A C 1
ATOM 2452 O O . LEU A 1 320 ? 15.781 -18.188 -10.016 1 95.69 320 LEU A O 1
ATOM 2456 N N . LYS A 1 321 ? 14.266 -17.594 -11.539 1 95.69 321 LYS A N 1
ATOM 2457 C CA . LYS A 1 321 ? 15.188 -16.641 -12.156 1 95.69 321 LYS A CA 1
ATOM 2458 C C . LYS A 1 321 ? 15.555 -15.523 -11.188 1 95.69 321 LYS A C 1
ATOM 2460 O O . LYS A 1 321 ? 16.719 -15.125 -11.094 1 95.69 321 LYS A O 1
ATOM 2465 N N . GLY A 1 322 ? 14.516 -15.031 -10.5 1 96.62 322 GLY A N 1
ATOM 2466 C CA . GLY A 1 322 ? 14.75 -13.984 -9.516 1 96.62 322 GLY A CA 1
ATOM 2467 C C . GLY A 1 322 ? 15.672 -14.406 -8.391 1 96.62 322 GLY A C 1
ATOM 2468 O O . GLY A 1 322 ? 16.547 -13.641 -7.969 1 96.62 322 GLY A O 1
ATOM 2469 N N . ALA A 1 323 ? 15.469 -15.594 -7.914 1 96.69 323 ALA A N 1
ATOM 2470 C CA . ALA A 1 323 ? 16.344 -16.125 -6.875 1 96.69 323 ALA A CA 1
ATOM 2471 C C . ALA A 1 323 ? 17.781 -16.219 -7.363 1 96.69 323 ALA A C 1
ATOM 2473 O O . ALA A 1 323 ? 18.719 -15.891 -6.633 1 96.69 323 ALA A O 1
ATOM 2474 N N . ALA A 1 324 ? 17.984 -16.641 -8.578 1 96.94 324 ALA A N 1
ATOM 2475 C CA . ALA A 1 324 ? 19.312 -16.719 -9.148 1 96.94 324 ALA A CA 1
ATOM 2476 C C . ALA A 1 324 ? 19.953 -15.344 -9.25 1 96.94 324 ALA A C 1
ATOM 2478 O O . ALA A 1 324 ? 21.125 -15.164 -8.898 1 96.94 324 ALA A O 1
ATOM 2479 N N . LEU A 1 325 ? 19.188 -14.398 -9.672 1 95.69 325 LEU A N 1
ATOM 2480 C CA . LEU A 1 325 ? 19.703 -13.039 -9.812 1 95.69 325 LEU A CA 1
ATOM 2481 C C . LEU A 1 325 ? 20.062 -12.453 -8.453 1 95.69 325 LEU A C 1
ATOM 2483 O O . LEU A 1 325 ? 21.078 -11.758 -8.32 1 95.69 325 LEU A O 1
ATOM 2487 N N . TYR A 1 326 ? 19.25 -12.742 -7.512 1 95.38 326 TYR A N 1
ATOM 2488 C CA . TYR A 1 326 ? 19.562 -12.281 -6.164 1 95.38 326 TYR A CA 1
ATOM 2489 C C . TYR A 1 326 ? 20.859 -12.906 -5.66 1 95.38 326 TYR A C 1
ATOM 2491 O O . TYR A 1 326 ? 21.672 -12.234 -5.039 1 95.38 326 TYR A O 1
ATOM 2499 N N . ALA A 1 327 ? 21.031 -14.164 -5.91 1 96.19 327 ALA A N 1
ATOM 2500 C CA . ALA A 1 327 ? 22.25 -14.844 -5.52 1 96.19 327 ALA A CA 1
ATOM 2501 C C . ALA A 1 327 ? 23.469 -14.203 -6.18 1 96.19 327 ALA A C 1
ATOM 2503 O O . ALA A 1 327 ? 24.516 -14.023 -5.539 1 96.19 327 ALA A O 1
ATOM 2504 N N . ALA A 1 328 ? 23.344 -13.898 -7.445 1 95.5 328 ALA A N 1
ATOM 2505 C CA . ALA A 1 328 ? 24.422 -13.258 -8.172 1 95.5 328 ALA A CA 1
ATOM 2506 C C . ALA A 1 328 ? 24.844 -11.961 -7.496 1 95.5 328 ALA A C 1
ATOM 2508 O O . ALA A 1 328 ? 26.047 -11.664 -7.395 1 95.5 328 ALA A O 1
ATOM 2509 N N . ARG A 1 329 ? 23.891 -11.25 -7.059 1 92.81 329 ARG A N 1
ATOM 2510 C CA . ARG A 1 329 ? 24.141 -9.961 -6.414 1 92.81 329 ARG A CA 1
ATOM 2511 C C . ARG A 1 329 ? 24.703 -10.156 -5.008 1 92.81 329 ARG A C 1
ATOM 2513 O O . ARG A 1 329 ? 25.703 -9.539 -4.641 1 92.81 329 ARG A O 1
ATOM 2520 N N . ALA A 1 330 ? 24.078 -11.016 -4.254 1 92.5 330 ALA A N 1
ATOM 2521 C CA . ALA A 1 330 ? 24.406 -11.203 -2.84 1 92.5 330 ALA A CA 1
ATOM 2522 C C . ALA A 1 330 ? 25.75 -11.898 -2.674 1 92.5 330 ALA A C 1
ATOM 2524 O O . ALA A 1 330 ? 26.469 -11.656 -1.697 1 92.5 330 ALA A O 1
ATOM 2525 N N . CYS A 1 331 ? 26.109 -12.734 -3.658 1 90.38 331 CYS A N 1
ATOM 2526 C CA . CYS A 1 331 ? 27.297 -13.57 -3.516 1 90.38 331 CYS A CA 1
ATOM 2527 C C . CYS A 1 331 ? 28.438 -13.062 -4.391 1 90.38 331 CYS A C 1
ATOM 2529 O O . CYS A 1 331 ? 29.453 -13.742 -4.539 1 90.38 331 CYS A O 1
ATOM 2531 N N . ALA A 1 332 ? 28.297 -11.992 -5.156 1 84.94 332 ALA A N 1
ATOM 2532 C CA . ALA A 1 332 ? 29.359 -11.422 -5.996 1 84.94 332 ALA A CA 1
ATOM 2533 C C . ALA A 1 332 ? 30.625 -11.203 -5.195 1 84.94 332 ALA A C 1
ATOM 2535 O O . ALA A 1 332 ? 31.734 -11.195 -5.758 1 84.94 332 ALA A O 1
ATOM 2536 N N . GLN A 1 333 ? 30.75 -11.008 -3.928 1 64.44 333 GLN A N 1
ATOM 2537 C CA . GLN A 1 333 ? 32.031 -10.82 -3.246 1 64.44 333 GLN A CA 1
ATOM 2538 C C . GLN A 1 333 ? 32.688 -12.156 -2.932 1 64.44 333 GLN A C 1
ATOM 2540 O O . GLN A 1 333 ? 32 -13.125 -2.584 1 64.44 333 GLN A O 1
ATOM 2545 N N . MET B 1 1 ? 24.25 26.219 5.344 1 94.5 1 MET B N 1
ATOM 2546 C CA . MET B 1 1 ? 23.375 26.656 4.262 1 94.5 1 MET B CA 1
ATOM 2547 C C . MET B 1 1 ? 22.172 27.406 4.812 1 94.5 1 MET B C 1
ATOM 2549 O O . MET B 1 1 ? 21.609 27.016 5.844 1 94.5 1 MET B O 1
ATOM 2553 N N . ARG B 1 2 ? 21.906 28.531 4.121 1 95.81 2 ARG B N 1
ATOM 2554 C CA . ARG B 1 2 ? 20.656 29.234 4.41 1 95.81 2 ARG B CA 1
ATOM 2555 C C . ARG B 1 2 ? 19.547 28.766 3.479 1 95.81 2 ARG B C 1
ATOM 2557 O O . ARG B 1 2 ? 19.656 28.891 2.258 1 95.81 2 ARG B O 1
ATOM 2564 N N . LEU B 1 3 ? 18.453 28.25 4.125 1 97.31 3 LEU B N 1
ATOM 2565 C CA . LEU B 1 3 ? 17.422 27.578 3.346 1 97.31 3 LEU B CA 1
ATOM 2566 C C . LEU B 1 3 ? 16.062 28.266 3.531 1 97.31 3 LEU B C 1
ATOM 2568 O O . LEU B 1 3 ? 15.734 28.703 4.637 1 97.31 3 LEU B O 1
ATOM 2572 N N . LEU B 1 4 ? 15.367 28.359 2.422 1 97.56 4 LEU B N 1
ATOM 2573 C CA . LEU B 1 4 ? 13.984 28.828 2.416 1 97.56 4 LEU B CA 1
ATOM 2574 C C . LEU B 1 4 ? 13.023 27.688 2.125 1 97.56 4 LEU B C 1
ATOM 2576 O O . LEU B 1 4 ? 13.227 26.906 1.182 1 97.56 4 LEU B O 1
ATOM 2580 N N . SER B 1 5 ? 12.008 27.484 3.016 1 97.81 5 SER B N 1
ATOM 2581 C CA . SER B 1 5 ? 11 26.453 2.77 1 97.81 5 SER B CA 1
ATOM 2582 C C . SER B 1 5 ? 9.594 27.031 2.883 1 97.81 5 SER B C 1
ATOM 2584 O O . SER B 1 5 ? 9.375 28.031 3.561 1 97.81 5 SER B O 1
ATOM 2586 N N . GLY B 1 6 ? 8.711 26.453 2.166 1 95.5 6 GLY B N 1
ATOM 2587 C CA . GLY B 1 6 ? 7.32 26.859 2.189 1 95.5 6 GLY B CA 1
ATOM 2588 C C . GLY B 1 6 ? 6.352 25.703 2.084 1 95.5 6 GLY B C 1
ATOM 2589 O O . GLY B 1 6 ? 6.641 24.703 1.424 1 95.5 6 GLY B O 1
ATOM 2590 N N . ASP B 1 7 ? 5.316 25.797 2.799 1 92.56 7 ASP B N 1
ATOM 2591 C CA . ASP B 1 7 ? 4.129 24.953 2.67 1 92.56 7 ASP B CA 1
ATOM 2592 C C . ASP B 1 7 ? 2.959 25.734 2.088 1 92.56 7 ASP B C 1
ATOM 2594 O O . ASP B 1 7 ? 2.262 26.453 2.814 1 92.56 7 ASP B O 1
ATOM 2598 N N . ILE B 1 8 ? 2.775 25.547 0.811 1 88.12 8 ILE B N 1
ATOM 2599 C CA . ILE B 1 8 ? 1.824 26.359 0.066 1 88.12 8 ILE B CA 1
ATOM 2600 C C . ILE B 1 8 ? 0.473 25.656 0.005 1 88.12 8 ILE B C 1
ATOM 2602 O O . ILE B 1 8 ? 0.328 24.641 -0.678 1 88.12 8 ILE B O 1
ATOM 2606 N N . GLY B 1 9 ? -0.462 26.188 0.734 1 78.75 9 GLY B N 1
ATOM 2607 C CA . GLY B 1 9 ? -1.832 25.703 0.679 1 78.75 9 GLY B CA 1
ATOM 2608 C C . GLY B 1 9 ? -2.754 26.594 -0.118 1 78.75 9 GLY B C 1
ATOM 2609 O O . GLY B 1 9 ? -2.346 27.672 -0.559 1 78.75 9 GLY B O 1
ATOM 2610 N N . GLY B 1 10 ? -3.945 26.141 -0.407 1 72.31 10 GLY B N 1
ATOM 2611 C CA . GLY B 1 10 ? -4.91 26.922 -1.155 1 72.31 10 GLY B CA 1
ATOM 2612 C C . GLY B 1 10 ? -5.289 28.219 -0.459 1 72.31 10 GLY B C 1
ATOM 2613 O O . GLY B 1 10 ? -5.387 29.266 -1.098 1 72.31 10 GLY B O 1
ATOM 2614 N N . THR B 1 11 ? -5.391 28.203 0.881 1 75.75 11 THR B N 1
ATOM 2615 C CA . THR B 1 11 ? -5.855 29.375 1.623 1 75.75 11 THR B CA 1
ATOM 2616 C C . THR B 1 11 ? -4.703 30.016 2.391 1 75.75 11 THR B C 1
ATOM 2618 O O . THR B 1 11 ? -4.621 31.25 2.479 1 75.75 11 THR B O 1
ATOM 2621 N N . LYS B 1 12 ? -3.865 29.188 2.902 1 84.69 12 LYS B N 1
ATOM 2622 C CA . LYS B 1 12 ? -2.773 29.703 3.73 1 84.69 12 LYS B CA 1
ATOM 2623 C C . LYS B 1 12 ? -1.431 29.141 3.277 1 84.69 12 LYS B C 1
ATOM 2625 O O . LYS B 1 12 ? -1.354 27.984 2.826 1 84.69 12 LYS B O 1
ATOM 2630 N N . THR B 1 13 ? -0.447 29.938 3.387 1 90.81 13 THR B N 1
ATOM 2631 C CA . THR B 1 13 ? 0.924 29.531 3.088 1 90.81 13 THR B CA 1
ATOM 2632 C C . THR B 1 13 ? 1.841 29.828 4.273 1 90.81 13 THR B C 1
ATOM 2634 O O . THR B 1 13 ? 1.772 30.891 4.875 1 90.81 13 THR B O 1
ATOM 2637 N N . TRP B 1 14 ? 2.607 28.859 4.629 1 94.44 14 TRP B N 1
ATOM 2638 C CA . TRP B 1 14 ? 3.646 29.047 5.637 1 94.44 14 TRP B CA 1
ATOM 2639 C C . TRP B 1 14 ? 5.023 29.156 4.984 1 94.44 14 TRP B C 1
ATOM 2641 O O . TRP B 1 14 ? 5.352 28.375 4.082 1 94.44 14 TRP B O 1
ATOM 2651 N N . LEU B 1 15 ? 5.777 30.109 5.379 1 96.69 15 LEU B N 1
ATOM 2652 C CA . LEU B 1 15 ? 7.16 30.266 4.941 1 96.69 15 LEU B CA 1
ATOM 2653 C C . LEU B 1 15 ? 8.117 30.156 6.125 1 96.69 15 LEU B C 1
ATOM 2655 O O . LEU B 1 15 ? 7.777 30.562 7.242 1 96.69 15 LEU B O 1
ATOM 2659 N N . GLN B 1 16 ? 9.258 29.609 5.836 1 97.5 16 GLN B N 1
ATOM 2660 C CA . GLN B 1 16 ? 10.242 29.375 6.891 1 97.5 16 GLN B CA 1
ATOM 2661 C C . GLN B 1 16 ? 11.656 29.594 6.379 1 97.5 16 GLN B C 1
ATOM 2663 O O . GLN B 1 16 ? 11.977 29.234 5.246 1 97.5 16 GLN B O 1
ATOM 2668 N N . LEU B 1 17 ? 12.438 30.297 7.195 1 97.25 17 LEU B N 1
ATOM 2669 C CA . LEU B 1 17 ? 13.875 30.438 6.996 1 97.25 17 LEU B CA 1
ATOM 2670 C C . LEU B 1 17 ? 14.648 29.594 8.016 1 97.25 17 LEU B C 1
ATOM 2672 O O . LEU B 1 17 ? 14.328 29.625 9.211 1 97.25 17 LEU B O 1
ATOM 2676 N N . ALA B 1 18 ? 15.602 28.828 7.535 1 96.94 18 ALA B N 1
ATOM 2677 C CA . ALA B 1 18 ? 16.359 27.984 8.445 1 96.94 18 ALA B CA 1
ATOM 2678 C C . ALA B 1 18 ? 17.828 27.906 8.031 1 96.94 18 ALA B C 1
ATOM 2680 O O . ALA B 1 18 ? 18.156 28.094 6.855 1 96.94 18 ALA B O 1
ATOM 2681 N N . ASP B 1 19 ? 18.688 27.656 9.039 1 96.31 19 ASP B N 1
ATOM 2682 C CA . ASP B 1 19 ? 20.094 27.328 8.805 1 96.31 19 ASP B CA 1
ATOM 2683 C C . ASP B 1 19 ? 20.328 25.828 8.867 1 96.31 19 ASP B C 1
ATOM 2685 O O . ASP B 1 19 ? 19.766 25.141 9.734 1 96.31 19 ASP B O 1
ATOM 2689 N N . PHE B 1 20 ? 20.969 25.328 7.875 1 95.31 20 PHE B N 1
ATOM 2690 C CA . PHE B 1 20 ? 21.375 23.922 7.875 1 95.31 20 PHE B CA 1
ATOM 2691 C C . PHE B 1 20 ? 22.891 23.797 7.977 1 95.31 20 PHE B C 1
ATOM 2693 O O . PHE B 1 20 ? 23.609 24.188 7.059 1 95.31 20 PHE B O 1
ATOM 2700 N N . ASP B 1 21 ? 23.344 23.25 9.133 1 92.94 21 ASP B N 1
ATOM 2701 C CA . ASP B 1 21 ? 24.766 23.094 9.398 1 92.94 21 ASP B CA 1
ATOM 2702 C C . ASP B 1 21 ? 25.047 21.75 10.086 1 92.94 21 ASP B C 1
ATOM 2704 O O . ASP B 1 21 ? 24.438 21.422 11.102 1 92.94 21 ASP B O 1
ATOM 2708 N N . ASN B 1 22 ? 25.984 20.938 9.547 1 89.81 22 ASN B N 1
ATOM 2709 C CA . ASN B 1 22 ? 26.406 19.656 10.094 1 89.81 22 ASN B CA 1
ATOM 2710 C C . ASN B 1 22 ? 25.219 18.734 10.375 1 89.81 22 ASN B C 1
ATOM 2712 O O . ASN B 1 22 ? 25.094 18.188 11.469 1 89.81 22 ASN B O 1
ATOM 2716 N N . GLY B 1 23 ? 24.312 18.75 9.508 1 85.94 23 GLY B N 1
ATOM 2717 C CA . GLY B 1 23 ? 23.188 17.828 9.609 1 85.94 23 GLY B CA 1
ATOM 2718 C C . GLY B 1 23 ? 22.094 18.344 10.523 1 85.94 23 GLY B C 1
ATOM 2719 O O . GLY B 1 23 ? 21.094 17.641 10.766 1 85.94 23 GLY B O 1
ATOM 2720 N N . LYS B 1 24 ? 22.266 19.578 10.914 1 91.06 24 LYS B N 1
ATOM 2721 C CA . LYS B 1 24 ? 21.297 20.125 11.852 1 91.06 24 LYS B CA 1
ATOM 2722 C C . LYS B 1 24 ? 20.547 21.312 11.242 1 91.06 24 LYS B C 1
ATOM 2724 O O . LYS B 1 24 ? 21.172 22.188 10.633 1 91.06 24 LYS B O 1
ATOM 2729 N N . LEU B 1 25 ? 19.266 21.266 11.414 1 94.44 25 LEU B N 1
ATOM 2730 C CA . LEU B 1 25 ? 18.406 22.344 10.945 1 94.44 25 LEU B CA 1
ATOM 2731 C C . LEU B 1 25 ? 18.016 23.266 12.086 1 94.44 25 LEU B C 1
ATOM 2733 O O . LEU B 1 25 ? 17.484 22.812 13.109 1 94.44 25 LEU B O 1
ATOM 2737 N N . THR B 1 26 ? 18.328 24.594 11.992 1 95 26 THR B N 1
ATOM 2738 C CA . THR B 1 26 ? 17.922 25.594 12.969 1 95 26 THR B CA 1
ATOM 2739 C C . THR B 1 26 ? 16.969 26.609 12.336 1 95 26 THR B C 1
ATOM 2741 O O . THR B 1 26 ? 17.359 27.359 11.438 1 95 26 THR B O 1
ATOM 2744 N N . VAL B 1 27 ? 15.805 26.656 12.867 1 94.75 27 VAL B N 1
ATOM 2745 C CA . VAL B 1 27 ? 14.805 27.578 12.328 1 94.75 27 VAL B CA 1
ATOM 2746 C C . VAL B 1 27 ? 15.102 29 12.789 1 94.75 27 VAL B C 1
ATOM 2748 O O . VAL B 1 27 ? 15.297 29.25 13.977 1 94.75 27 VAL B O 1
ATOM 2751 N N . LEU B 1 28 ? 15.078 29.875 11.867 1 95.75 28 LEU B N 1
ATOM 2752 C CA . LEU B 1 28 ? 15.383 31.281 12.156 1 95.75 28 LEU B CA 1
ATOM 2753 C C . LEU B 1 28 ? 14.102 32.094 12.219 1 95.75 28 LEU B C 1
ATOM 2755 O O . LEU B 1 28 ? 13.992 33.031 13.031 1 95.75 28 LEU B O 1
ATOM 2759 N N . ALA B 1 29 ? 13.195 31.812 11.312 1 95.56 29 ALA B N 1
ATOM 2760 C CA . ALA B 1 29 ? 11.922 32.531 11.234 1 95.56 29 ALA B CA 1
ATOM 2761 C C . ALA B 1 29 ? 10.867 31.703 10.508 1 95.56 29 ALA B C 1
ATOM 2763 O O . ALA B 1 29 ? 11.195 30.875 9.672 1 95.56 29 ALA B O 1
ATOM 2764 N N . HIS B 1 30 ? 9.664 31.844 10.859 1 94.69 30 HIS B N 1
ATOM 2765 C CA . HIS B 1 30 ? 8.539 31.312 10.094 1 94.69 30 HIS B CA 1
ATOM 2766 C C . HIS B 1 30 ? 7.316 32.219 10.219 1 94.69 30 HIS B C 1
ATOM 2768 O O . HIS B 1 30 ? 7.117 32.875 11.25 1 94.69 30 HIS B O 1
ATOM 2774 N N . GLN B 1 31 ? 6.578 32.375 9.203 1 95.69 31 GLN B N 1
ATOM 2775 C CA . GLN B 1 31 ? 5.414 33.25 9.156 1 95.69 31 GLN B CA 1
ATOM 2776 C C . GLN B 1 31 ? 4.32 32.656 8.266 1 95.69 31 GLN B C 1
ATOM 2778 O O . GLN B 1 31 ? 4.613 31.906 7.332 1 95.69 31 GLN B O 1
ATOM 2783 N N . LYS B 1 32 ? 3.105 33.031 8.625 1 94.44 32 LYS B N 1
ATOM 2784 C CA . LYS B 1 32 ? 1.926 32.594 7.879 1 94.44 32 LYS B CA 1
ATOM 2785 C C . LYS B 1 32 ? 1.389 33.75 7.008 1 94.44 32 LYS B C 1
ATOM 2787 O O . LYS B 1 32 ? 1.369 34.906 7.43 1 94.44 32 LYS B O 1
ATOM 2792 N N . TYR B 1 33 ? 0.974 33.375 5.84 1 93.75 33 TYR B N 1
ATOM 2793 C CA . TYR B 1 33 ? 0.397 34.344 4.902 1 93.75 33 TYR B CA 1
ATOM 2794 C C . TYR B 1 33 ? -0.928 33.812 4.348 1 93.75 33 TYR B C 1
ATOM 2796 O O . TYR B 1 33 ? -1.159 32.625 4.285 1 93.75 33 TYR B O 1
ATOM 2804 N N . VAL B 1 34 ? -1.805 34.719 4 1 90.25 34 VAL B N 1
ATOM 2805 C CA . VAL B 1 34 ? -3.021 34.375 3.27 1 90.25 34 VAL B CA 1
ATOM 2806 C C . VAL B 1 34 ? -2.719 34.281 1.775 1 90.25 34 VAL B C 1
ATOM 2808 O O . VAL B 1 34 ? -2.471 35.312 1.13 1 90.25 34 VAL B O 1
ATOM 2811 N N . SER B 1 35 ? -2.811 33.125 1.211 1 85.62 35 SER B N 1
ATOM 2812 C CA . SER B 1 35 ? -2.283 32.844 -0.117 1 85.62 35 SER B CA 1
ATOM 2813 C C . SER B 1 35 ? -2.943 33.719 -1.181 1 85.62 35 SER B C 1
ATOM 2815 O O . SER B 1 35 ? -2.266 34.25 -2.061 1 85.62 35 SER B O 1
ATOM 2817 N N . ASN B 1 36 ? -4.258 33.875 -1.082 1 82.38 36 ASN B N 1
ATOM 2818 C CA . ASN B 1 36 ? -5.02 34.531 -2.146 1 82.38 36 ASN B CA 1
ATOM 2819 C C . ASN B 1 36 ? -4.824 36.031 -2.135 1 82.38 36 ASN B C 1
ATOM 2821 O O . ASN B 1 36 ? -5.34 36.75 -3.006 1 82.38 36 ASN B O 1
ATOM 2825 N N . THR B 1 37 ? -4.098 36.562 -1.281 1 86.5 37 THR B N 1
ATOM 2826 C CA . THR B 1 37 ? -3.824 38 -1.218 1 86.5 37 THR B CA 1
ATOM 2827 C C . THR B 1 37 ? -2.609 38.344 -2.07 1 86.5 37 THR B C 1
ATOM 2829 O O . THR B 1 37 ? -2.291 39.531 -2.246 1 86.5 37 THR B O 1
ATOM 2832 N N . TYR B 1 38 ? -2.021 37.344 -2.588 1 87.69 38 TYR B N 1
ATOM 2833 C CA . TYR B 1 38 ? -0.824 37.562 -3.391 1 87.69 38 TYR B CA 1
ATOM 2834 C C . TYR B 1 38 ? -1.03 37.062 -4.82 1 87.69 38 TYR B C 1
ATOM 2836 O O . TYR B 1 38 ? -1.709 36.062 -5.051 1 87.69 38 TYR B O 1
ATOM 2844 N N . ASN B 1 39 ? -0.33 37.719 -5.746 1 81.5 39 ASN B 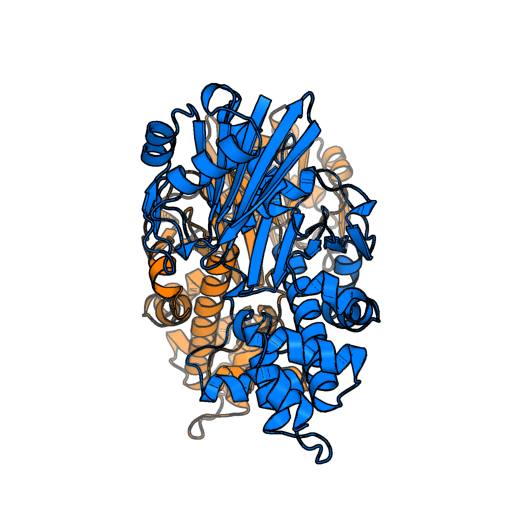N 1
ATOM 2845 C CA . ASN B 1 39 ? -0.448 37.375 -7.156 1 81.5 39 ASN B CA 1
ATOM 2846 C C . ASN B 1 39 ? 0.423 36.156 -7.508 1 81.5 39 ASN B C 1
ATOM 2848 O O . ASN B 1 39 ? 0.171 35.469 -8.5 1 81.5 39 ASN B O 1
ATOM 2852 N N . ASN B 1 40 ? 1.436 36.062 -6.824 1 83.25 40 ASN B N 1
ATOM 2853 C CA . ASN B 1 40 ? 2.297 34.906 -7.031 1 83.25 40 ASN B CA 1
ATOM 2854 C C . ASN B 1 40 ? 3.158 34.625 -5.801 1 83.25 40 ASN B C 1
ATOM 2856 O O . ASN B 1 40 ? 3.234 35.438 -4.891 1 83.25 40 ASN B O 1
ATOM 2860 N N . ALA B 1 41 ? 3.814 33.5 -5.797 1 85.06 41 ALA B N 1
ATOM 2861 C CA . ALA B 1 41 ? 4.586 33.031 -4.656 1 85.06 41 ALA B CA 1
ATOM 2862 C C . ALA B 1 41 ? 5.824 33.875 -4.426 1 85.06 41 ALA B C 1
ATOM 2864 O O . ALA B 1 41 ? 6.242 34.094 -3.285 1 85.06 41 ALA B O 1
ATOM 2865 N N . ALA B 1 42 ? 6.391 34.406 -5.508 1 88.5 42 ALA B N 1
ATOM 2866 C CA . ALA B 1 42 ? 7.633 35.156 -5.41 1 88.5 42 ALA B CA 1
ATOM 2867 C C . ALA B 1 42 ? 7.434 36.438 -4.605 1 88.5 42 ALA B C 1
ATOM 2869 O O . ALA B 1 42 ? 8.297 36.812 -3.809 1 88.5 42 ALA B O 1
ATOM 2870 N N . ILE B 1 43 ? 6.352 37.062 -4.828 1 90.25 43 ILE B N 1
ATOM 2871 C CA . ILE B 1 43 ? 6.051 38.312 -4.121 1 90.25 43 ILE B CA 1
ATOM 2872 C C . ILE B 1 43 ? 5.895 38.031 -2.627 1 90.25 43 ILE B C 1
ATOM 2874 O O . ILE B 1 43 ? 6.387 38.781 -1.79 1 90.25 43 ILE B O 1
ATOM 2878 N N . MET B 1 44 ? 5.234 36.969 -2.336 1 92.5 44 MET B N 1
ATOM 2879 C CA . MET B 1 44 ? 5.043 36.562 -0.951 1 92.5 44 MET B CA 1
ATOM 2880 C C . MET B 1 44 ? 6.383 36.281 -0.28 1 92.5 44 MET B C 1
ATOM 2882 O O . MET B 1 44 ? 6.613 36.688 0.856 1 92.5 44 MET B O 1
ATOM 2886 N N . VAL B 1 45 ? 7.207 35.625 -0.981 1 93.94 45 VAL B N 1
ATOM 2887 C CA . VAL B 1 45 ? 8.516 35.25 -0.46 1 93.94 45 VAL B CA 1
ATOM 2888 C C . VAL B 1 45 ? 9.352 36.5 -0.215 1 93.94 45 VAL B C 1
ATOM 2890 O O . VAL B 1 45 ? 10.023 36.625 0.813 1 93.94 45 VAL B O 1
ATOM 2893 N N . LYS B 1 46 ? 9.32 37.406 -1.134 1 94.31 46 LYS B N 1
ATOM 2894 C CA . LYS B 1 46 ? 10.078 38.656 -0.99 1 94.31 46 LYS B CA 1
ATOM 2895 C C . LYS B 1 46 ? 9.617 39.438 0.236 1 94.31 46 LYS B C 1
ATOM 2897 O O . LYS B 1 46 ? 10.438 40 0.966 1 94.31 46 LYS B O 1
ATOM 2902 N N . GLU B 1 47 ? 8.367 39.469 0.379 1 95.56 47 GLU B N 1
ATOM 2903 C CA . GLU B 1 47 ? 7.828 40.125 1.567 1 95.56 47 GLU B CA 1
ATOM 2904 C C . GLU B 1 47 ? 8.312 39.438 2.842 1 95.56 47 GLU B C 1
ATOM 2906 O O . GLU B 1 47 ? 8.711 40.094 3.797 1 95.56 47 GLU B O 1
ATOM 2911 N N . PHE B 1 48 ? 8.258 38.156 2.865 1 96.56 48 PHE B N 1
ATOM 2912 C CA . PHE B 1 48 ? 8.703 37.375 4.012 1 96.56 48 PHE B CA 1
ATOM 2913 C C . PHE B 1 48 ? 10.172 37.656 4.324 1 96.56 48 PHE B C 1
ATOM 2915 O O . PHE B 1 48 ? 10.531 37.875 5.48 1 96.56 48 PHE B O 1
ATOM 2922 N N . LEU B 1 49 ? 10.984 37.656 3.295 1 95.38 49 LEU B N 1
ATOM 2923 C CA . LEU B 1 49 ? 12.406 37.906 3.48 1 95.38 49 LEU B CA 1
ATOM 2924 C C . LEU B 1 49 ? 12.641 39.312 4.012 1 95.38 49 LEU B C 1
ATOM 2926 O O . LEU B 1 49 ? 13.445 39.5 4.93 1 95.38 49 LEU B O 1
ATOM 2930 N N . SER B 1 50 ? 11.922 40.219 3.479 1 95.38 50 SER B N 1
ATOM 2931 C CA . SER B 1 50 ? 12.031 41.594 3.945 1 95.38 50 SER B CA 1
ATOM 2932 C C . SER B 1 50 ? 11.625 41.719 5.41 1 95.38 50 SER B C 1
ATOM 2934 O O . SER B 1 50 ? 12.336 42.344 6.207 1 95.38 50 SER B O 1
ATOM 2936 N N . GLU B 1 51 ? 10.516 41.125 5.715 1 96 51 GLU B N 1
ATOM 2937 C CA . GLU B 1 51 ? 9.969 41.188 7.066 1 96 51 GLU B CA 1
ATOM 2938 C C . GLU B 1 51 ? 10.914 40.531 8.078 1 96 51 GLU B C 1
ATOM 2940 O O . GLU B 1 51 ? 10.945 40.938 9.242 1 96 51 GLU B O 1
ATOM 2945 N N . THR B 1 52 ? 11.648 39.594 7.672 1 94.31 52 THR B N 1
ATOM 2946 C CA . THR B 1 52 ? 12.523 38.844 8.578 1 94.31 52 THR B CA 1
ATOM 2947 C C . THR B 1 52 ? 13.953 39.375 8.508 1 94.31 52 THR B C 1
ATOM 2949 O O . THR B 1 52 ? 14.852 38.844 9.156 1 94.31 52 THR B O 1
ATOM 2952 N N . GLY B 1 53 ? 14.195 40.375 7.723 1 92.5 53 GLY B N 1
ATOM 2953 C CA . GLY B 1 53 ? 15.484 41.031 7.652 1 92.5 53 GLY B CA 1
ATOM 2954 C C . GLY B 1 53 ? 16.5 40.281 6.832 1 92.5 53 GLY B C 1
ATOM 2955 O O . GLY B 1 53 ? 17.703 40.344 7.098 1 92.5 53 GLY B O 1
ATOM 2956 N N . HIS B 1 54 ? 16.031 39.469 5.926 1 91.81 54 HIS B N 1
ATOM 2957 C CA . HIS B 1 54 ? 16.938 38.719 5.07 1 91.81 54 HIS B CA 1
ATOM 2958 C C . HIS B 1 54 ? 16.781 39.094 3.607 1 91.81 54 HIS B C 1
ATOM 2960 O O . HIS B 1 54 ? 15.797 39.75 3.236 1 91.81 54 HIS B O 1
ATOM 2966 N N . GLN B 1 55 ? 17.859 38.812 2.857 1 89.44 55 GLN B N 1
ATOM 2967 C CA . GLN B 1 55 ? 17.844 39.062 1.423 1 89.44 55 GLN B CA 1
ATOM 2968 C C . GLN B 1 55 ? 17.938 37.781 0.627 1 89.44 55 GLN B C 1
ATOM 2970 O O . GLN B 1 55 ? 18.516 36.781 1.1 1 89.44 55 GLN B O 1
ATOM 2975 N N . GLU B 1 56 ? 17.406 37.812 -0.543 1 86.81 56 GLU B N 1
ATOM 2976 C CA . GLU B 1 56 ? 17.422 36.656 -1.433 1 86.81 56 GLU B CA 1
ATOM 2977 C C . GLU B 1 56 ? 18.844 36.156 -1.681 1 86.81 56 GLU B C 1
ATOM 2979 O O . GLU B 1 56 ? 19.062 34.938 -1.823 1 86.81 56 GLU B O 1
ATOM 2984 N N . THR B 1 57 ? 19.75 37.094 -1.681 1 86.19 57 THR B N 1
ATOM 2985 C CA . THR B 1 57 ? 21.141 36.75 -1.995 1 86.19 57 THR B CA 1
ATOM 2986 C C . THR B 1 57 ? 21.75 35.906 -0.905 1 86.19 57 THR B C 1
ATOM 2988 O O . THR B 1 57 ? 22.797 35.281 -1.114 1 86.19 57 THR B O 1
ATOM 2991 N N . HIS B 1 58 ? 21.078 35.781 0.186 1 90.69 58 HIS B N 1
ATOM 2992 C CA . HIS B 1 58 ? 21.578 35 1.312 1 90.69 58 HIS B CA 1
ATOM 2993 C C . HIS B 1 58 ? 21.047 33.562 1.287 1 90.69 58 HIS B C 1
ATOM 2995 O O . HIS B 1 58 ? 21.453 32.719 2.088 1 90.69 58 HIS B O 1
ATOM 3001 N N . ILE B 1 59 ? 20.125 33.281 0.377 1 95.62 59 ILE B N 1
ATOM 3002 C CA . ILE B 1 59 ? 19.438 32 0.372 1 95.62 59 ILE B CA 1
ATOM 3003 C C . ILE B 1 59 ? 20.172 31.031 -0.549 1 95.62 59 ILE B C 1
ATOM 3005 O O . ILE B 1 59 ? 20.328 31.312 -1.741 1 95.62 59 ILE B O 1
ATOM 3009 N N . ASP B 1 60 ? 20.609 29.922 -0.034 1 95.12 60 ASP B N 1
ATOM 3010 C CA . ASP B 1 60 ? 21.375 28.938 -0.794 1 95.12 60 ASP B CA 1
ATOM 3011 C C . ASP B 1 60 ? 20.438 28.016 -1.567 1 95.12 60 ASP B C 1
ATOM 3013 O O . ASP B 1 60 ? 20.812 27.469 -2.605 1 95.12 60 ASP B O 1
ATOM 3017 N N . GLY B 1 61 ? 19.297 27.828 -1.06 1 96.38 61 GLY B N 1
ATOM 3018 C CA . GLY B 1 61 ? 18.312 26.938 -1.677 1 96.38 61 GLY B CA 1
ATOM 3019 C C . GLY B 1 61 ? 16.922 27.094 -1.11 1 96.38 61 GLY B C 1
ATOM 3020 O O . GLY B 1 61 ? 16.75 27.531 0.032 1 96.38 61 GLY B O 1
ATOM 3021 N N . ALA B 1 62 ? 15.977 26.75 -1.939 1 96.75 62 ALA B N 1
ATOM 3022 C CA . ALA B 1 62 ? 14.578 26.859 -1.527 1 96.75 62 ALA B CA 1
ATOM 3023 C C . ALA B 1 62 ? 13.789 25.625 -1.973 1 96.75 62 ALA B C 1
ATOM 3025 O O . ALA B 1 62 ? 14.078 25.031 -3.014 1 96.75 62 ALA B O 1
ATOM 3026 N N . CYS B 1 63 ? 12.844 25.234 -1.151 1 96.75 63 CYS B N 1
ATOM 3027 C CA . CYS B 1 63 ? 11.898 24.188 -1.5 1 96.75 63 CYS B CA 1
ATOM 3028 C C . CYS B 1 63 ? 10.484 24.531 -1.044 1 96.75 63 CYS B C 1
ATOM 3030 O O . CYS B 1 63 ? 10.281 24.938 0.102 1 96.75 63 CYS B O 1
ATOM 3032 N N . PHE B 1 64 ? 9.562 24.438 -1.953 1 94.44 64 PHE B N 1
ATOM 3033 C CA . PHE B 1 64 ? 8.164 24.703 -1.643 1 94.44 64 PHE B CA 1
ATOM 3034 C C . PHE B 1 64 ? 7.328 23.438 -1.783 1 94.44 64 PHE B C 1
ATOM 3036 O O . PHE B 1 64 ? 7.309 22.812 -2.848 1 94.44 64 PHE B O 1
ATOM 3043 N N . ALA B 1 65 ? 6.688 23.078 -0.649 1 93.62 65 ALA B N 1
ATOM 3044 C CA . ALA B 1 65 ? 5.727 21.969 -0.668 1 93.62 65 ALA B CA 1
ATOM 3045 C C . ALA B 1 65 ? 4.363 22.438 -1.16 1 93.62 65 ALA B C 1
ATOM 3047 O O . ALA B 1 65 ? 3.873 23.5 -0.737 1 93.62 65 ALA B O 1
ATOM 3048 N N . VAL B 1 66 ? 3.832 21.703 -2.064 1 87.56 66 VAL B N 1
ATOM 3049 C CA . VAL B 1 66 ? 2.555 22.094 -2.646 1 87.56 66 VAL B CA 1
ATOM 3050 C C . VAL B 1 66 ? 1.606 20.906 -2.68 1 87.56 66 VAL B C 1
ATOM 3052 O O . VAL B 1 66 ? 2.049 19.75 -2.699 1 87.56 66 VAL B O 1
ATOM 3055 N N . ALA B 1 67 ? 0.278 21.281 -2.666 1 75.69 67 ALA B N 1
ATOM 3056 C CA . ALA B 1 67 ? -0.714 20.219 -2.791 1 75.69 67 ALA B CA 1
ATOM 3057 C C . ALA B 1 67 ? -0.861 19.766 -4.246 1 75.69 67 ALA B C 1
ATOM 3059 O O . ALA B 1 67 ? -0.777 20.594 -5.16 1 75.69 67 ALA B O 1
ATOM 3060 N N . GLY B 1 68 ? -0.962 18.531 -4.504 1 69.56 68 GLY B N 1
ATOM 3061 C CA . GLY B 1 68 ? -1.242 18.047 -5.844 1 69.56 68 GLY B CA 1
ATOM 3062 C C . GLY B 1 68 ? -0.013 17.5 -6.551 1 69.56 68 GLY B C 1
ATOM 3063 O O . GLY B 1 68 ? 1.1 17.594 -6.027 1 69.56 68 GLY B O 1
ATOM 3064 N N . PRO B 1 69 ? -0.222 16.938 -7.707 1 68 69 PRO B N 1
ATOM 3065 C CA . PRO B 1 69 ? 0.869 16.328 -8.477 1 68 69 PRO B CA 1
ATOM 3066 C C . PRO B 1 69 ? 1.8 17.375 -9.094 1 68 69 PRO B C 1
ATOM 3068 O O . PRO B 1 69 ? 1.336 18.391 -9.602 1 68 69 PRO B O 1
ATOM 3071 N N . ILE B 1 70 ? 3.072 17.25 -8.953 1 74.75 70 ILE B N 1
ATOM 3072 C CA . ILE B 1 70 ? 4.098 18.078 -9.578 1 74.75 70 ILE B CA 1
ATOM 3073 C C . ILE B 1 70 ? 4.578 17.422 -10.875 1 74.75 70 ILE B C 1
ATOM 3075 O O . ILE B 1 70 ? 4.977 16.25 -10.875 1 74.75 70 ILE B O 1
ATOM 3079 N N . MET B 1 71 ? 4.383 18.047 -11.984 1 68.31 71 MET B N 1
ATOM 3080 C CA . MET B 1 71 ? 4.836 17.531 -13.273 1 68.31 71 MET B CA 1
ATOM 3081 C C . MET B 1 71 ? 5.961 18.391 -13.836 1 68.31 71 MET B C 1
ATOM 3083 O O . MET B 1 71 ? 5.742 19.562 -14.18 1 68.31 71 MET B O 1
ATOM 3087 N N . GLN B 1 72 ? 7.125 17.828 -13.969 1 72.88 72 GLN B N 1
ATOM 3088 C CA . GLN B 1 72 ? 8.281 18.5 -14.555 1 72.88 72 GLN B CA 1
ATOM 3089 C C . GLN B 1 72 ? 8.547 19.844 -13.875 1 72.88 72 GLN B C 1
ATOM 3091 O O . GLN B 1 72 ? 8.688 20.875 -14.539 1 72.88 72 GLN B O 1
ATOM 3096 N N . GLY B 1 73 ? 8.477 19.812 -12.672 1 76.25 73 GLY B N 1
ATOM 3097 C CA . GLY B 1 73 ? 8.82 20.984 -11.875 1 76.25 73 GLY B CA 1
ATOM 3098 C C . GLY B 1 73 ? 7.734 22.047 -11.883 1 76.25 73 GLY B C 1
ATOM 3099 O O . GLY B 1 73 ? 7.984 23.203 -11.508 1 76.25 73 GLY B O 1
ATOM 3100 N N . ARG B 1 74 ? 6.578 21.672 -12.383 1 75.88 74 ARG B N 1
ATOM 3101 C CA . ARG B 1 74 ? 5.449 22.594 -12.438 1 75.88 74 ARG B CA 1
ATOM 3102 C C . ARG B 1 74 ? 4.234 22.031 -11.719 1 75.88 74 ARG B C 1
ATOM 3104 O O . ARG B 1 74 ? 4.035 20.812 -11.695 1 75.88 74 ARG B O 1
ATOM 3111 N N . VAL B 1 75 ? 3.504 22.938 -11.047 1 77.56 75 VAL B N 1
ATOM 3112 C CA . VAL B 1 75 ? 2.256 22.531 -10.406 1 77.56 75 VAL B CA 1
ATOM 3113 C C . VAL B 1 75 ? 1.177 23.578 -10.664 1 77.56 75 VAL B C 1
ATOM 3115 O O . VAL B 1 75 ? 1.46 24.781 -10.695 1 77.56 75 VAL B O 1
ATOM 3118 N N . GLN B 1 76 ? 0.024 23.031 -11.039 1 71 76 GLN B N 1
ATOM 3119 C CA . GLN B 1 76 ? -1.15 23.906 -11.094 1 71 76 GLN B CA 1
ATOM 3120 C C . GLN B 1 76 ? -1.965 23.812 -9.805 1 71 76 GLN B C 1
ATOM 3122 O O . GLN B 1 76 ? -2.521 22.75 -9.492 1 71 76 GLN B O 1
ATOM 3127 N N . LEU B 1 77 ? -1.921 24.859 -9.133 1 67.75 77 LEU B N 1
ATOM 3128 C CA . LEU B 1 77 ? -2.672 24.844 -7.883 1 67.75 77 LEU B CA 1
ATOM 3129 C C . LEU B 1 77 ? -4.145 25.156 -8.133 1 67.75 77 LEU B C 1
ATOM 3131 O O . LEU B 1 77 ? -4.48 26.141 -8.797 1 67.75 77 LEU B O 1
ATOM 3135 N N . THR B 1 78 ? -4.98 24.281 -7.91 1 57.66 78 THR B N 1
ATOM 3136 C CA . THR B 1 78 ? -6.398 24.391 -8.234 1 57.66 78 THR B CA 1
ATOM 3137 C C . THR B 1 78 ? -7.027 25.594 -7.539 1 57.66 78 THR B C 1
ATOM 3139 O O . THR B 1 78 ? -7.898 26.25 -8.102 1 57.66 78 THR B O 1
ATOM 3142 N N . ASN B 1 79 ? -6.598 25.844 -6.398 1 60.12 79 ASN B N 1
ATOM 3143 C CA . ASN B 1 79 ? -7.301 26.875 -5.648 1 60.12 79 ASN B CA 1
ATOM 3144 C C . ASN B 1 79 ? -6.57 28.219 -5.715 1 60.12 79 ASN B C 1
ATOM 3146 O O . ASN B 1 79 ? -6.988 29.188 -5.082 1 60.12 79 ASN B O 1
ATOM 3150 N N . LEU B 1 80 ? -5.539 28.141 -6.402 1 63.75 80 LEU B N 1
ATOM 3151 C CA . LEU B 1 80 ? -4.797 29.391 -6.539 1 63.75 80 LEU B CA 1
ATOM 3152 C C . LEU B 1 80 ? -4.496 29.688 -8.008 1 63.75 80 LEU B C 1
ATOM 3154 O O . LEU B 1 80 ? -4.25 28.766 -8.789 1 63.75 80 LEU B O 1
ATOM 3158 N N . PRO B 1 81 ? -4.734 30.875 -8.297 1 59.53 81 PRO B N 1
ATOM 3159 C CA . PRO B 1 81 ? -4.422 31.266 -9.672 1 59.53 81 PRO B CA 1
ATOM 3160 C C . PRO B 1 81 ? -2.92 31.281 -9.953 1 59.53 81 PRO B C 1
ATOM 3162 O O . PRO B 1 81 ? -2.424 32.188 -10.625 1 59.53 81 PRO B O 1
ATOM 3165 N N . TRP B 1 82 ? -2.191 30.422 -9.281 1 68.38 82 TRP B N 1
ATOM 3166 C CA . TRP B 1 82 ? -0.734 30.422 -9.352 1 68.38 82 TRP B CA 1
ATOM 3167 C C . TRP B 1 82 ? -0.234 29.25 -10.195 1 68.38 82 TRP B C 1
ATOM 3169 O O . TRP B 1 82 ? -0.738 28.141 -10.078 1 68.38 82 TRP B O 1
ATOM 3179 N N . ASP B 1 83 ? 0.511 29.594 -11.25 1 70 83 ASP B N 1
ATOM 3180 C CA . ASP B 1 83 ? 1.404 28.578 -11.797 1 70 83 ASP B CA 1
ATOM 3181 C C . ASP B 1 83 ? 2.777 28.625 -11.133 1 70 83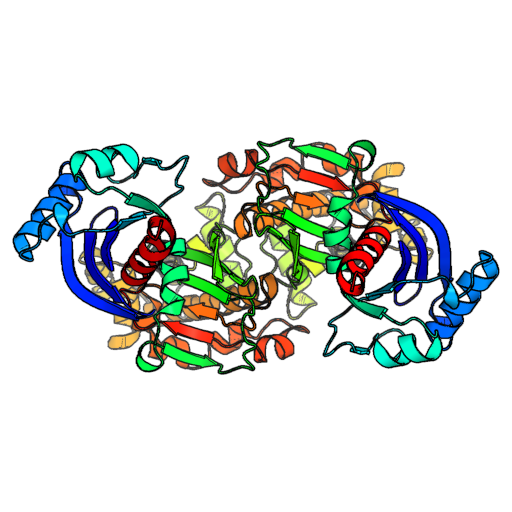 ASP B C 1
ATOM 3183 O O . ASP B 1 83 ? 3.443 29.672 -11.164 1 70 83 ASP B O 1
ATOM 3187 N N . VAL B 1 84 ? 3.023 27.672 -10.312 1 78.38 84 VAL B N 1
ATOM 3188 C CA . VAL B 1 84 ? 4.332 27.656 -9.672 1 78.38 84 VAL B CA 1
ATOM 3189 C C . VAL B 1 84 ? 5.301 26.797 -10.477 1 78.38 84 VAL B C 1
ATOM 3191 O O . VAL B 1 84 ? 5.059 25.609 -10.68 1 78.38 84 VAL B O 1
ATOM 3194 N N . ASP B 1 85 ? 6.211 27.453 -11.023 1 85.62 85 ASP B N 1
ATOM 3195 C CA . ASP B 1 85 ? 7.277 26.828 -11.812 1 85.62 85 ASP B CA 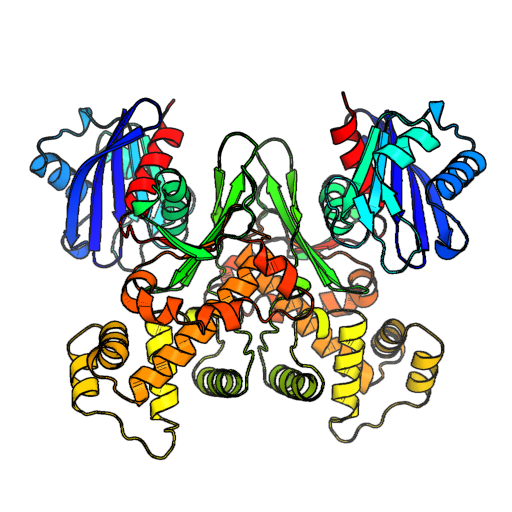1
ATOM 3196 C C . ASP B 1 85 ? 8.641 27.062 -11.164 1 85.62 85 ASP B C 1
ATOM 3198 O O . ASP B 1 85 ? 8.992 28.203 -10.844 1 85.62 85 ASP B O 1
ATOM 3202 N N . GLU B 1 86 ? 9.336 25.938 -10.953 1 90.62 86 GLU B N 1
ATOM 3203 C CA . GLU B 1 86 ? 10.617 26.031 -10.266 1 90.62 86 GLU B CA 1
ATOM 3204 C C . GLU B 1 86 ? 11.531 27.062 -10.906 1 90.62 86 GLU B C 1
ATOM 3206 O O . GLU B 1 86 ? 12.102 27.922 -10.219 1 90.62 86 GLU B O 1
ATOM 3211 N N . ALA B 1 87 ? 11.688 27.047 -12.242 1 89.81 87 ALA B N 1
ATOM 3212 C CA . ALA B 1 87 ? 12.594 27.938 -12.961 1 89.81 87 ALA B CA 1
ATOM 3213 C C . ALA B 1 87 ? 12.133 29.391 -12.852 1 89.81 87 ALA B C 1
ATOM 3215 O O . ALA B 1 87 ? 12.945 30.297 -12.672 1 89.81 87 ALA B O 1
ATOM 3216 N N . ALA B 1 88 ? 10.867 29.594 -12.961 1 87.75 88 ALA B N 1
ATOM 3217 C CA . ALA B 1 88 ? 10.305 30.938 -12.883 1 87.75 88 ALA B CA 1
ATOM 3218 C C . ALA B 1 88 ? 10.516 31.547 -11.5 1 87.75 88 ALA B C 1
ATOM 3220 O O . ALA B 1 88 ? 10.891 32.719 -11.375 1 87.75 88 ALA B O 1
ATOM 3221 N N . VAL B 1 89 ? 10.266 30.781 -10.516 1 88.94 89 VAL B N 1
ATOM 3222 C CA . VAL B 1 89 ? 10.422 31.25 -9.148 1 88.94 89 VAL B CA 1
ATOM 3223 C C . VAL B 1 89 ? 11.891 31.531 -8.859 1 88.94 89 VAL B C 1
ATOM 3225 O O . VAL B 1 89 ? 12.234 32.531 -8.219 1 88.94 89 VAL B O 1
ATOM 3228 N N . ALA B 1 90 ? 12.711 30.641 -9.297 1 92.19 90 ALA B N 1
ATOM 3229 C CA . ALA B 1 90 ? 14.148 30.812 -9.125 1 92.19 90 ALA B CA 1
ATOM 3230 C C . ALA B 1 90 ? 14.617 32.125 -9.75 1 92.19 90 ALA B C 1
ATOM 3232 O O . ALA B 1 90 ? 15.375 32.875 -9.125 1 92.19 90 ALA B O 1
ATOM 3233 N N . GLU B 1 91 ? 14.219 32.344 -10.945 1 92.56 91 GLU B N 1
ATOM 3234 C CA . GLU B 1 91 ? 14.602 33.562 -11.672 1 92.56 91 GLU B CA 1
ATOM 3235 C C . GLU B 1 91 ? 14.078 34.812 -10.969 1 92.56 91 GLU B C 1
ATOM 3237 O O . GLU B 1 91 ? 14.82 35.781 -10.773 1 92.56 91 GLU B O 1
ATOM 3242 N N . GLU B 1 92 ? 12.875 34.781 -10.617 1 90.94 92 GLU B N 1
ATOM 3243 C CA . GLU B 1 92 ? 12.242 35.938 -10 1 90.94 92 GLU B CA 1
ATOM 3244 C C . GLU B 1 92 ? 12.859 36.25 -8.648 1 90.94 92 GLU B C 1
ATOM 3246 O O . GLU B 1 92 ? 12.969 37.406 -8.273 1 90.94 92 GLU B O 1
ATOM 3251 N N . LEU B 1 93 ? 13.211 35.281 -7.91 1 92.44 93 LEU B N 1
ATOM 3252 C CA . LEU B 1 93 ? 13.742 35.438 -6.566 1 92.44 93 LEU B CA 1
ATOM 3253 C C . LEU B 1 93 ? 15.258 35.625 -6.598 1 92.44 93 LEU B C 1
ATOM 3255 O O . LEU B 1 93 ? 15.859 36.062 -5.617 1 92.44 93 LEU B O 1
ATOM 3259 N N . GLY B 1 94 ? 15.805 35.188 -7.711 1 92.38 94 GLY B N 1
ATOM 3260 C CA . GLY B 1 94 ? 17.266 35.188 -7.777 1 92.38 94 GLY B CA 1
ATOM 3261 C C . GLY B 1 94 ? 17.906 34.125 -6.906 1 92.38 94 GLY B C 1
ATOM 3262 O O . GLY B 1 94 ? 18.969 34.375 -6.328 1 92.38 94 GLY B O 1
ATOM 3263 N N . ILE B 1 95 ? 17.25 33.125 -6.586 1 93.19 95 ILE B N 1
ATOM 3264 C CA . ILE B 1 95 ? 17.766 31.969 -5.836 1 93.19 95 ILE B CA 1
ATOM 3265 C C . ILE B 1 95 ? 18.188 30.875 -6.801 1 93.19 95 ILE B C 1
ATOM 3267 O O . ILE B 1 95 ? 17.406 30.453 -7.66 1 93.19 95 ILE B O 1
ATOM 3271 N N . ARG B 1 96 ? 19.375 30.422 -6.688 1 90.56 96 ARG B N 1
ATOM 3272 C CA . ARG B 1 96 ? 19.969 29.516 -7.672 1 90.56 96 ARG B CA 1
ATOM 3273 C C . ARG B 1 96 ? 19.234 28.188 -7.719 1 90.56 96 ARG B C 1
ATOM 3275 O O . ARG B 1 96 ? 19.062 27.609 -8.789 1 90.56 96 ARG B O 1
ATOM 3282 N N . CYS B 1 97 ? 18.844 27.719 -6.562 1 94.75 97 CYS B N 1
ATOM 3283 C CA . CYS B 1 97 ? 18.234 26.391 -6.492 1 94.75 97 CYS B CA 1
ATOM 3284 C C . CYS B 1 97 ? 16.859 26.453 -5.844 1 94.75 97 CYS B C 1
ATOM 3286 O O . CYS B 1 97 ? 16.75 26.766 -4.66 1 94.75 97 CYS B O 1
ATOM 3288 N N . VAL B 1 98 ? 15.828 26.219 -6.688 1 94.69 98 VAL B N 1
ATOM 3289 C CA . VAL B 1 98 ? 14.445 26.156 -6.211 1 94.69 98 VAL B CA 1
ATOM 3290 C C . VAL B 1 98 ? 13.812 24.844 -6.625 1 94.69 98 VAL B C 1
ATOM 3292 O O . VAL B 1 98 ? 13.867 24.453 -7.797 1 94.69 98 VAL B O 1
ATOM 3295 N N . THR B 1 99 ? 13.234 24.141 -5.598 1 94.62 99 THR B N 1
ATOM 3296 C CA . THR B 1 99 ? 12.57 22.875 -5.879 1 94.62 99 THR B CA 1
ATOM 3297 C C . THR B 1 99 ? 11.133 22.891 -5.367 1 94.62 99 THR B C 1
ATOM 3299 O O . THR B 1 99 ? 10.805 23.641 -4.441 1 94.62 99 THR B O 1
ATOM 3302 N N . LEU B 1 100 ? 10.312 22.203 -6.109 1 92.5 100 LEU B N 1
ATOM 3303 C CA . LEU B 1 100 ? 8.938 21.953 -5.699 1 92.5 100 LEU B CA 1
ATOM 3304 C C . LEU B 1 100 ? 8.727 20.484 -5.355 1 92.5 100 LEU B C 1
ATOM 3306 O O . LEU B 1 100 ? 9.219 19.594 -6.066 1 92.5 100 LEU B O 1
ATOM 3310 N N . ILE B 1 101 ? 8.062 20.219 -4.207 1 91.12 101 ILE B N 1
ATOM 3311 C CA . ILE B 1 101 ? 7.73 18.844 -3.859 1 91.12 101 ILE B CA 1
ATOM 3312 C C . ILE B 1 101 ? 6.301 18.766 -3.326 1 91.12 101 ILE B C 1
ATOM 3314 O O . ILE B 1 101 ? 5.723 19.797 -2.947 1 91.12 101 ILE B O 1
ATOM 3318 N N . ASN B 1 102 ? 5.73 17.578 -3.371 1 89.06 102 ASN B N 1
ATOM 3319 C CA . ASN B 1 102 ? 4.422 17.328 -2.77 1 89.06 102 ASN B CA 1
ATOM 3320 C C . ASN B 1 102 ? 4.465 17.5 -1.253 1 89.06 102 ASN B C 1
ATOM 3322 O O . ASN B 1 102 ? 5.48 17.203 -0.622 1 89.06 102 ASN B O 1
ATOM 3326 N N . ASP B 1 103 ? 3.352 17.922 -0.719 1 89.38 103 ASP B N 1
ATOM 3327 C CA . ASP B 1 103 ? 3.268 18.188 0.713 1 89.38 103 ASP B CA 1
ATOM 3328 C C . ASP B 1 103 ? 3.615 16.938 1.524 1 89.38 103 ASP B C 1
ATOM 3330 O O . ASP B 1 103 ? 4.336 17.016 2.523 1 89.38 103 ASP B O 1
ATOM 3334 N N . PHE B 1 104 ? 3.215 15.758 1.128 1 91.31 104 PHE B N 1
ATOM 3335 C CA . PHE B 1 104 ? 3.5 14.562 1.905 1 91.31 104 PHE B CA 1
ATOM 3336 C C . PHE B 1 104 ? 4.934 14.094 1.673 1 91.31 104 PHE B C 1
ATOM 3338 O O . PHE B 1 104 ? 5.488 13.352 2.488 1 91.31 104 PHE B O 1
ATOM 3345 N N . GLN B 1 105 ? 5.48 14.484 0.587 1 93 105 GLN B N 1
ATOM 3346 C CA . GLN B 1 105 ? 6.918 14.273 0.442 1 93 105 GLN B CA 1
ATOM 3347 C C . GLN B 1 105 ? 7.699 15.125 1.436 1 93 105 GLN B C 1
ATOM 3349 O O . GLN B 1 105 ? 8.617 14.633 2.094 1 93 105 GLN B O 1
ATOM 3354 N N . ALA B 1 106 ? 7.281 16.391 1.496 1 95.12 106 ALA B N 1
ATOM 3355 C CA . ALA B 1 106 ? 7.938 17.281 2.449 1 95.12 106 ALA B CA 1
ATOM 3356 C C . ALA B 1 106 ? 7.824 16.75 3.873 1 95.12 106 ALA B C 1
ATOM 3358 O O . ALA B 1 106 ? 8.805 16.734 4.621 1 95.12 106 ALA B O 1
ATOM 3359 N N . ILE B 1 107 ? 6.656 16.297 4.215 1 95.62 107 ILE B N 1
ATOM 3360 C CA . ILE B 1 107 ? 6.418 15.742 5.539 1 95.62 107 ILE B CA 1
ATOM 3361 C C . ILE B 1 107 ? 7.332 14.539 5.762 1 95.62 107 ILE B C 1
ATOM 3363 O O . ILE B 1 107 ? 7.941 14.406 6.824 1 95.62 107 ILE B O 1
ATOM 3367 N N . GLY B 1 108 ? 7.43 13.688 4.801 1 96.56 108 GLY B N 1
ATOM 3368 C CA . GLY B 1 108 ? 8.305 12.531 4.898 1 96.56 108 GLY B CA 1
ATOM 3369 C C . GLY B 1 108 ? 9.742 12.906 5.211 1 96.56 108 GLY B C 1
ATOM 3370 O O . GLY B 1 108 ? 10.344 12.367 6.148 1 96.56 108 GLY B O 1
ATOM 3371 N N . TYR B 1 109 ? 10.25 13.844 4.48 1 95.5 109 TYR B N 1
ATOM 3372 C CA . TYR B 1 109 ? 11.633 14.25 4.695 1 95.5 109 TYR B CA 1
ATOM 3373 C C . TYR B 1 109 ? 11.805 14.914 6.059 1 95.5 109 TYR B C 1
ATOM 3375 O O . TYR B 1 109 ? 12.883 14.867 6.652 1 95.5 109 TYR B O 1
ATOM 3383 N N . GLY B 1 110 ? 10.734 15.438 6.551 1 96 110 GLY B N 1
ATOM 3384 C CA . GLY B 1 110 ? 10.758 16.094 7.852 1 96 110 GLY B CA 1
ATOM 3385 C C . GLY B 1 110 ? 10.914 15.117 9 1 96 110 GLY B C 1
ATOM 3386 O O . GLY B 1 110 ? 11.266 15.516 10.117 1 96 110 GLY B O 1
ATOM 3387 N N . THR B 1 111 ? 10.641 13.836 8.758 1 94.62 111 THR B N 1
ATOM 3388 C CA . THR B 1 111 ? 10.719 12.852 9.828 1 94.62 111 THR B CA 1
ATOM 3389 C C . THR B 1 111 ? 12.148 12.727 10.352 1 94.62 111 THR B C 1
ATOM 3391 O O . THR B 1 111 ? 12.367 12.344 11.5 1 94.62 111 THR B O 1
ATOM 3394 N N . ASP B 1 112 ? 13.094 13.102 9.578 1 90.81 112 ASP B N 1
ATOM 3395 C CA . ASP B 1 112 ? 14.5 13.023 9.969 1 90.81 112 ASP B CA 1
ATOM 3396 C C . ASP B 1 112 ? 14.844 14.117 10.984 1 90.81 112 ASP B C 1
ATOM 3398 O O . ASP B 1 112 ? 15.883 14.047 11.648 1 90.81 112 ASP B O 1
ATOM 3402 N N . ALA B 1 113 ? 14.008 15.094 11.078 1 90.75 113 ALA B N 1
ATOM 3403 C CA . ALA B 1 113 ? 14.281 16.219 11.969 1 90.75 113 ALA B CA 1
ATOM 3404 C C . ALA B 1 113 ? 13.531 16.062 13.289 1 90.75 113 ALA B C 1
ATOM 3406 O O . ALA B 1 113 ? 13.672 16.891 14.188 1 90.75 113 ALA B O 1
ATOM 3407 N N . LEU B 1 114 ? 12.773 15.016 13.406 1 93.19 114 LEU B N 1
ATOM 3408 C CA . LEU B 1 114 ? 11.922 14.875 14.586 1 93.19 114 LEU B CA 1
ATOM 3409 C C . LEU B 1 114 ? 12.734 14.422 15.789 1 93.19 114 LEU B C 1
ATOM 3411 O O . LEU B 1 114 ? 13.578 13.523 15.672 1 93.19 114 LEU B O 1
ATOM 3415 N N . ALA B 1 115 ? 12.508 15.109 16.891 1 92.94 115 ALA B N 1
ATOM 3416 C CA . ALA B 1 115 ? 13.039 14.688 18.188 1 92.94 115 ALA B CA 1
ATOM 3417 C C . ALA B 1 115 ? 11.984 13.938 19 1 92.94 115 ALA B C 1
ATOM 3419 O O . ALA B 1 115 ? 10.812 13.906 18.609 1 92.94 115 ALA B O 1
ATOM 3420 N N . GLU B 1 116 ? 12.398 13.336 20.094 1 93.69 116 GLU B N 1
ATOM 3421 C CA . GLU B 1 116 ? 11.484 12.562 20.938 1 93.69 116 GLU B CA 1
ATOM 3422 C C . GLU B 1 116 ? 10.328 13.422 21.422 1 93.69 116 GLU B C 1
ATOM 3424 O O . GLU B 1 116 ? 9.195 12.945 21.531 1 93.69 116 GLU B O 1
ATOM 3429 N N . LYS B 1 117 ? 10.609 14.656 21.688 1 94.69 117 LYS B N 1
ATOM 3430 C CA . LYS B 1 117 ? 9.602 15.57 22.234 1 94.69 117 LYS B CA 1
ATOM 3431 C C . LYS B 1 117 ? 8.523 15.867 21.188 1 94.69 117 LYS B C 1
ATOM 3433 O O . LYS B 1 117 ? 7.441 16.359 21.531 1 94.69 117 LYS B O 1
ATOM 3438 N N . ASP B 1 118 ? 8.852 15.602 19.969 1 96.12 118 ASP B N 1
ATOM 3439 C CA . ASP B 1 118 ? 7.938 15.906 18.875 1 96.12 118 ASP B CA 1
ATOM 3440 C C . ASP B 1 118 ? 6.996 14.742 18.594 1 96.12 118 ASP B C 1
ATOM 3442 O O . ASP B 1 118 ? 6.148 14.82 17.703 1 96.12 118 ASP B O 1
ATOM 3446 N N . LEU B 1 119 ? 7.184 13.656 19.359 1 97.38 119 LEU B N 1
ATOM 3447 C CA . LEU B 1 119 ? 6.453 12.43 19.062 1 97.38 119 LEU B CA 1
ATOM 3448 C C . LEU B 1 119 ? 5.672 11.961 20.281 1 97.38 119 LEU B C 1
ATOM 3450 O O . LEU B 1 119 ? 6.125 12.125 21.422 1 97.38 119 LEU B O 1
ATOM 3454 N N . TYR B 1 120 ? 4.516 11.523 20.094 1 98.25 120 TYR B N 1
ATOM 3455 C CA . TYR B 1 120 ? 3.793 10.703 21.062 1 98.25 120 TYR B CA 1
ATOM 3456 C C . TYR B 1 120 ? 3.701 9.258 20.578 1 98.25 120 TYR B C 1
ATOM 3458 O O . TYR B 1 120 ? 3.072 8.977 19.562 1 98.25 120 TYR B O 1
ATOM 3466 N N . THR B 1 121 ? 4.262 8.328 21.312 1 98.12 121 THR B N 1
ATOM 3467 C CA . THR B 1 121 ? 4.371 6.941 20.891 1 98.12 121 THR B CA 1
ATOM 3468 C C . THR B 1 121 ? 3.156 6.137 21.344 1 98.12 121 THR B C 1
ATOM 3470 O O . THR B 1 121 ? 2.898 6.023 22.547 1 98.12 121 THR B O 1
ATOM 3473 N N . LEU B 1 122 ? 2.383 5.645 20.391 1 98.25 122 LEU B N 1
ATOM 3474 C CA . LEU B 1 122 ? 1.244 4.785 20.688 1 98.25 122 LEU B CA 1
ATOM 3475 C C . LEU B 1 122 ? 1.692 3.346 20.922 1 98.25 122 LEU B C 1
ATOM 3477 O O . LEU B 1 122 ? 1.072 2.613 21.688 1 98.25 122 LEU B O 1
ATOM 3481 N N . GLN B 1 123 ? 2.676 2.969 20.203 1 98.38 123 GLN B N 1
ATOM 3482 C CA . GLN B 1 123 ? 3.27 1.639 20.266 1 98.38 123 GLN B CA 1
ATOM 3483 C C . GLN B 1 123 ? 4.773 1.697 20.016 1 98.38 123 GLN B C 1
ATOM 3485 O O . GLN B 1 123 ? 5.223 2.215 18.984 1 98.38 123 GLN B O 1
ATOM 3490 N N . ALA B 1 124 ? 5.547 1.155 20.906 1 97.94 124 ALA B N 1
ATOM 3491 C CA . ALA B 1 124 ? 7.004 1.207 20.781 1 97.94 124 ALA B CA 1
ATOM 3492 C C . ALA B 1 124 ? 7.496 0.24 19.719 1 97.94 124 ALA B C 1
ATOM 3494 O O . ALA B 1 124 ? 8.461 0.534 19 1 97.94 124 ALA B O 1
ATOM 3495 N N . GLY B 1 125 ? 6.816 -0.938 19.656 1 97.5 125 GLY B N 1
ATOM 3496 C CA . GLY B 1 125 ? 7.223 -1.97 18.719 1 97.5 125 GLY B CA 1
ATOM 3497 C C . GLY B 1 125 ? 8.664 -2.4 18.891 1 97.5 125 GLY B C 1
ATOM 3498 O O . GLY B 1 125 ? 9.188 -2.404 20.016 1 97.5 125 GLY B O 1
ATOM 3499 N N . SER B 1 126 ? 9.219 -2.971 17.859 1 96.56 126 SER B N 1
ATOM 3500 C CA . SER B 1 126 ? 10.617 -3.389 17.766 1 96.56 126 SER B CA 1
ATOM 3501 C C . SER B 1 126 ? 11.305 -2.748 16.562 1 96.56 126 SER B C 1
ATOM 3503 O O . SER B 1 126 ? 11.562 -3.414 15.555 1 96.56 126 SER B O 1
ATOM 3505 N N . PRO B 1 127 ? 11.641 -1.531 16.734 1 96 127 PRO B N 1
ATOM 3506 C CA . PRO B 1 127 ? 12.172 -0.772 15.594 1 96 127 PRO B CA 1
ATOM 3507 C C . PRO B 1 127 ? 13.445 -1.384 15.016 1 96 127 PRO B C 1
ATOM 3509 O O . PRO B 1 127 ? 14.273 -1.914 15.758 1 96 127 PRO B O 1
ATOM 3512 N N . ARG B 1 128 ? 13.625 -1.387 13.719 1 93.81 128 ARG B N 1
ATOM 3513 C CA . ARG B 1 128 ? 14.828 -1.762 12.984 1 93.81 128 ARG B CA 1
ATOM 3514 C C . ARG B 1 128 ? 15.422 -0.56 12.258 1 93.81 128 ARG B C 1
ATOM 3516 O O . ARG B 1 128 ? 14.711 0.157 11.547 1 93.81 128 ARG B O 1
ATOM 3523 N N . PRO B 1 129 ? 16.688 -0.395 12.422 1 90.44 129 PRO B N 1
ATOM 3524 C CA . PRO B 1 129 ? 17.328 0.755 11.766 1 90.44 129 PRO B CA 1
ATOM 3525 C C . PRO B 1 129 ? 17.219 0.703 10.242 1 90.44 129 PRO B C 1
ATOM 3527 O O . PRO B 1 129 ? 17.312 -0.374 9.648 1 90.44 129 PRO B O 1
ATOM 3530 N N . GLN B 1 130 ? 16.984 1.834 9.625 1 91.62 130 GLN B N 1
ATOM 3531 C CA . GLN B 1 130 ? 17 2.021 8.172 1 91.62 130 GLN B CA 1
ATOM 3532 C C . GLN B 1 130 ? 15.914 1.2 7.496 1 91.62 130 GLN B C 1
ATOM 3534 O O . GLN B 1 130 ? 15.984 0.941 6.293 1 91.62 130 GLN B O 1
ATOM 3539 N N . ALA B 1 131 ? 14.938 0.744 8.273 1 94.56 131 ALA B N 1
ATOM 3540 C CA . ALA B 1 131 ? 13.82 0.003 7.699 1 94.56 131 ALA B CA 1
ATOM 3541 C C . ALA B 1 131 ? 12.766 0.953 7.145 1 94.56 131 ALA B C 1
ATOM 3543 O O . ALA B 1 131 ? 12.852 2.168 7.332 1 94.56 131 ALA B O 1
ATOM 3544 N N . THR B 1 132 ? 11.836 0.401 6.488 1 96.19 132 THR B N 1
ATOM 3545 C CA . THR B 1 132 ? 10.773 1.156 5.832 1 96.19 132 THR B CA 1
ATOM 3546 C C . THR B 1 132 ? 9.961 1.951 6.855 1 96.19 132 THR B C 1
ATOM 3548 O O . THR B 1 132 ? 9.641 1.443 7.93 1 96.19 132 THR B O 1
ATOM 3551 N N . ARG B 1 133 ? 9.727 3.221 6.52 1 97.75 133 ARG B N 1
ATOM 3552 C CA . ARG B 1 133 ? 8.789 4.059 7.266 1 97.75 133 ARG B CA 1
ATOM 3553 C C . ARG B 1 133 ? 7.523 4.316 6.461 1 97.75 133 ARG B C 1
ATOM 3555 O O . ARG B 1 133 ? 7.543 4.277 5.227 1 97.75 133 ARG B O 1
ATOM 3562 N N . ALA B 1 134 ? 6.469 4.477 7.168 1 98.31 134 ALA B N 1
ATOM 3563 C CA . ALA B 1 134 ? 5.203 4.809 6.527 1 98.31 134 ALA B CA 1
ATOM 3564 C C . ALA B 1 134 ? 4.555 6.027 7.184 1 98.31 134 ALA B C 1
ATOM 3566 O O . ALA B 1 134 ? 4.656 6.211 8.398 1 98.31 134 ALA B O 1
ATOM 3567 N N . LEU B 1 135 ? 3.943 6.871 6.367 1 98.38 135 LEU B N 1
ATOM 3568 C CA . LEU B 1 135 ? 3.258 8.07 6.824 1 98.38 135 LEU B CA 1
ATOM 3569 C C . LEU B 1 135 ? 1.773 8.016 6.477 1 98.38 135 LEU B C 1
ATOM 3571 O O . LEU B 1 135 ? 1.402 7.582 5.383 1 98.38 135 LEU B O 1
ATOM 3575 N N . ILE B 1 136 ? 0.981 8.414 7.418 1 98.5 136 ILE B N 1
ATOM 3576 C CA . ILE B 1 136 ? -0.448 8.578 7.176 1 98.5 136 ILE B CA 1
ATOM 3577 C C . ILE B 1 136 ? -0.963 9.797 7.934 1 98.5 136 ILE B C 1
ATOM 3579 O O . ILE B 1 136 ? -0.55 10.055 9.07 1 98.5 136 ILE B O 1
ATOM 3583 N N . GLY B 1 137 ? -1.721 10.57 7.301 1 96.69 137 GLY B N 1
ATOM 3584 C CA . GLY B 1 137 ? -2.213 11.781 7.941 1 96.69 137 GLY B CA 1
ATOM 3585 C C . GLY B 1 137 ? -3.564 12.227 7.414 1 96.69 137 GLY B C 1
ATOM 3586 O O . GLY B 1 137 ? -3.711 12.5 6.219 1 96.69 137 GLY B O 1
ATOM 3587 N N . ALA B 1 138 ? -4.543 12.391 8.336 1 95.88 138 ALA B N 1
ATOM 3588 C CA . ALA B 1 138 ? -5.859 12.922 7.992 1 95.88 138 ALA B CA 1
ATOM 3589 C C . ALA B 1 138 ? -5.914 14.43 8.203 1 95.88 138 ALA B C 1
ATOM 3591 O O . ALA B 1 138 ? -5.453 14.938 9.227 1 95.88 138 ALA B O 1
ATOM 3592 N N . GLY B 1 139 ? -6.348 15.195 7.301 1 91.12 139 GLY B N 1
ATOM 3593 C CA . GLY B 1 139 ? -6.648 16.609 7.277 1 91.12 139 GLY B CA 1
ATOM 3594 C C . GLY B 1 139 ? -7.754 16.969 6.305 1 91.12 139 GLY B C 1
ATOM 3595 O O . GLY B 1 139 ? -8.836 16.375 6.332 1 91.12 139 GLY B O 1
ATOM 3596 N N . THR B 1 140 ? -7.422 17.969 5.418 1 86.19 140 THR B N 1
ATOM 3597 C CA . THR B 1 140 ? -8.375 18.203 4.336 1 86.19 140 THR B CA 1
ATOM 3598 C C . THR B 1 140 ? -8.609 16.938 3.529 1 86.19 140 THR B C 1
ATOM 3600 O O . THR B 1 140 ? -9.75 16.625 3.176 1 86.19 140 THR B O 1
ATOM 3603 N N . GLY B 1 141 ? -7.641 16.281 3.254 1 91.31 141 GLY B N 1
ATOM 3604 C CA . GLY B 1 141 ? -7.688 14.945 2.674 1 91.31 141 GLY B CA 1
ATOM 3605 C C . GLY B 1 141 ? -6.945 13.906 3.496 1 91.31 141 GLY B C 1
ATOM 3606 O O . GLY B 1 141 ? -6.727 14.102 4.695 1 91.31 141 GLY B O 1
ATOM 3607 N N . LEU B 1 142 ? -6.719 12.797 2.973 1 95.31 142 LEU B N 1
ATOM 3608 C CA . LEU B 1 142 ? -5.922 11.75 3.604 1 95.31 142 LEU B CA 1
ATOM 3609 C C . LEU B 1 142 ? -4.645 11.484 2.812 1 95.31 142 LEU B C 1
ATOM 3611 O O . LEU B 1 142 ? -4.695 10.961 1.698 1 95.31 142 LEU B O 1
ATOM 3615 N N . GLY B 1 143 ? -3.537 11.875 3.373 1 94.56 143 GLY B N 1
ATOM 3616 C CA . GLY B 1 143 ? -2.254 11.625 2.738 1 94.56 143 GLY B CA 1
ATOM 3617 C C . GLY B 1 143 ? -1.592 10.344 3.217 1 94.56 143 GLY B C 1
ATOM 3618 O O . GLY B 1 143 ? -1.722 9.969 4.383 1 94.56 143 GLY B O 1
ATOM 3619 N N . VAL B 1 144 ? -0.949 9.664 2.312 1 96.56 144 VAL B N 1
ATOM 3620 C CA . VAL B 1 144 ? -0.182 8.461 2.604 1 96.56 144 VAL B CA 1
ATOM 3621 C C . VAL B 1 144 ? 1.131 8.484 1.822 1 96.56 144 VAL B C 1
ATOM 3623 O O . VAL B 1 144 ? 1.16 8.883 0.657 1 96.56 144 VAL B O 1
ATOM 3626 N N . ALA B 1 145 ? 2.195 8.117 2.467 1 96.19 145 ALA B N 1
ATOM 3627 C CA . ALA B 1 145 ? 3.484 7.992 1.79 1 96.19 145 ALA B CA 1
ATOM 3628 C C . ALA B 1 145 ? 4.316 6.867 2.398 1 96.19 145 ALA B C 1
ATOM 3630 O O . ALA B 1 145 ? 4.059 6.438 3.525 1 96.19 145 ALA B O 1
ATOM 3631 N N . LEU B 1 146 ? 5.199 6.355 1.642 1 96.69 146 LEU B N 1
ATOM 3632 C CA . LEU B 1 146 ? 6.18 5.367 2.084 1 96.69 146 LEU B CA 1
ATOM 3633 C C . LEU B 1 146 ? 7.598 5.914 1.965 1 96.69 146 LEU B C 1
ATOM 3635 O O . LEU B 1 146 ? 7.852 6.824 1.173 1 96.69 146 LEU B O 1
ATOM 3639 N N . MET B 1 147 ? 8.422 5.453 2.838 1 95.94 147 MET B N 1
ATOM 3640 C CA . MET B 1 147 ? 9.836 5.828 2.768 1 95.94 147 MET B CA 1
ATOM 3641 C C . MET B 1 147 ? 10.727 4.594 2.775 1 95.94 147 MET B C 1
ATOM 3643 O O . MET B 1 147 ? 10.523 3.676 3.568 1 95.94 147 MET B O 1
ATOM 3647 N N . SER B 1 148 ? 11.617 4.617 1.897 1 93.44 148 SER B N 1
ATOM 3648 C CA . SER B 1 148 ? 12.625 3.561 1.849 1 93.44 148 SER B CA 1
ATOM 3649 C C . SER B 1 148 ? 14.023 4.121 2.076 1 93.44 148 SER B C 1
ATOM 3651 O O . SER B 1 148 ? 14.273 5.301 1.828 1 93.44 148 SER B O 1
ATOM 3653 N N . ASN B 1 149 ? 14.875 3.297 2.635 1 91.75 149 ASN B N 1
ATOM 3654 C CA . ASN B 1 149 ? 16.25 3.674 2.934 1 91.75 149 ASN B CA 1
ATOM 3655 C C . ASN B 1 149 ? 17.25 2.85 2.121 1 91.75 149 ASN B C 1
ATOM 3657 O O . ASN B 1 149 ? 17.078 1.638 1.97 1 91.75 149 ASN B O 1
ATOM 3661 N N . ASP B 1 150 ? 18.266 3.51 1.53 1 83.88 150 ASP B N 1
ATOM 3662 C CA . ASP B 1 150 ? 19.25 2.811 0.716 1 83.88 150 ASP B CA 1
ATOM 3663 C C . ASP B 1 150 ? 20.516 2.518 1.521 1 83.88 150 ASP B C 1
ATOM 3665 O O . ASP B 1 150 ? 21.562 2.232 0.95 1 83.88 150 ASP B O 1
ATOM 3669 N N . GLY B 1 151 ? 20.484 2.584 2.785 1 84 151 GLY B N 1
ATOM 3670 C CA . GLY B 1 151 ? 21.625 2.406 3.658 1 84 151 GLY B CA 1
ATOM 3671 C C . GLY B 1 151 ? 22.219 3.719 4.137 1 84 151 GLY B C 1
ATOM 3672 O O . GLY B 1 151 ? 22.938 3.752 5.137 1 84 151 GLY B O 1
ATOM 3673 N N . GLU B 1 152 ? 21.891 4.836 3.453 1 83.5 152 GLU B N 1
ATOM 3674 C CA . GLU B 1 152 ? 22.469 6.133 3.795 1 83.5 152 GLU B CA 1
ATOM 3675 C C . GLU B 1 152 ? 21.391 7.156 4.109 1 83.5 152 GLU B C 1
ATOM 3677 O O . GLU B 1 152 ? 21.5 7.914 5.074 1 83.5 152 GLU B O 1
ATOM 3682 N N . LYS B 1 153 ? 20.391 7.133 3.293 1 86.88 153 LYS B N 1
ATOM 3683 C CA . LYS B 1 153 ? 19.359 8.148 3.43 1 86.88 153 LYS B CA 1
ATOM 3684 C C . LYS B 1 153 ? 17.984 7.598 3.059 1 86.88 153 LYS B C 1
ATOM 3686 O O . LYS B 1 153 ? 17.891 6.625 2.303 1 86.88 153 LYS B O 1
ATOM 3691 N N . TYR B 1 154 ? 17.016 8.25 3.602 1 92.25 154 TYR B N 1
ATOM 3692 C CA . TYR B 1 154 ? 15.633 7.922 3.242 1 92.25 154 TYR B CA 1
ATOM 3693 C C . TYR B 1 154 ? 15.195 8.688 2 1 92.25 154 TYR B C 1
ATOM 3695 O O . TYR B 1 154 ? 15.617 9.828 1.784 1 92.25 154 TYR B O 1
ATOM 3703 N N . THR B 1 155 ? 14.445 8.031 1.225 1 92.12 155 THR B N 1
ATOM 3704 C CA . THR B 1 155 ? 13.734 8.648 0.108 1 92.12 155 THR B CA 1
ATOM 3705 C C . THR B 1 155 ? 12.227 8.43 0.239 1 92.12 155 THR B C 1
ATOM 3707 O O . THR B 1 155 ? 11.781 7.344 0.62 1 92.12 155 THR B O 1
ATOM 3710 N N . VAL B 1 156 ? 11.5 9.477 -0.099 1 94.06 156 VAL B N 1
ATOM 3711 C CA . VAL B 1 156 ? 10.047 9.391 0.03 1 94.06 156 VAL B CA 1
ATOM 3712 C C . VAL B 1 156 ? 9.445 8.852 -1.265 1 94.06 156 VAL B C 1
ATOM 3714 O O . VAL B 1 156 ? 9.797 9.305 -2.357 1 94.06 156 VAL B O 1
ATOM 3717 N N . MET B 1 157 ? 8.641 7.852 -1.129 1 92.19 157 MET B N 1
ATOM 3718 C CA . MET B 1 157 ? 7.801 7.348 -2.213 1 92.19 157 MET B CA 1
ATOM 3719 C C . MET B 1 157 ? 6.379 7.883 -2.098 1 92.19 157 MET B C 1
ATOM 3721 O O . MET B 1 157 ? 5.633 7.496 -1.194 1 92.19 157 MET B O 1
ATOM 3725 N N . PRO B 1 158 ? 6.066 8.812 -3.004 1 90 158 PRO B N 1
ATOM 3726 C CA . PRO B 1 158 ? 4.707 9.352 -2.928 1 90 158 PRO B CA 1
ATOM 3727 C C . PRO B 1 158 ? 3.643 8.312 -3.271 1 90 158 PRO B C 1
ATOM 3729 O O . PRO B 1 158 ? 3.926 7.348 -3.984 1 90 158 PRO B O 1
ATOM 3732 N N . THR B 1 159 ? 2.479 8.469 -2.723 1 93.94 159 THR B N 1
ATOM 3733 C CA . THR B 1 159 ? 1.346 7.605 -3.045 1 93.94 159 THR B CA 1
ATOM 3734 C C . THR B 1 159 ? 0.067 8.422 -3.195 1 93.94 159 THR B C 1
ATOM 3736 O O . THR B 1 159 ? 0.095 9.648 -3.094 1 93.94 159 THR B O 1
ATOM 3739 N N . GLU B 1 160 ? -0.943 7.781 -3.58 1 94.12 160 GLU B N 1
ATOM 3740 C CA . GLU B 1 160 ? -2.322 8.25 -3.504 1 94.12 160 GLU B CA 1
ATOM 3741 C C . GLU B 1 160 ? -3.191 7.289 -2.695 1 94.12 160 GLU B C 1
ATOM 3743 O O . GLU B 1 160 ? -4.336 7.016 -3.066 1 94.12 160 GLU B O 1
ATOM 3748 N N . GLY B 1 161 ? -2.584 6.836 -1.611 1 96.06 161 GLY B N 1
ATOM 3749 C CA . GLY B 1 161 ? -3.189 5.785 -0.812 1 96.06 161 GLY B CA 1
ATOM 3750 C C . GLY B 1 161 ? -4.496 6.203 -0.168 1 96.06 161 GLY B C 1
ATOM 3751 O O . GLY B 1 161 ? -5.309 5.355 0.207 1 96.06 161 GLY B O 1
ATOM 3752 N N . GLY B 1 162 ? -4.715 7.48 -0.014 1 96.81 162 GLY B N 1
ATOM 3753 C CA . GLY B 1 162 ? -5.969 7.957 0.548 1 96.81 162 GLY B CA 1
ATOM 3754 C C . GLY B 1 162 ? -7.168 7.664 -0.336 1 96.81 162 GLY B C 1
ATOM 3755 O O . GLY B 1 162 ? -8.312 7.703 0.125 1 96.81 162 GLY B O 1
ATOM 3756 N N . HIS B 1 163 ? -6.922 7.27 -1.56 1 97.31 163 HIS B N 1
ATOM 3757 C CA . HIS B 1 163 ? -7.992 7.117 -2.535 1 97.31 163 HIS B CA 1
ATOM 3758 C C . HIS B 1 163 ? -8.289 5.645 -2.799 1 97.31 163 HIS B C 1
ATOM 3760 O O . HIS B 1 163 ? -9.086 5.312 -3.68 1 97.31 163 HIS B O 1
ATOM 3766 N N . VAL B 1 164 ? -7.691 4.746 -2.053 1 98.19 164 VAL B N 1
ATOM 3767 C CA . VAL B 1 164 ? -8.008 3.328 -2.209 1 98.19 164 VAL B CA 1
ATOM 3768 C C . VAL B 1 164 ? -9.438 3.062 -1.737 1 98.19 164 VAL B C 1
ATOM 3770 O O . VAL B 1 164 ? -10.016 3.873 -1.009 1 98.19 164 VAL B O 1
ATOM 3773 N N . ASP B 1 165 ? -9.945 1.949 -2.164 1 98.69 165 ASP B N 1
ATOM 3774 C CA . ASP B 1 165 ? -11.32 1.585 -1.829 1 98.69 165 ASP B CA 1
ATOM 3775 C C . ASP B 1 165 ? -11.484 1.374 -0.326 1 98.69 165 ASP B C 1
ATOM 3777 O O . ASP B 1 165 ? -10.609 0.784 0.32 1 98.69 165 ASP B O 1
ATOM 3781 N N . PHE B 1 166 ? -12.547 1.889 0.219 1 98.75 166 PHE B N 1
ATOM 3782 C CA . PHE B 1 166 ? -12.867 1.744 1.635 1 98.75 166 PHE B CA 1
ATOM 3783 C C . PHE B 1 166 ? -13.258 0.308 1.957 1 98.75 166 PHE B C 1
ATOM 3785 O O . PHE B 1 166 ? -14.219 -0.221 1.389 1 98.75 166 PHE B O 1
ATOM 3792 N N . GLY B 1 167 ? -12.5 -0.411 2.887 1 98.56 167 GLY B N 1
ATOM 3793 C CA . GLY B 1 167 ? -12.805 -1.755 3.355 1 98.56 167 GLY B CA 1
ATOM 3794 C C . GLY B 1 167 ? -13.414 -1.781 4.746 1 98.56 167 GLY B C 1
ATOM 3795 O O . GLY B 1 167 ? -12.695 -1.711 5.746 1 98.56 167 GLY B O 1
ATOM 3796 N N . PRO B 1 168 ? -14.734 -1.877 4.84 1 98.38 168 PRO B N 1
ATOM 3797 C CA . PRO B 1 168 ? -15.383 -1.908 6.152 1 98.38 168 PRO B CA 1
ATOM 3798 C C . PRO B 1 168 ? -15.07 -3.182 6.938 1 98.38 168 PRO B C 1
ATOM 3800 O O . PRO B 1 168 ? -14.977 -4.262 6.348 1 98.38 168 PRO B O 1
ATOM 3803 N N . THR B 1 169 ? -14.953 -3.059 8.281 1 97.44 169 THR B N 1
ATOM 3804 C CA . THR B 1 169 ? -14.484 -4.207 9.055 1 97.44 169 THR B CA 1
ATOM 3805 C C . THR B 1 169 ? -15.523 -4.621 10.094 1 97.44 169 THR B C 1
ATOM 3807 O O . THR B 1 169 ? -15.328 -5.598 10.82 1 97.44 169 THR B O 1
ATOM 3810 N N . ASN B 1 170 ? -16.562 -3.912 10.219 1 96.94 170 ASN B N 1
ATOM 3811 C CA . ASN B 1 170 ? -17.641 -4.262 11.125 1 96.94 170 ASN B CA 1
ATOM 3812 C C . ASN B 1 170 ? -19 -3.783 10.594 1 96.94 170 ASN B C 1
ATOM 3814 O O . ASN B 1 170 ? -19.062 -3.172 9.523 1 96.94 170 ASN B O 1
ATOM 3818 N N . ASP B 1 171 ? -20.047 -4.039 11.328 1 96.12 171 ASP B N 1
ATOM 3819 C CA . ASP B 1 171 ? -21.406 -3.818 10.828 1 96.12 171 ASP B CA 1
ATOM 3820 C C . ASP B 1 171 ? -21.672 -2.33 10.633 1 96.12 171 ASP B C 1
ATOM 3822 O O . ASP B 1 171 ? -22.281 -1.934 9.641 1 96.12 171 ASP B O 1
ATOM 3826 N N . ILE B 1 172 ? -21.266 -1.524 11.531 1 96.88 172 ILE B N 1
ATOM 3827 C CA . ILE B 1 172 ? -21.547 -0.096 11.43 1 96.88 172 ILE B CA 1
ATOM 3828 C C . ILE B 1 172 ? -20.812 0.49 10.234 1 96.88 172 ILE B C 1
ATOM 3830 O O . ILE B 1 172 ? -21.328 1.374 9.539 1 96.88 172 ILE B O 1
ATOM 3834 N N . GLN B 1 173 ? -19.625 0.044 9.984 1 98.12 173 GLN B N 1
ATOM 3835 C CA . GLN B 1 173 ? -18.859 0.499 8.828 1 98.12 173 GLN B CA 1
ATOM 3836 C C . GLN B 1 173 ? -19.484 0.017 7.523 1 98.12 173 GLN B C 1
ATOM 3838 O O . GLN B 1 173 ? -19.469 0.73 6.52 1 98.12 173 GLN B O 1
ATOM 3843 N N . MET B 1 174 ? -20.047 -1.16 7.555 1 97.62 174 MET B N 1
ATOM 3844 C CA . MET B 1 174 ? -20.781 -1.661 6.395 1 97.62 174 MET B CA 1
ATOM 3845 C C . MET B 1 174 ? -21.984 -0.771 6.082 1 97.62 174 MET B C 1
ATOM 3847 O O . MET B 1 174 ? -22.234 -0.458 4.918 1 97.62 174 MET B O 1
ATOM 3851 N N . GLU B 1 175 ? -22.656 -0.42 7.098 1 97.69 175 GLU B N 1
ATOM 3852 C CA . GLU B 1 175 ? -23.797 0.473 6.926 1 97.69 175 GLU B CA 1
ATOM 3853 C C . GLU B 1 175 ? -23.359 1.844 6.422 1 97.69 175 GLU B C 1
ATOM 3855 O O . GLU B 1 175 ? -24.031 2.453 5.59 1 97.69 175 GLU B O 1
ATOM 3860 N N . LEU B 1 176 ? -22.25 2.312 6.98 1 98.5 176 LEU B N 1
ATOM 3861 C CA . LEU B 1 176 ? -21.688 3.586 6.539 1 98.5 176 LEU B CA 1
ATOM 3862 C C . LEU B 1 176 ? -21.344 3.543 5.059 1 98.5 176 LEU B C 1
ATOM 3864 O O . LEU B 1 176 ? -21.641 4.477 4.312 1 98.5 176 LEU B O 1
ATOM 3868 N N . LEU B 1 177 ? -20.688 2.477 4.621 1 98.62 177 LEU B N 1
ATOM 3869 C CA . LEU B 1 177 ? -20.344 2.316 3.213 1 98.62 177 LEU B CA 1
ATOM 3870 C C . LEU B 1 177 ? -21.594 2.322 2.338 1 98.62 177 LEU B C 1
ATOM 3872 O O . LEU B 1 177 ? -21.625 3.012 1.315 1 98.62 177 LEU B O 1
ATOM 3876 N N . ALA B 1 178 ? -22.562 1.561 2.705 1 97.94 178 ALA B N 1
ATOM 3877 C CA . ALA B 1 178 ? -23.812 1.517 1.958 1 97.94 178 ALA B CA 1
ATOM 3878 C C . ALA B 1 178 ? -24.453 2.902 1.868 1 97.94 178 ALA B C 1
ATOM 3880 O O . ALA B 1 178 ? -24.938 3.299 0.81 1 97.94 178 ALA B O 1
ATOM 3881 N N . TYR B 1 179 ? -24.438 3.623 2.979 1 98.06 179 TYR B N 1
ATOM 3882 C CA . TYR B 1 179 ? -24.984 4.973 3.055 1 98.06 179 TYR B CA 1
ATOM 3883 C C . TYR B 1 179 ? -24.281 5.902 2.076 1 98.06 179 TYR B C 1
ATOM 3885 O O . TYR B 1 179 ? -24.938 6.637 1.33 1 98.06 179 TYR B O 1
ATOM 3893 N N . LEU B 1 180 ? -22.984 5.883 2.049 1 98.5 180 LEU B N 1
ATOM 3894 C CA . LEU B 1 180 ? -22.203 6.793 1.221 1 98.5 180 LEU B CA 1
ATOM 3895 C C . LEU B 1 180 ? -22.312 6.414 -0.253 1 98.5 180 LEU B C 1
ATOM 3897 O O . LEU B 1 180 ? -22.281 7.285 -1.125 1 98.5 180 LEU B O 1
ATOM 3901 N N . ARG B 1 181 ? -22.469 5.141 -0.551 1 97.44 181 ARG B N 1
ATOM 3902 C CA . ARG B 1 181 ? -22.562 4.676 -1.932 1 97.44 181 ARG B CA 1
ATOM 3903 C C . ARG B 1 181 ? -23.859 5.145 -2.582 1 97.44 181 ARG B C 1
ATOM 3905 O O . ARG B 1 181 ? -23.969 5.168 -3.811 1 97.44 181 ARG B O 1
ATOM 3912 N N . ARG B 1 182 ? -24.828 5.469 -1.822 1 96.62 182 ARG B N 1
ATOM 3913 C CA . ARG B 1 182 ? -26.062 6.027 -2.357 1 96.62 182 ARG B CA 1
ATOM 3914 C C . ARG B 1 182 ? -25.859 7.445 -2.873 1 96.62 182 ARG B C 1
ATOM 3916 O O . ARG B 1 182 ? -26.594 7.918 -3.734 1 96.62 182 ARG B O 1
ATOM 3923 N N . LYS B 1 183 ? -24.812 8.086 -2.367 1 95.38 183 LYS B N 1
ATOM 3924 C CA . LYS B 1 183 ? -24.578 9.5 -2.654 1 95.38 183 LYS B CA 1
ATOM 3925 C C . LYS B 1 183 ? -23.359 9.688 -3.555 1 95.38 183 LYS B C 1
ATOM 3927 O O . LYS B 1 183 ? -23.266 10.688 -4.266 1 95.38 183 LYS B O 1
ATOM 3932 N N . LEU B 1 184 ? -22.5 8.734 -3.438 1 95 184 LEU B N 1
ATOM 3933 C CA . LEU B 1 184 ? -21.234 8.836 -4.152 1 95 184 LEU B CA 1
ATOM 3934 C C . LEU B 1 184 ? -21.047 7.652 -5.098 1 95 184 LEU B C 1
ATOM 3936 O O . LEU B 1 184 ? -21.422 6.527 -4.77 1 95 184 LEU B O 1
ATOM 3940 N N . HIS B 1 185 ? -20.469 7.898 -6.238 1 91.19 185 HIS B N 1
ATOM 3941 C CA . HIS B 1 185 ? -20.141 6.832 -7.18 1 91.19 185 HIS B CA 1
ATOM 3942 C C . HIS B 1 185 ? -19.172 5.832 -6.559 1 91.19 185 HIS B C 1
ATOM 3944 O O . HIS B 1 185 ? -19.281 4.625 -6.789 1 91.19 185 HIS B O 1
ATOM 3950 N N . ARG B 1 186 ? -18.281 6.293 -5.859 1 93.62 186 ARG B N 1
ATOM 3951 C CA . ARG B 1 186 ? -17.281 5.469 -5.203 1 93.62 186 ARG B CA 1
ATOM 3952 C C . ARG B 1 186 ? -16.938 6.023 -3.826 1 93.62 186 ARG B C 1
ATOM 3954 O O . ARG B 1 186 ? -16.984 7.234 -3.607 1 93.62 186 ARG B O 1
ATOM 3961 N N . VAL B 1 187 ? -16.562 5.129 -2.922 1 98.31 187 VAL B N 1
ATOM 3962 C CA . VAL B 1 187 ? -16.188 5.52 -1.565 1 98.31 187 VAL B CA 1
ATOM 3963 C C . VAL B 1 187 ? -14.742 5.109 -1.282 1 98.31 187 VAL B C 1
ATOM 3965 O O . VAL B 1 187 ? -14.453 3.93 -1.085 1 98.31 187 VAL B O 1
ATOM 3968 N N . SER B 1 188 ? -13.859 6.09 -1.272 1 98.31 188 SER B N 1
ATOM 3969 C CA . SER B 1 188 ? -12.469 5.875 -0.897 1 98.31 188 SER B CA 1
ATOM 3970 C C . SER B 1 188 ? -12.273 6.023 0.608 1 98.31 188 SER B C 1
ATOM 3972 O O . SER B 1 188 ? -13.164 6.504 1.312 1 98.31 188 SER B O 1
ATOM 3974 N N . VAL B 1 189 ? -11.125 5.637 1.099 1 98.56 189 VAL B N 1
ATOM 3975 C CA . VAL B 1 189 ? -10.805 5.789 2.514 1 98.56 189 VAL B CA 1
ATOM 3976 C C . VAL B 1 189 ? -10.852 7.266 2.896 1 98.56 189 VAL B C 1
ATOM 3978 O O . VAL B 1 189 ? -11.273 7.613 4.004 1 98.56 189 VAL B O 1
ATOM 3981 N N . GLU B 1 190 ? -10.453 8.141 2.004 1 97.62 190 GLU B N 1
ATOM 3982 C CA . GLU B 1 190 ? -10.461 9.578 2.275 1 97.62 190 GLU B CA 1
ATOM 3983 C C . GLU B 1 190 ? -11.867 10.07 2.58 1 97.62 190 GLU B C 1
ATOM 3985 O O . GLU B 1 190 ? -12.047 11.016 3.346 1 97.62 190 GLU B O 1
ATOM 3990 N N . ARG B 1 191 ? -12.867 9.414 2.008 1 98.25 191 ARG B N 1
ATOM 3991 C CA . ARG B 1 191 ? -14.258 9.836 2.182 1 98.25 191 ARG B CA 1
ATOM 3992 C C . ARG B 1 191 ? -14.742 9.555 3.602 1 98.25 191 ARG B C 1
ATOM 3994 O O . ARG B 1 191 ? -15.781 10.062 4.02 1 98.25 191 ARG B O 1
ATOM 4001 N N . VAL B 1 192 ? -13.953 8.758 4.359 1 98.69 192 VAL B N 1
ATOM 4002 C CA . VAL B 1 192 ? -14.383 8.422 5.711 1 98.69 192 VAL B CA 1
ATOM 4003 C C . VAL B 1 192 ? -13.281 8.773 6.707 1 98.69 192 VAL B C 1
ATOM 4005 O O . VAL B 1 192 ? -13.516 8.82 7.914 1 98.69 192 VAL B O 1
ATOM 4008 N N . LEU B 1 193 ? -12.07 9.008 6.25 1 98.44 193 LEU B N 1
ATOM 4009 C CA . LEU B 1 193 ? -10.93 9.305 7.113 1 98.44 193 LEU B CA 1
ATOM 4010 C C . LEU B 1 193 ? -10.25 10.602 6.688 1 98.44 193 LEU B C 1
ATOM 4012 O O . LEU B 1 193 ? -9.117 10.578 6.199 1 98.44 193 LEU B O 1
ATOM 4016 N N . SER B 1 194 ? -10.867 11.703 6.82 1 97.25 194 SER B N 1
ATOM 4017 C CA . SER B 1 194 ? -10.477 13.086 6.605 1 97.25 194 SER B CA 1
ATOM 4018 C C . SER B 1 194 ? -11.43 14.047 7.305 1 97.25 194 SER B C 1
ATOM 4020 O O . SER B 1 194 ? -12.383 13.617 7.949 1 97.25 194 SER B O 1
ATOM 4022 N N . GLY B 1 195 ? -11.094 15.383 7.25 1 96.19 195 GLY B N 1
ATOM 4023 C CA . GLY B 1 195 ? -12.078 16.328 7.754 1 96.19 195 GLY B CA 1
ATOM 4024 C C . GLY B 1 195 ? -13.461 16.109 7.168 1 96.19 195 GLY B C 1
ATOM 4025 O O . GLY B 1 195 ? -14.438 15.953 7.906 1 96.19 195 GLY B O 1
ATOM 4026 N N . GLN B 1 196 ? -13.57 16.062 5.902 1 96.5 196 GLN B N 1
ATOM 4027 C CA . GLN B 1 196 ? -14.836 15.781 5.227 1 96.5 196 GLN B CA 1
ATOM 4028 C C . GLN B 1 196 ? -15.359 14.398 5.598 1 96.5 196 GLN B C 1
ATOM 4030 O O . GLN B 1 196 ? -16.562 14.188 5.688 1 96.5 196 GLN B O 1
ATOM 4035 N N . GLY B 1 197 ? -14.445 13.445 5.789 1 98.38 197 GLY B N 1
ATOM 4036 C CA . GLY B 1 197 ? -14.844 12.117 6.227 1 98.38 197 GLY B CA 1
ATOM 4037 C C . GLY B 1 197 ? -15.57 12.125 7.555 1 98.38 197 GLY B C 1
ATOM 4038 O O . GLY B 1 197 ? -16.594 11.445 7.711 1 98.38 197 GLY B O 1
ATOM 4039 N N . LEU B 1 198 ? -15.047 12.891 8.508 1 98.44 198 LEU B N 1
ATOM 4040 C CA . LEU B 1 198 ? -15.695 13 9.805 1 98.44 198 LEU B CA 1
ATOM 4041 C C . LEU B 1 198 ? -17.094 13.586 9.664 1 98.44 198 LEU B C 1
ATOM 4043 O O . LEU B 1 198 ? -18.031 13.156 10.336 1 98.44 198 LEU B O 1
ATOM 4047 N N . ILE B 1 199 ? -17.219 14.547 8.805 1 98.25 199 ILE B N 1
ATOM 4048 C CA . ILE B 1 199 ? -18.516 15.148 8.531 1 98.25 199 ILE B CA 1
ATOM 4049 C C . ILE B 1 199 ? -19.453 14.109 7.934 1 98.25 199 ILE B C 1
ATOM 4051 O O . ILE B 1 199 ? -20.625 14.008 8.336 1 98.25 199 ILE B O 1
ATOM 4055 N N . ASN B 1 200 ? -18.984 13.289 6.949 1 98.56 200 ASN B N 1
ATOM 4056 C CA . ASN B 1 200 ? -19.781 12.219 6.359 1 98.56 200 ASN B CA 1
ATOM 4057 C C . ASN B 1 200 ? -20.266 11.234 7.418 1 98.56 200 ASN B C 1
ATOM 4059 O O . ASN B 1 200 ? -21.422 10.828 7.406 1 98.56 200 ASN B O 1
ATOM 4063 N N . ILE B 1 201 ? -19.391 10.859 8.289 1 98.5 201 ILE B N 1
ATOM 4064 C CA . ILE B 1 201 ? -19.734 9.922 9.359 1 98.5 201 ILE B CA 1
ATOM 4065 C C . ILE B 1 201 ? -20.797 10.539 10.258 1 98.5 201 ILE B C 1
ATOM 4067 O O . ILE B 1 201 ? -21.781 9.875 10.617 1 98.5 201 ILE B O 1
ATOM 4071 N N . TYR B 1 202 ? -20.578 11.812 10.648 1 98 202 TYR B N 1
ATOM 4072 C CA . TYR B 1 202 ? -21.531 12.5 11.516 1 98 202 TYR B CA 1
ATOM 4073 C C . TYR B 1 202 ? -22.906 12.547 10.883 1 98 202 TYR B C 1
ATOM 4075 O O . TYR B 1 202 ? -23.922 12.266 11.539 1 98 202 TYR B O 1
ATOM 4083 N N . LYS B 1 203 ? -23.016 12.898 9.641 1 97.31 203 LYS B N 1
ATOM 4084 C CA . LYS B 1 203 ? -24.281 12.938 8.93 1 97.31 203 LYS B CA 1
ATOM 4085 C C . LYS B 1 203 ? -24.953 11.57 8.898 1 97.31 203 LYS B C 1
ATOM 4087 O O . LYS B 1 203 ? -26.172 11.461 9.055 1 97.31 203 LYS B O 1
ATOM 4092 N N . PHE B 1 204 ? -24.203 10.555 8.672 1 97.94 204 PHE B N 1
ATOM 4093 C CA . PHE B 1 204 ? -24.688 9.18 8.711 1 97.94 204 PHE B CA 1
ATOM 4094 C C . PHE B 1 204 ? -25.344 8.875 10.055 1 97.94 204 PHE B C 1
ATOM 4096 O O . PHE B 1 204 ? -26.438 8.305 10.109 1 97.94 204 PHE B O 1
ATOM 4103 N N . ILE B 1 205 ? -24.641 9.273 11.117 1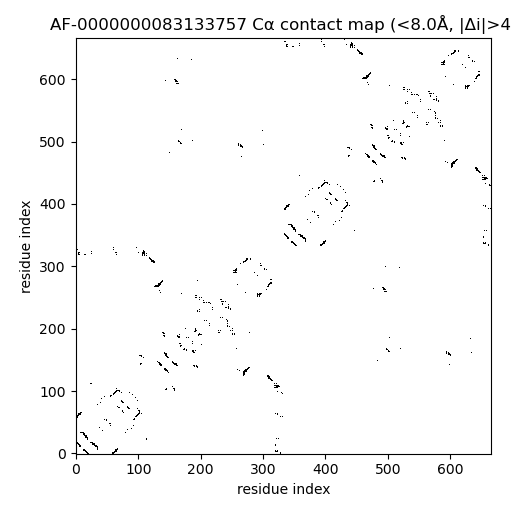 96.81 205 ILE B N 1
ATOM 4104 C CA . ILE B 1 205 ? -25.141 9.016 12.461 1 96.81 205 ILE B CA 1
ATOM 4105 C C . ILE B 1 205 ? -26.438 9.812 12.695 1 96.81 205 ILE B C 1
ATOM 4107 O O . ILE B 1 205 ? -27.375 9.305 13.297 1 96.81 205 ILE B O 1
ATOM 4111 N N . CYS B 1 206 ? -26.422 11.07 12.242 1 96 206 CYS B N 1
ATOM 4112 C CA . CYS B 1 206 ? -27.625 11.898 12.391 1 96 206 CYS B CA 1
ATOM 4113 C C . CYS B 1 206 ? -28.812 11.281 11.68 1 96 206 CYS B C 1
ATOM 4115 O O . CYS B 1 206 ? -29.938 11.344 12.172 1 96 206 CYS B O 1
ATOM 4117 N N . ASP B 1 207 ? -28.562 10.719 10.555 1 95.19 207 ASP B N 1
ATOM 4118 C CA . ASP B 1 207 ? -29.625 10.125 9.758 1 95.19 207 ASP B CA 1
ATOM 4119 C C . ASP B 1 207 ? -30.031 8.758 10.305 1 95.19 207 ASP B C 1
ATOM 4121 O O . ASP B 1 207 ? -31.094 8.234 9.945 1 95.19 207 ASP B O 1
ATOM 4125 N N . ASN B 1 208 ? -29.203 8.203 11.125 1 91.44 208 ASN B N 1
ATOM 4126 C CA . ASN B 1 208 ? -29.453 6.922 11.781 1 91.44 208 ASN B CA 1
ATOM 4127 C C . ASN B 1 208 ? -29.203 7 13.281 1 91.44 208 ASN B C 1
ATOM 4129 O O . ASN B 1 208 ? -28.359 6.281 13.812 1 91.44 208 ASN B O 1
ATOM 4133 N N . PRO B 1 209 ? -30 7.77 13.898 1 83.25 209 PRO B N 1
ATOM 4134 C CA . PRO B 1 209 ? -29.688 8.008 15.305 1 83.25 209 PRO B CA 1
ATOM 4135 C C . PRO B 1 209 ? -29.875 6.758 16.172 1 83.25 209 PRO B C 1
ATOM 4137 O O . PRO B 1 209 ? -30.781 5.957 15.914 1 83.25 209 PRO B O 1
ATOM 4140 N N . LEU B 1 210 ? -28.859 6.641 17.016 1 76.06 210 LEU B N 1
ATOM 4141 C CA . LEU B 1 210 ? -28.984 5.566 17.984 1 76.06 210 LEU B CA 1
ATOM 4142 C C . LEU B 1 210 ? -29.922 5.977 19.125 1 76.06 210 LEU B C 1
ATOM 4144 O O . LEU B 1 210 ? -29.859 7.105 19.609 1 76.06 210 LEU B O 1
ATOM 4148 N N . TYR B 1 211 ? -30.734 5.047 19.516 1 74.81 211 TYR B N 1
ATOM 4149 C CA . TYR B 1 211 ? -31.625 5.184 20.672 1 74.81 211 TYR B CA 1
ATOM 4150 C C . TYR B 1 211 ? -32.406 6.48 20.594 1 74.81 211 TYR B C 1
ATOM 4152 O O . TYR B 1 211 ? -32.688 7.117 21.609 1 74.81 211 TYR B O 1
ATOM 4160 N N . GLY B 1 212 ? -32.562 6.984 19.5 1 81.88 212 GLY B N 1
ATOM 4161 C CA . GLY B 1 212 ? -33.438 8.125 19.312 1 81.88 212 GLY B CA 1
ATOM 4162 C C . GLY B 1 212 ? -32.781 9.453 19.625 1 81.88 212 GLY B C 1
ATOM 4163 O O . GLY B 1 212 ? -33.469 10.461 19.828 1 81.88 212 GLY B O 1
ATOM 4164 N N . GLU B 1 213 ? -31.5 9.5 19.719 1 86.94 213 GLU B N 1
ATOM 4165 C CA . GLU B 1 213 ? -30.781 10.742 19.984 1 86.94 213 GLU B CA 1
ATOM 4166 C C . GLU B 1 213 ? -31.016 11.75 18.859 1 86.94 213 GLU B C 1
ATOM 4168 O O . GLU B 1 213 ? -31.109 11.375 17.688 1 86.94 213 GLU B O 1
ATOM 4173 N N . ILE B 1 214 ? -31.188 13.078 19.312 1 89.25 214 ILE B N 1
ATOM 4174 C CA . ILE B 1 214 ? -31.438 14.133 18.344 1 89.25 214 ILE B CA 1
ATOM 4175 C C . ILE B 1 214 ? -30.203 15.039 18.234 1 89.25 214 ILE B C 1
ATOM 4177 O O . ILE B 1 214 ? -29.484 15.227 19.219 1 89.25 214 ILE B O 1
ATOM 4181 N N . GLU B 1 215 ? -30.016 15.602 17.031 1 92.56 215 GLU B N 1
ATOM 4182 C CA . GLU B 1 215 ? -28.875 16.484 16.797 1 92.56 215 GLU B CA 1
ATOM 4183 C C . GLU B 1 215 ? -28.984 17.75 17.641 1 92.56 215 GLU B C 1
ATOM 4185 O O . GLU B 1 215 ? -30.047 18.359 17.75 1 92.56 215 GLU B O 1
ATOM 4190 N N . SER B 1 216 ? -27.906 18.094 18.234 1 92.56 216 SER B N 1
ATOM 4191 C CA . SER B 1 216 ? -27.844 19.297 19.062 1 92.56 216 SER B CA 1
ATOM 4192 C C . SER B 1 216 ? -27.875 20.562 18.203 1 92.56 216 SER B C 1
ATOM 4194 O O . SER B 1 216 ? -27.078 20.719 17.297 1 92.56 216 SER B O 1
ATOM 4196 N N . ARG B 1 217 ? -28.797 21.484 18.578 1 94.94 217 ARG B N 1
ATOM 4197 C CA . ARG B 1 217 ? -28.844 22.766 17.891 1 94.94 217 ARG B CA 1
ATOM 4198 C C . ARG B 1 217 ? -27.547 23.547 18.062 1 94.94 217 ARG B C 1
ATOM 4200 O O . ARG B 1 217 ? -27.109 24.25 17.156 1 94.94 217 ARG B O 1
ATOM 4207 N N . LYS B 1 218 ? -26.984 23.375 19.234 1 96.06 218 LYS B N 1
ATOM 4208 C CA . LYS B 1 218 ? -25.703 24.031 19.516 1 96.06 218 LYS B CA 1
ATOM 4209 C C . LYS B 1 218 ? -24.609 23.547 18.578 1 96.06 218 LYS B C 1
ATOM 4211 O O . LYS B 1 218 ? -23.828 24.344 18.062 1 96.06 218 LYS B O 1
ATOM 4216 N N . LEU B 1 219 ? -24.562 22.312 18.375 1 96.81 219 LEU B N 1
ATOM 4217 C CA . LEU B 1 219 ? -23.578 21.734 17.469 1 96.81 219 LEU B CA 1
ATOM 4218 C C . LEU B 1 219 ? -23.844 22.156 16.031 1 96.81 219 LEU B C 1
ATOM 4220 O O . LEU B 1 219 ? -22.922 22.5 15.289 1 96.81 219 LEU B O 1
ATOM 4224 N N . GLN B 1 220 ? -25.094 22.109 15.633 1 96.31 220 GLN B N 1
ATOM 4225 C CA . GLN B 1 220 ? -25.469 22.562 14.297 1 96.31 220 GLN B CA 1
ATOM 4226 C C . GLN B 1 220 ? -24.984 23.984 14.039 1 96.31 220 GLN B C 1
ATOM 4228 O O . GLN B 1 220 ? -24.453 24.281 12.969 1 96.31 220 GLN B O 1
ATOM 4233 N N . PHE B 1 221 ? -25.219 24.781 14.977 1 96.75 221 PHE B N 1
ATOM 4234 C CA . PHE B 1 221 ? -24.828 26.172 14.867 1 96.75 221 PHE B CA 1
ATOM 4235 C C . PHE B 1 221 ? -23.312 26.297 14.766 1 96.75 221 PHE B C 1
ATOM 4237 O O . PHE B 1 221 ? -22.781 27.062 13.961 1 96.75 221 PHE B O 1
ATOM 4244 N N . ALA B 1 222 ? -22.609 25.562 15.594 1 96.56 222 ALA B N 1
ATOM 4245 C CA . ALA B 1 222 ? -21.141 25.578 15.602 1 96.56 222 ALA B CA 1
ATOM 4246 C C . ALA B 1 222 ? -20.594 25.125 14.25 1 96.56 222 ALA B C 1
ATOM 4248 O O . ALA B 1 222 ? -19.594 25.672 13.773 1 96.56 222 ALA B O 1
ATOM 4249 N N . MET B 1 223 ? -21.203 24.141 13.625 1 95.81 223 MET B N 1
ATOM 4250 C CA . MET B 1 223 ? -20.75 23.594 12.352 1 95.81 223 MET B CA 1
ATOM 4251 C C . MET B 1 223 ? -20.922 24.609 11.234 1 95.81 223 MET B C 1
ATOM 4253 O O . MET B 1 223 ? -20.234 24.547 10.211 1 95.81 223 MET B O 1
ATOM 4257 N N . HIS B 1 224 ? -21.828 25.531 11.414 1 94.69 224 HIS B N 1
ATOM 4258 C CA . HIS B 1 224 ? -22.062 26.578 10.43 1 94.69 224 HIS B CA 1
ATOM 4259 C C . HIS B 1 224 ? -21.078 27.734 10.617 1 94.69 224 HIS B C 1
ATOM 4261 O O . HIS B 1 224 ? -20.75 28.438 9.656 1 94.69 224 HIS B O 1
ATOM 4267 N N . LYS B 1 225 ? -20.641 27.953 11.789 1 93.38 225 LYS B N 1
ATOM 4268 C CA . LYS B 1 225 ? -19.828 29.109 12.133 1 93.38 225 LYS B CA 1
ATOM 4269 C C . LYS B 1 225 ? -18.344 28.828 11.938 1 93.38 225 LYS B C 1
ATOM 4271 O O . LYS B 1 225 ? -17.562 29.734 11.648 1 93.38 225 LYS B O 1
ATOM 4276 N N . GLU B 1 226 ? -17.938 27.672 12.172 1 92.81 226 GLU B N 1
ATOM 4277 C CA . GLU B 1 226 ? -16.531 27.281 12.078 1 92.81 226 GLU B CA 1
ATOM 4278 C C . GLU B 1 226 ? -16.359 26.047 11.211 1 92.81 226 GLU B C 1
ATOM 4280 O O . GLU B 1 226 ? -17.266 25.672 10.469 1 92.81 226 GLU B O 1
ATOM 4285 N N . ASP B 1 227 ? -15.078 25.531 11.211 1 92.25 227 ASP B N 1
ATOM 4286 C CA . ASP B 1 227 ? -14.836 24.281 10.492 1 92.25 227 ASP B CA 1
ATOM 4287 C C . ASP B 1 227 ? -15.68 23.156 11.07 1 92.25 227 ASP B C 1
ATOM 4289 O O . ASP B 1 227 ? -15.562 22.828 12.258 1 92.25 227 ASP B O 1
ATOM 4293 N N . PRO B 1 228 ? -16.516 22.641 10.281 1 96.69 228 PRO B N 1
ATOM 4294 C CA . PRO B 1 228 ? -17.469 21.656 10.789 1 96.69 228 PRO B CA 1
ATOM 4295 C C . PRO B 1 228 ? -16.781 20.453 11.438 1 96.69 228 PRO B C 1
ATOM 4297 O O . PRO B 1 228 ? -17.234 19.953 12.469 1 96.69 228 PRO B O 1
ATOM 4300 N N . ALA B 1 229 ? -15.773 19.938 10.812 1 96.75 229 ALA B N 1
ATOM 4301 C CA . ALA B 1 229 ? -15.062 18.797 11.383 1 96.75 229 ALA B CA 1
ATOM 4302 C C . ALA B 1 229 ? -14.484 19.125 12.75 1 96.75 229 ALA B C 1
ATOM 4304 O O . ALA B 1 229 ? -14.555 18.328 13.68 1 96.75 229 ALA B O 1
ATOM 4305 N N . ALA B 1 230 ? -13.93 20.328 12.852 1 95.38 230 ALA B N 1
ATOM 4306 C CA . ALA B 1 230 ? -13.391 20.797 14.125 1 95.38 230 ALA B CA 1
ATOM 4307 C C . ALA B 1 230 ? -14.5 20.906 15.172 1 95.38 230 ALA B C 1
ATOM 4309 O O . ALA B 1 230 ? -14.297 20.562 16.344 1 95.38 230 ALA B O 1
ATOM 4310 N N . ALA B 1 231 ? -15.609 21.422 14.75 1 97.5 231 ALA B N 1
ATOM 4311 C CA . ALA B 1 231 ? -16.75 21.547 15.656 1 97.5 231 ALA B CA 1
ATOM 4312 C C . ALA B 1 231 ? -17.203 20.188 16.172 1 97.5 231 ALA B C 1
ATOM 4314 O O . ALA B 1 231 ? -17.438 20.016 17.375 1 97.5 231 ALA B O 1
ATOM 4315 N N . ILE B 1 232 ? -17.328 19.188 15.312 1 97.75 232 ILE B N 1
ATOM 4316 C CA . ILE B 1 232 ? -17.734 17.828 15.695 1 97.75 232 ILE B CA 1
ATOM 4317 C C . ILE B 1 232 ? -16.766 17.266 16.734 1 97.75 232 ILE B C 1
ATOM 4319 O O . ILE B 1 232 ? -17.203 16.766 17.781 1 97.75 232 ILE B O 1
ATOM 4323 N N . SER B 1 233 ? -15.469 17.375 16.453 1 97.56 233 SER B N 1
ATOM 4324 C CA . SER B 1 233 ? -14.453 16.875 17.375 1 97.56 233 SER B CA 1
ATOM 4325 C C . SER B 1 233 ? -14.523 17.578 18.719 1 97.56 233 SER B C 1
ATOM 4327 O O . SER B 1 233 ? -14.453 16.938 19.766 1 97.56 233 SER B O 1
ATOM 4329 N N . ARG B 1 234 ? -14.656 18.906 18.688 1 96.56 234 ARG B N 1
ATOM 4330 C CA . ARG B 1 234 ? -14.711 19.672 19.922 1 96.56 234 ARG B CA 1
ATOM 4331 C C . ARG B 1 234 ? -15.93 19.281 20.766 1 96.56 234 ARG B C 1
ATOM 4333 O O . ARG B 1 234 ? -15.82 19.109 21.984 1 96.56 234 ARG B O 1
ATOM 4340 N N . PHE B 1 235 ? -17.062 19.141 20.172 1 97.44 235 PHE B N 1
ATOM 4341 C CA . PHE B 1 235 ? -18.281 18.781 20.875 1 97.44 235 PHE B CA 1
ATOM 4342 C C . PHE B 1 235 ? -18.203 17.359 21.422 1 97.44 235 PHE B C 1
ATOM 4344 O O . PHE B 1 235 ? -18.75 17.078 22.484 1 97.44 235 PHE B O 1
ATOM 4351 N N . ALA B 1 236 ? -17.547 16.453 20.688 1 97.25 236 ALA B N 1
ATOM 4352 C CA . ALA B 1 236 ? -17.328 15.094 21.203 1 97.25 236 ALA B CA 1
ATOM 4353 C C . ALA B 1 236 ? -16.453 15.117 22.453 1 97.25 236 ALA B C 1
ATOM 4355 O O . ALA B 1 236 ? -16.766 14.469 23.453 1 97.25 236 ALA B O 1
ATOM 4356 N N . ILE B 1 237 ? -15.398 15.898 22.422 1 97 237 ILE B N 1
ATOM 4357 C CA . ILE B 1 237 ? -14.367 15.844 23.438 1 97 237 ILE B CA 1
ATOM 4358 C C . ILE B 1 237 ? -14.758 16.734 24.625 1 97 237 ILE B C 1
ATOM 4360 O O . ILE B 1 237 ? -14.711 16.297 25.781 1 97 237 ILE B O 1
ATOM 4364 N N . GLU B 1 238 ? -15.219 17.938 24.344 1 96.81 238 GLU B N 1
ATOM 4365 C CA . GLU B 1 238 ? -15.445 18.922 25.391 1 96.81 238 GLU B CA 1
ATOM 4366 C C . GLU B 1 238 ? -16.875 18.844 25.922 1 96.81 238 GLU B C 1
ATOM 4368 O O . GLU B 1 238 ? -17.109 19.016 27.125 1 96.81 238 GLU B O 1
ATOM 4373 N N . GLU B 1 239 ? -17.828 18.609 25.062 1 95.88 239 GLU B N 1
ATOM 4374 C CA . GLU B 1 239 ? -19.219 18.672 25.453 1 95.88 239 GLU B CA 1
ATOM 4375 C C . GLU B 1 239 ? -19.828 17.281 25.609 1 95.88 239 GLU B C 1
ATOM 4377 O O . GLU B 1 239 ? -20.922 17.125 26.125 1 95.88 239 GLU B O 1
ATOM 4382 N N . LYS B 1 240 ? -19.172 16.359 25.141 1 96 240 LYS B N 1
ATOM 4383 C CA . LYS B 1 240 ? -19.641 14.977 25.203 1 96 240 LYS B CA 1
ATOM 4384 C C . LYS B 1 240 ? -20.984 14.82 24.516 1 96 240 LYS B C 1
ATOM 4386 O O . LYS B 1 240 ? -21.891 14.156 25.047 1 96 240 LYS B O 1
ATOM 4391 N N . ASP B 1 241 ? -21.125 15.547 23.438 1 95.62 241 ASP B N 1
ATOM 4392 C CA . ASP B 1 241 ? -22.312 15.359 22.609 1 95.62 241 ASP B CA 1
ATOM 4393 C C . ASP B 1 241 ? -22.406 13.922 22.094 1 95.62 241 ASP B C 1
ATOM 4395 O O . ASP B 1 241 ? -21.469 13.414 21.484 1 95.62 241 ASP B O 1
ATOM 4399 N N . PRO B 1 242 ? -23.516 13.273 22.312 1 95.31 242 PRO B N 1
ATOM 4400 C CA . PRO B 1 242 ? -23.594 11.836 22.031 1 95.31 242 PRO B CA 1
ATOM 4401 C C . PRO B 1 242 ? -23.359 11.5 20.562 1 95.31 242 PRO B C 1
ATOM 4403 O O . PRO B 1 242 ? -22.688 10.516 20.25 1 95.31 242 PRO B O 1
ATOM 4406 N N . LEU B 1 243 ? -23.984 12.266 19.703 1 96.81 243 LEU B N 1
ATOM 4407 C CA . LEU B 1 243 ? -23.828 11.977 18.281 1 96.81 243 LEU B CA 1
ATOM 4408 C C . LEU B 1 243 ? -22.406 12.273 17.812 1 96.81 243 LEU B C 1
ATOM 4410 O O . LEU B 1 243 ? -21.828 11.5 17.031 1 96.81 243 LEU B O 1
ATOM 4414 N N . ALA B 1 244 ? -21.828 13.367 18.281 1 97.12 244 ALA B N 1
ATOM 4415 C CA . ALA B 1 244 ? -20.438 13.703 17.953 1 97.12 244 ALA B CA 1
ATOM 4416 C C . ALA B 1 244 ? -19.484 12.656 18.5 1 97.12 244 ALA B C 1
ATOM 4418 O O . ALA B 1 244 ? -18.5 12.289 17.844 1 97.12 244 ALA B O 1
ATOM 4419 N N . CYS B 1 245 ? -19.75 12.188 19.719 1 96.62 245 CYS B N 1
ATOM 4420 C CA . CYS B 1 245 ? -18.938 11.148 20.312 1 96.62 245 CYS B CA 1
ATOM 4421 C C . CYS B 1 245 ? -18.938 9.883 19.453 1 96.62 245 CYS B C 1
ATOM 4423 O O . CYS B 1 245 ? -17.891 9.297 19.203 1 96.62 245 CYS B O 1
ATOM 4425 N N . ARG B 1 246 ? -20.109 9.539 19.031 1 96.69 246 ARG B N 1
ATOM 4426 C CA . ARG B 1 246 ? -20.234 8.336 18.203 1 96.69 246 ARG B CA 1
ATOM 4427 C C . ARG B 1 246 ? -19.5 8.508 16.875 1 96.69 246 ARG B C 1
ATOM 4429 O O . ARG B 1 246 ? -18.844 7.578 16.406 1 96.69 246 ARG B O 1
ATOM 4436 N N . ALA B 1 247 ? -19.641 9.656 16.281 1 97.62 247 ALA B N 1
ATOM 4437 C CA . ALA B 1 247 ? -18.938 9.93 15.023 1 97.62 247 ALA B CA 1
ATOM 4438 C C . ALA B 1 247 ? -17.422 9.828 15.203 1 97.62 247 ALA B C 1
ATOM 4440 O O . ALA B 1 247 ? -16.734 9.195 14.391 1 97.62 247 ALA B O 1
ATOM 4441 N N . LEU B 1 248 ? -16.938 10.422 16.234 1 98.19 248 LEU B N 1
ATOM 4442 C CA . LEU B 1 248 ? -15.5 10.414 16.5 1 98.19 248 LEU B CA 1
ATOM 4443 C C . LEU B 1 248 ? -15.016 9 16.812 1 98.19 248 LEU B C 1
ATOM 4445 O O . LEU B 1 248 ? -13.914 8.617 16.422 1 98.19 248 LEU B O 1
ATOM 4449 N N . ASP B 1 249 ? -15.859 8.203 17.484 1 97.88 249 ASP B N 1
ATOM 4450 C CA . ASP B 1 249 ? -15.523 6.812 17.766 1 97.88 249 ASP B CA 1
ATOM 4451 C C . ASP B 1 249 ? -15.32 6.027 16.484 1 97.88 249 ASP B C 1
ATOM 4453 O O . ASP B 1 249 ? -14.344 5.289 16.344 1 97.88 249 ASP B O 1
ATOM 4457 N N . ILE B 1 250 ? -16.234 6.191 15.562 1 98.25 250 ILE B N 1
ATOM 4458 C CA . ILE B 1 250 ? -16.141 5.508 14.281 1 98.25 250 ILE B CA 1
ATOM 4459 C C . ILE B 1 250 ? -14.898 5.977 13.539 1 98.25 250 ILE B C 1
ATOM 4461 O O . ILE B 1 250 ? -14.172 5.164 12.961 1 98.25 250 ILE B O 1
ATOM 4465 N N . PHE B 1 251 ? -14.641 7.277 13.609 1 98.69 251 PHE B N 1
ATOM 4466 C CA . PHE B 1 251 ? -13.484 7.871 12.953 1 98.69 251 PHE B CA 1
ATOM 4467 C C . PHE B 1 251 ? -12.188 7.262 13.477 1 98.69 251 PHE B C 1
ATOM 4469 O O . PHE B 1 251 ? -11.305 6.902 12.695 1 98.69 251 PHE B O 1
ATOM 4476 N N . ILE B 1 252 ? -12.094 7.086 14.766 1 98.62 252 ILE B N 1
ATOM 4477 C CA . ILE B 1 252 ? -10.898 6.551 15.414 1 98.62 252 ILE B CA 1
ATOM 4478 C C . ILE B 1 252 ? -10.719 5.086 15.039 1 98.62 252 ILE B C 1
ATOM 4480 O O . ILE B 1 252 ? -9.602 4.645 14.75 1 98.62 252 ILE B O 1
ATOM 4484 N N . ASP B 1 253 ? -11.789 4.391 15.008 1 98.56 253 ASP B N 1
ATOM 4485 C CA . ASP B 1 253 ? -11.766 2.99 14.586 1 98.56 253 ASP B CA 1
ATOM 4486 C C . ASP B 1 253 ? -11.25 2.852 13.156 1 98.56 253 ASP B C 1
ATOM 4488 O O . ASP B 1 253 ? -10.391 2.01 12.883 1 98.56 253 ASP B O 1
ATOM 4492 N N . LEU B 1 254 ? -11.758 3.686 12.328 1 98.75 254 LEU B N 1
ATOM 4493 C CA . LEU B 1 254 ? -11.359 3.68 10.922 1 98.75 254 LEU B CA 1
ATOM 4494 C C . LEU B 1 254 ? -9.891 4.043 10.766 1 98.75 254 LEU B C 1
ATOM 4496 O O . LEU B 1 254 ? -9.188 3.465 9.938 1 98.75 254 LEU B O 1
ATOM 4500 N N . TYR B 1 255 ? -9.445 5.012 11.547 1 98.81 255 TYR B N 1
ATOM 4501 C CA . TYR B 1 255 ? -8.055 5.445 11.5 1 98.81 255 TYR B CA 1
ATOM 4502 C C . TYR B 1 255 ? -7.113 4.305 11.875 1 98.81 255 TYR B C 1
ATOM 4504 O O . TYR B 1 255 ? -6.133 4.047 11.172 1 98.81 255 TYR B O 1
ATOM 4512 N N . GLY B 1 256 ? -7.461 3.58 12.945 1 98.75 256 GLY B N 1
ATOM 4513 C CA . GLY B 1 256 ? -6.684 2.416 13.336 1 98.75 256 GLY B CA 1
ATOM 4514 C C . GLY B 1 256 ? -6.652 1.332 12.281 1 98.75 256 GLY B C 1
ATOM 4515 O O . GLY B 1 256 ? -5.586 0.814 11.945 1 98.75 256 GLY B O 1
ATOM 4516 N N . ALA B 1 257 ? -7.809 1.023 11.734 1 98.69 257 ALA B N 1
ATOM 4517 C CA . ALA B 1 257 ? -7.91 -0.018 10.719 1 98.69 257 ALA B CA 1
ATOM 4518 C C . ALA B 1 257 ? -7.062 0.324 9.492 1 98.69 257 ALA B C 1
ATOM 4520 O O . ALA B 1 257 ? -6.379 -0.542 8.945 1 98.69 257 ALA B O 1
ATOM 4521 N N . GLN B 1 258 ? -7.121 1.597 9.102 1 98.75 258 GLN B N 1
ATOM 4522 C CA . GLN B 1 258 ? -6.363 2.01 7.926 1 98.75 258 GLN B CA 1
ATOM 4523 C C . GLN B 1 258 ? -4.863 1.997 8.203 1 98.75 258 GLN B C 1
ATOM 4525 O O . GLN B 1 258 ? -4.066 1.673 7.324 1 98.75 258 GLN B O 1
ATOM 4530 N N . ALA B 1 259 ? -4.473 2.406 9.383 1 98.81 259 ALA B N 1
ATOM 4531 C CA . ALA B 1 259 ? -3.068 2.293 9.773 1 98.81 259 ALA B CA 1
ATOM 4532 C C . ALA B 1 259 ? -2.604 0.841 9.727 1 98.81 259 ALA B C 1
ATOM 4534 O O . ALA B 1 259 ? -1.473 0.556 9.32 1 98.81 259 ALA B O 1
ATOM 4535 N N . GLY B 1 260 ? -3.457 -0.042 10.203 1 98.75 260 GLY B N 1
ATOM 4536 C CA . GLY B 1 260 ? -3.143 -1.459 10.109 1 98.75 260 GLY B CA 1
ATOM 4537 C C . GLY B 1 260 ? -2.969 -1.937 8.68 1 98.75 260 GLY B C 1
ATOM 4538 O O . GLY B 1 260 ? -2.051 -2.705 8.383 1 98.75 260 GLY B O 1
ATOM 4539 N N . ASN B 1 261 ? -3.867 -1.516 7.793 1 98.75 261 ASN B N 1
ATOM 4540 C CA . ASN B 1 261 ? -3.719 -1.843 6.379 1 98.75 261 ASN B CA 1
ATOM 4541 C C . ASN B 1 261 ? -2.408 -1.304 5.816 1 98.75 261 ASN B C 1
ATOM 4543 O O . ASN B 1 261 ? -1.74 -1.98 5.031 1 98.75 261 ASN B O 1
ATOM 4547 N N . LEU B 1 262 ? -2.078 -0.09 6.191 1 98.69 262 LEU B N 1
ATOM 4548 C CA . LEU B 1 262 ? -0.82 0.504 5.754 1 98.69 262 LEU B CA 1
ATOM 4549 C C . LEU B 1 262 ? 0.367 -0.322 6.234 1 98.69 262 LEU B C 1
ATOM 4551 O O . LEU B 1 262 ? 1.342 -0.503 5.5 1 98.69 262 LEU B O 1
ATOM 4555 N N . ALA B 1 263 ? 0.277 -0.811 7.461 1 98.44 263 ALA B N 1
ATOM 4556 C CA . ALA B 1 263 ? 1.323 -1.673 8.008 1 98.44 263 ALA B CA 1
ATOM 4557 C C . ALA B 1 263 ? 1.49 -2.934 7.16 1 98.44 263 ALA B C 1
ATOM 4559 O O . ALA B 1 263 ? 2.615 -3.346 6.867 1 98.44 263 ALA B O 1
ATOM 4560 N N . LEU B 1 264 ? 0.436 -3.51 6.789 1 97.5 264 LEU B N 1
ATOM 4561 C CA . LEU B 1 264 ? 0.462 -4.719 5.973 1 97.5 264 LEU B CA 1
ATOM 4562 C C . LEU B 1 264 ? 1.044 -4.43 4.59 1 97.5 264 LEU B C 1
ATOM 4564 O O . LEU B 1 264 ? 1.748 -5.266 4.023 1 97.5 264 LEU B O 1
ATOM 4568 N N . MET B 1 265 ? 0.85 -3.252 4.105 1 97.5 265 MET B N 1
ATOM 4569 C CA . MET B 1 265 ? 1.276 -2.883 2.758 1 97.5 265 MET B CA 1
ATOM 4570 C C . MET B 1 265 ? 2.744 -2.467 2.746 1 97.5 265 MET B C 1
ATOM 4572 O O . MET B 1 265 ? 3.354 -2.354 1.682 1 97.5 265 MET B O 1
ATOM 4576 N N . SER B 1 266 ? 3.391 -2.299 3.943 1 96.81 266 SER B N 1
ATOM 4577 C CA . SER B 1 266 ? 4.695 -1.65 3.887 1 96.81 266 SER B CA 1
ATOM 4578 C C . SER B 1 266 ? 5.676 -2.297 4.859 1 96.81 266 SER B C 1
ATOM 4580 O O . SER B 1 266 ? 6.883 -2.053 4.785 1 96.81 266 SER B O 1
ATOM 4582 N N . LEU B 1 267 ? 5.18 -3.119 5.82 1 95 267 LEU B N 1
ATOM 4583 C CA . LEU B 1 267 ? 6.02 -3.703 6.863 1 95 267 LEU B CA 1
ATOM 4584 C C . LEU B 1 267 ? 6.965 -2.66 7.445 1 95 267 LEU B C 1
ATOM 4586 O O . LEU B 1 267 ? 8.188 -2.826 7.395 1 95 267 LEU B O 1
ATOM 4590 N N . PRO B 1 268 ? 6.367 -1.644 8.086 1 97.38 268 PRO B N 1
ATOM 4591 C CA . PRO B 1 268 ? 7.121 -0.45 8.484 1 97.38 268 PRO B CA 1
ATOM 4592 C C . PRO B 1 268 ? 7.879 -0.642 9.789 1 97.38 268 PRO B C 1
ATOM 4594 O O . PRO B 1 268 ? 7.59 0.034 10.781 1 97.38 268 PRO B O 1
ATOM 4597 N N . TYR B 1 269 ? 8.93 -1.395 9.766 1 96.69 269 TYR B N 1
ATOM 4598 C CA . TYR B 1 269 ? 9.773 -1.607 10.945 1 96.69 269 TYR B CA 1
ATOM 4599 C C . TYR B 1 269 ? 10.484 -0.32 11.344 1 96.69 269 TYR B C 1
ATOM 4601 O O . TYR B 1 269 ? 11.016 -0.219 12.453 1 96.69 269 TYR B O 1
ATOM 4609 N N . GLY B 1 270 ? 10.539 0.688 10.422 1 96.81 270 GLY B N 1
ATOM 4610 C CA . GLY B 1 270 ? 11.055 2.008 10.75 1 96.81 270 GLY B CA 1
ATOM 4611 C C . GLY B 1 270 ? 10.023 2.896 11.422 1 96.81 270 GLY B C 1
ATOM 4612 O O . GLY B 1 270 ? 10.352 4 11.867 1 96.81 270 GLY B O 1
ATOM 4613 N N . GLY B 1 271 ? 8.781 2.436 11.359 1 97.94 271 GLY B N 1
ATOM 4614 C CA . GLY B 1 271 ? 7.734 3.125 12.094 1 97.94 271 GLY B CA 1
ATOM 4615 C C . GLY B 1 271 ? 6.629 3.652 11.195 1 97.94 271 GLY B C 1
ATOM 4616 O O . GLY B 1 271 ? 6.859 3.938 10.023 1 97.94 271 GLY B O 1
ATOM 4617 N N . ILE B 1 272 ? 5.504 3.717 11.789 1 98.69 272 ILE B N 1
ATOM 4618 C CA . ILE B 1 272 ? 4.383 4.461 11.234 1 98.69 272 ILE B CA 1
ATOM 4619 C C . ILE B 1 272 ? 4.285 5.828 11.906 1 98.69 272 ILE B C 1
ATOM 4621 O O . ILE B 1 272 ? 4.234 5.918 13.133 1 98.69 272 ILE B O 1
ATOM 4625 N N . TYR B 1 273 ? 4.281 6.859 11.141 1 98.5 273 TYR B N 1
ATOM 4626 C CA . TYR B 1 273 ? 4.137 8.227 11.633 1 98.5 273 TYR B CA 1
ATOM 4627 C C . TYR B 1 273 ? 2.779 8.797 11.25 1 98.5 273 TYR B C 1
ATOM 4629 O O . TYR B 1 273 ? 2.49 8.992 10.07 1 98.5 273 TYR B O 1
ATOM 4637 N N . ILE B 1 274 ? 1.967 9 12.227 1 98.5 274 ILE B N 1
ATOM 4638 C CA . ILE B 1 274 ? 0.67 9.641 12.039 1 98.5 274 ILE B CA 1
ATOM 4639 C C . ILE B 1 274 ? 0.832 11.156 12.086 1 98.5 274 ILE B C 1
ATOM 4641 O O . ILE B 1 274 ? 1.177 11.719 13.125 1 98.5 274 ILE B O 1
ATOM 4645 N N . VAL B 1 275 ? 0.542 11.766 10.938 1 96.81 275 VAL B N 1
ATOM 4646 C CA . VAL B 1 275 ? 0.831 13.188 10.789 1 96.81 275 VAL B CA 1
ATOM 4647 C C . VAL B 1 275 ? -0.461 13.945 10.5 1 96.81 275 VAL B C 1
ATOM 4649 O O . VAL B 1 275 ? -1.537 13.352 10.422 1 96.81 275 VAL B O 1
ATOM 4652 N N . GLY B 1 276 ? -0.303 15.258 10.391 1 90.38 276 GLY B N 1
ATOM 4653 C CA . GLY B 1 276 ? -1.456 16.078 10.07 1 90.38 276 GLY B CA 1
ATOM 4654 C C . GLY B 1 276 ? -2.029 16.812 11.266 1 90.38 276 GLY B C 1
ATOM 4655 O O . GLY B 1 276 ? -1.529 16.656 12.383 1 90.38 276 GLY B O 1
ATOM 4656 N N . GLY B 1 277 ? -3.1 17.578 11.047 1 88.06 277 GLY B N 1
ATOM 4657 C CA . GLY B 1 277 ? -3.621 18.484 12.062 1 88.06 277 GLY B CA 1
ATOM 4658 C C . GLY B 1 277 ? -4.664 17.844 12.953 1 88.06 277 GLY B C 1
ATOM 4659 O O . GLY B 1 277 ? -4.922 18.312 14.062 1 88.06 277 GLY B O 1
ATOM 4660 N N . ILE B 1 278 ? -5.188 16.703 12.586 1 92.94 278 ILE B N 1
ATOM 4661 C CA . ILE B 1 278 ? -6.309 16.109 13.312 1 92.94 278 ILE B CA 1
ATOM 4662 C C . ILE B 1 278 ? -5.781 15.273 14.477 1 92.94 278 ILE B C 1
ATOM 4664 O O . ILE B 1 278 ? -6.258 15.398 15.602 1 92.94 278 ILE B O 1
ATOM 4668 N N . ALA B 1 279 ? -4.793 14.453 14.266 1 95.81 279 ALA B N 1
ATOM 4669 C CA . ALA B 1 279 ? -4.344 13.453 15.234 1 95.81 279 ALA B CA 1
ATOM 4670 C C . ALA B 1 279 ? -3.922 14.109 16.547 1 95.81 279 ALA B C 1
ATOM 4672 O O . ALA B 1 279 ? -4.359 13.703 17.625 1 95.81 279 ALA B O 1
ATOM 4673 N N . PRO B 1 280 ? -3.133 15.234 16.484 1 95.31 280 PRO B N 1
ATOM 4674 C CA . PRO B 1 280 ? -2.744 15.852 17.75 1 95.31 280 PRO B CA 1
ATOM 4675 C C . PRO B 1 280 ? -3.938 16.406 18.531 1 95.31 280 PRO B C 1
ATOM 4677 O O . PRO B 1 280 ? -3.914 16.453 19.766 1 95.31 280 PRO B O 1
ATOM 4680 N N . LYS B 1 281 ? -4.973 16.766 17.859 1 94.62 281 LYS B N 1
ATOM 4681 C CA . LYS B 1 281 ? -6.133 17.391 18.484 1 94.62 281 LYS B CA 1
ATOM 4682 C C . LYS B 1 281 ? -7.023 16.359 19.156 1 94.62 281 LYS B C 1
ATOM 4684 O O . LYS B 1 281 ? -7.875 16.703 19.969 1 94.62 281 LYS B O 1
ATOM 4689 N N . ILE B 1 282 ? -6.887 15.148 18.797 1 96.88 282 ILE B N 1
ATOM 4690 C CA . ILE B 1 282 ? -7.715 14.109 19.391 1 96.88 282 ILE B CA 1
ATOM 4691 C C . ILE B 1 282 ? -6.828 13.047 20.031 1 96.88 282 ILE B C 1
ATOM 4693 O O . ILE B 1 282 ? -7.145 11.852 19.984 1 96.88 282 ILE B O 1
ATOM 4697 N N . LEU B 1 283 ? -5.707 13.445 20.547 1 96.38 283 LEU B N 1
ATOM 4698 C CA . LEU B 1 283 ? -4.672 12.57 21.094 1 96.38 283 LEU B CA 1
ATOM 4699 C C . LEU B 1 283 ? -5.238 11.656 22.172 1 96.38 283 LEU B C 1
ATOM 4701 O O . LEU B 1 283 ? -4.949 10.453 22.188 1 96.38 283 LEU B O 1
ATOM 4705 N N . SER B 1 284 ? -6.02 12.188 23.031 1 96.12 284 SER B N 1
ATOM 4706 C CA . SER B 1 284 ? -6.578 11.398 24.125 1 96.12 284 SER B CA 1
ATOM 4707 C C . SER B 1 284 ? -7.465 10.273 23.594 1 96.12 284 SER B C 1
ATOM 4709 O O . SER B 1 284 ? -7.445 9.164 24.125 1 96.12 284 SER B O 1
ATOM 4711 N N . GLN B 1 285 ? -8.25 10.547 22.578 1 96.31 285 GLN B N 1
ATOM 4712 C CA . GLN B 1 285 ? -9.133 9.555 21.969 1 96.31 285 GLN B CA 1
ATOM 4713 C C . GLN B 1 285 ? -8.328 8.5 21.219 1 96.31 285 GLN B C 1
ATOM 4715 O O . GLN B 1 285 ? -8.719 7.328 21.188 1 96.31 285 GLN B O 1
ATOM 4720 N N . LEU B 1 286 ? -7.195 8.875 20.594 1 97.38 286 LEU B N 1
ATOM 4721 C CA . LEU B 1 286 ? -6.34 7.93 19.891 1 97.38 286 LEU B CA 1
ATOM 4722 C C . LEU B 1 286 ? -5.621 7 20.859 1 97.38 286 LEU B C 1
ATOM 4724 O O . LEU B 1 286 ? -5.223 5.895 20.484 1 97.38 286 LEU B O 1
ATOM 4728 N N . ASN B 1 287 ? -5.473 7.461 22.094 1 96.38 287 ASN B N 1
ATOM 4729 C CA . ASN B 1 287 ? -4.688 6.719 23.078 1 96.38 287 ASN B CA 1
ATOM 4730 C C . ASN B 1 287 ? -5.578 5.918 24.016 1 96.38 287 ASN B C 1
ATOM 4732 O O . ASN B 1 287 ? -5.094 5.309 24.969 1 96.38 287 ASN B O 1
ATOM 4736 N N . ASP B 1 288 ? -6.824 5.855 23.797 1 95.69 288 ASP B N 1
ATOM 4737 C CA . ASP B 1 288 ? -7.719 5.203 24.75 1 95.69 288 ASP B CA 1
ATOM 4738 C C . ASP B 1 288 ? -7.906 3.727 24.406 1 95.69 288 ASP B C 1
ATOM 4740 O O . ASP B 1 288 ? -8.734 3.043 25.016 1 95.69 288 ASP B O 1
ATOM 4744 N N . GLY B 1 289 ? -7.254 3.242 23.391 1 96.31 289 GLY B N 1
ATOM 4745 C CA . GLY B 1 289 ? -7.273 1.816 23.094 1 96.31 289 GLY B CA 1
ATOM 4746 C C . GLY B 1 289 ? -8.016 1.479 21.812 1 96.31 289 GLY B C 1
ATOM 4747 O O . GLY B 1 289 ? -7.707 0.481 21.156 1 96.31 289 GLY B O 1
ATOM 4748 N N . ARG B 1 290 ? -9.008 2.25 21.375 1 95.06 290 ARG B N 1
ATOM 4749 C CA . ARG B 1 290 ? -9.828 1.955 20.203 1 95.06 290 ARG B CA 1
ATOM 4750 C C . ARG B 1 290 ? -8.984 1.914 18.938 1 95.06 290 ARG B C 1
ATOM 4752 O O . ARG B 1 290 ? -9.133 1.009 18.109 1 95.06 290 ARG B O 1
ATOM 4759 N N . PHE B 1 291 ? -8.133 2.889 18.844 1 98.56 291 PHE B N 1
ATOM 4760 C CA . PHE B 1 291 ? -7.258 2.943 17.672 1 98.56 291 PHE B CA 1
ATOM 4761 C C . PHE B 1 291 ? -6.418 1.677 17.562 1 98.56 291 PHE B C 1
ATOM 4763 O O . PHE B 1 291 ? -6.395 1.027 16.516 1 98.56 291 PHE B O 1
ATOM 4770 N N . MET B 1 292 ? -5.805 1.252 18.656 1 98.56 292 MET B N 1
ATOM 4771 C CA . MET B 1 292 ? -4.871 0.129 18.656 1 98.56 292 MET B CA 1
ATOM 4772 C C . MET B 1 292 ? -5.605 -1.189 18.438 1 98.56 292 MET B C 1
ATOM 4774 O O . MET B 1 292 ? -5.074 -2.107 17.812 1 98.56 292 MET B O 1
ATOM 4778 N N . LYS B 1 293 ? -6.773 -1.247 18.984 1 98.25 293 LYS B N 1
ATOM 4779 C CA . LYS B 1 293 ? -7.586 -2.441 18.781 1 98.25 293 LYS B CA 1
ATOM 4780 C C . LYS B 1 293 ? -7.887 -2.641 17.297 1 98.25 293 LYS B C 1
ATOM 4782 O O . LYS B 1 293 ? -7.707 -3.738 16.766 1 98.25 293 LYS B O 1
ATOM 4787 N N . ALA B 1 294 ? -8.352 -1.598 16.625 1 98.31 294 ALA B N 1
ATOM 4788 C CA . ALA B 1 294 ? -8.664 -1.655 15.203 1 98.31 294 ALA B CA 1
ATOM 4789 C C . ALA B 1 294 ? -7.414 -1.891 14.367 1 98.31 294 ALA B C 1
ATOM 4791 O O . ALA B 1 294 ? -7.434 -2.666 13.406 1 98.31 294 ALA B O 1
ATOM 4792 N N . TYR B 1 295 ? -6.312 -1.231 14.766 1 98.62 295 TYR B N 1
ATOM 4793 C CA . TYR B 1 295 ? -5.023 -1.387 14.109 1 98.62 295 TYR B CA 1
ATOM 4794 C C . TYR B 1 295 ? -4.578 -2.846 14.117 1 98.62 295 TYR B C 1
ATOM 4796 O O . TYR B 1 295 ? -4.152 -3.375 13.086 1 98.62 295 TYR B O 1
ATOM 4804 N N . GLY B 1 296 ? -4.75 -3.453 15.195 1 97.81 296 GLY B N 1
ATOM 4805 C CA . GLY B 1 296 ? -4.195 -4.781 15.406 1 97.81 296 GLY B CA 1
ATOM 4806 C C . GLY B 1 296 ? -5.109 -5.891 14.922 1 97.81 296 GLY B C 1
ATOM 4807 O O . GLY B 1 296 ? -4.699 -7.055 14.859 1 97.81 296 GLY B O 1
ATOM 4808 N N . ASP B 1 297 ? -6.32 -5.605 14.57 1 97.5 297 ASP B N 1
ATOM 4809 C CA . ASP B 1 297 ? -7.289 -6.617 14.156 1 97.5 297 ASP B CA 1
ATOM 4810 C C . ASP B 1 297 ? -7.043 -7.051 12.711 1 97.5 297 ASP B C 1
ATOM 4812 O O . ASP B 1 297 ? -7.844 -6.746 11.828 1 97.5 297 ASP B O 1
ATOM 4816 N N . LYS B 1 298 ? -5.992 -7.824 12.562 1 97.69 298 LYS B N 1
ATOM 4817 C CA . LYS B 1 298 ? -5.586 -8.258 11.227 1 97.69 298 LYS B CA 1
ATOM 4818 C C . LYS B 1 298 ? -5.398 -9.773 11.172 1 97.69 298 LYS B C 1
ATOM 4820 O O . LYS B 1 298 ? -4.516 -10.266 10.469 1 97.69 298 LYS B O 1
ATOM 4825 N N . GLY B 1 299 ? -6.223 -10.484 12.031 1 93.81 299 GLY B N 1
ATOM 4826 C CA . GLY B 1 299 ? -6.238 -11.938 12 1 93.81 299 GLY B CA 1
ATOM 4827 C C . GLY B 1 299 ? -4.875 -12.555 12.258 1 93.81 299 GLY B C 1
ATOM 4828 O O . GLY B 1 299 ? -4.23 -12.234 13.266 1 93.81 299 GLY B O 1
ATOM 4829 N N . ARG B 1 300 ? -4.41 -13.422 11.414 1 88.56 300 ARG B N 1
ATOM 4830 C CA . ARG B 1 300 ? -3.166 -14.172 11.578 1 88.56 300 ARG B CA 1
ATOM 4831 C C . ARG B 1 300 ? -1.959 -13.242 11.523 1 88.56 300 ARG B C 1
ATOM 4833 O O . ARG B 1 300 ? -0.854 -13.625 11.914 1 88.56 300 ARG B O 1
ATOM 4840 N N . MET B 1 301 ? -2.186 -11.992 11.031 1 92.62 301 MET B N 1
ATOM 4841 C CA . MET B 1 301 ? -1.087 -11.039 10.906 1 92.62 301 MET B CA 1
ATOM 4842 C C . MET B 1 301 ? -0.97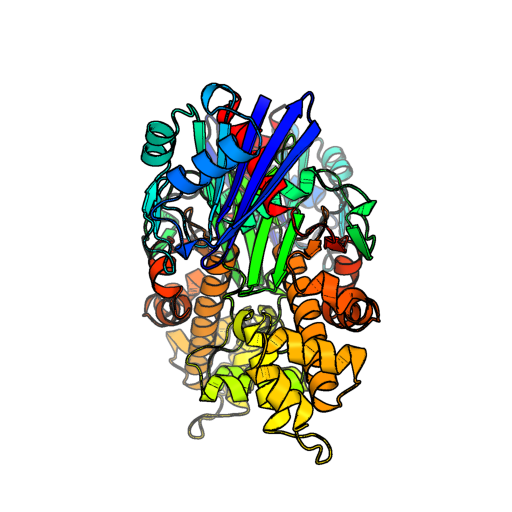3 -10.172 12.156 1 92.62 301 MET B C 1
ATOM 4844 O O . MET B 1 301 ? -0.032 -9.383 12.281 1 92.62 301 MET B O 1
ATOM 4848 N N . SER B 1 302 ? -1.892 -10.305 13.086 1 94.94 302 SER B N 1
ATOM 4849 C CA . SER B 1 302 ? -2.006 -9.406 14.227 1 94.94 302 SER B CA 1
ATOM 4850 C C . SER B 1 302 ? -0.707 -9.367 15.023 1 94.94 302 SER B C 1
ATOM 4852 O O . SER B 1 302 ? -0.228 -8.289 15.383 1 94.94 302 SER B O 1
ATOM 4854 N N . ARG B 1 303 ? -0.106 -10.5 15.289 1 93.5 303 ARG B N 1
ATOM 4855 C CA . ARG B 1 303 ? 1.1 -10.547 16.109 1 93.5 303 ARG B CA 1
ATOM 4856 C C . ARG B 1 303 ? 2.25 -9.805 15.438 1 93.5 303 ARG B C 1
ATOM 4858 O O . ARG B 1 303 ? 3.049 -9.148 16.109 1 93.5 303 ARG B O 1
ATOM 4865 N N . MET B 1 304 ? 2.385 -9.938 14.18 1 92.81 304 MET B N 1
ATOM 4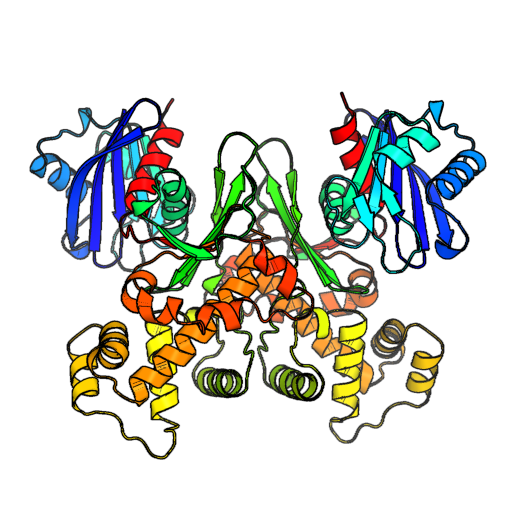866 C CA . MET B 1 304 ? 3.424 -9.227 13.438 1 92.81 304 MET B CA 1
ATOM 4867 C C . MET B 1 304 ? 3.275 -7.719 13.594 1 92.81 304 MET B C 1
ATOM 4869 O O . MET B 1 304 ? 4.273 -7.004 13.719 1 92.81 304 MET B O 1
ATOM 4873 N N . LEU B 1 305 ? 2.027 -7.23 13.641 1 97.25 305 LEU B N 1
ATOM 4874 C CA . LEU B 1 305 ? 1.77 -5.797 13.695 1 97.25 305 LEU B CA 1
ATOM 4875 C C . LEU B 1 305 ? 2.258 -5.211 15.016 1 97.25 305 LEU B C 1
ATOM 4877 O O . LEU B 1 305 ? 2.541 -4.012 15.102 1 97.25 305 LEU B O 1
ATOM 4881 N N . ASP B 1 306 ? 2.426 -6.047 15.984 1 97.06 306 ASP B N 1
ATOM 4882 C CA . ASP B 1 306 ? 2.908 -5.598 17.281 1 97.06 306 ASP B CA 1
ATOM 4883 C C . ASP B 1 306 ? 4.348 -5.098 17.203 1 97.06 306 ASP B C 1
ATOM 4885 O O . ASP B 1 306 ? 4.82 -4.383 18.078 1 97.06 306 ASP B O 1
ATOM 4889 N N . ASN B 1 307 ? 5 -5.438 16.172 1 96.38 307 ASN B N 1
ATOM 4890 C CA . ASN B 1 307 ? 6.422 -5.137 16.062 1 96.38 307 ASN B CA 1
ATOM 4891 C C . ASN B 1 307 ? 6.656 -3.744 15.484 1 96.38 307 ASN B C 1
ATOM 4893 O O . ASN B 1 307 ? 7.77 -3.217 15.547 1 96.38 307 ASN B O 1
ATOM 4897 N N . PHE B 1 308 ? 5.672 -3.129 14.914 1 98.06 308 PHE B N 1
ATOM 4898 C CA . PHE B 1 308 ? 5.883 -1.868 14.211 1 98.06 308 PHE B CA 1
ATOM 4899 C C . PHE B 1 308 ? 5.664 -0.684 15.141 1 98.06 308 PHE B C 1
ATOM 4901 O O . PHE B 1 308 ? 4.598 -0.555 15.75 1 98.06 308 PHE B O 1
ATOM 4908 N N . PRO B 1 309 ? 6.629 0.235 15.258 1 98.5 309 PRO B N 1
ATOM 4909 C CA . PRO B 1 309 ? 6.395 1.451 16.047 1 98.5 309 PRO B CA 1
ATOM 4910 C C . PRO B 1 309 ? 5.32 2.348 15.43 1 98.5 309 PRO B C 1
ATOM 4912 O O . PRO B 1 309 ? 5.211 2.438 14.203 1 98.5 309 PRO B O 1
ATOM 4915 N N . ILE B 1 310 ? 4.543 2.949 16.297 1 98.75 310 ILE B N 1
ATOM 4916 C CA . ILE B 1 310 ? 3.539 3.914 15.859 1 98.75 310 ILE B CA 1
ATOM 4917 C C . ILE B 1 310 ? 3.688 5.207 16.656 1 98.75 310 ILE B C 1
ATOM 4919 O O . ILE B 1 310 ? 3.598 5.199 17.891 1 98.75 310 ILE B O 1
ATOM 4923 N N . HIS B 1 311 ? 3.875 6.297 15.938 1 98.5 311 HIS B N 1
ATOM 4924 C CA . HIS B 1 311 ? 4.07 7.602 16.562 1 98.5 311 HIS B CA 1
ATOM 4925 C C . HIS B 1 311 ? 3.082 8.625 16.016 1 98.5 311 HIS B C 1
ATOM 4927 O O . HIS B 1 311 ? 2.852 8.688 14.797 1 98.5 311 HIS B O 1
ATOM 4933 N N . ILE B 1 312 ? 2.504 9.359 16.891 1 98.38 312 ILE B N 1
ATOM 4934 C CA . ILE B 1 312 ? 1.807 10.578 16.5 1 98.38 312 ILE B CA 1
ATOM 4935 C C . ILE B 1 312 ? 2.787 11.75 16.484 1 98.38 312 ILE B C 1
ATOM 4937 O O . ILE B 1 312 ? 3.484 12 17.469 1 98.38 312 ILE B O 1
ATOM 4941 N N . VAL B 1 313 ? 2.883 12.398 15.383 1 98.06 313 VAL B N 1
ATOM 4942 C CA . VAL B 1 313 ? 3.768 13.547 15.266 1 98.06 313 VAL B CA 1
ATOM 4943 C C . VAL B 1 313 ? 3.07 14.789 15.812 1 98.06 313 VAL B C 1
ATOM 4945 O O . VAL B 1 313 ? 2.033 15.211 15.289 1 98.06 313 VAL B O 1
ATOM 4948 N N . LEU B 1 314 ? 3.643 15.375 16.766 1 96.88 314 LEU B N 1
ATOM 4949 C CA . LEU B 1 314 ? 3.043 16.516 17.453 1 96.88 314 LEU B CA 1
ATOM 4950 C C . LEU B 1 314 ? 3.453 17.828 16.781 1 96.88 314 LEU B C 1
ATOM 4952 O O . LEU B 1 314 ? 2.768 18.844 16.922 1 96.88 314 LEU B O 1
ATOM 4956 N N . ASP B 1 315 ? 4.566 17.781 16.094 1 92.56 315 ASP B N 1
ATOM 4957 C CA . ASP B 1 315 ? 5.059 18.953 15.383 1 92.56 315 ASP B CA 1
ATOM 4958 C C . ASP B 1 315 ? 4.273 19.188 14.094 1 92.56 315 ASP B C 1
ATOM 4960 O O . ASP B 1 315 ? 4.562 18.562 13.07 1 92.56 315 ASP B O 1
ATOM 4964 N N . THR B 1 316 ? 3.453 20.172 14.086 1 87.69 316 THR B N 1
ATOM 4965 C CA . THR B 1 316 ? 2.59 20.406 12.93 1 87.69 316 THR B CA 1
ATOM 4966 C C . THR B 1 316 ? 3.34 21.172 11.844 1 87.69 316 THR B C 1
ATOM 4968 O O . THR B 1 316 ? 2.811 21.391 10.75 1 87.69 316 THR B O 1
ATOM 4971 N N . LYS B 1 317 ? 4.613 21.578 12.062 1 89.81 317 LYS B N 1
ATOM 4972 C CA . LYS B 1 317 ? 5.41 22.297 11.078 1 89.81 317 LYS B CA 1
ATOM 4973 C C . LYS B 1 317 ? 6.406 21.359 10.398 1 89.81 317 LYS B C 1
ATOM 4975 O O . LYS B 1 317 ? 7.34 21.812 9.734 1 89.81 317 LYS B O 1
ATOM 4980 N N . ILE B 1 318 ? 6.176 20.109 10.547 1 94.06 318 ILE B N 1
ATOM 4981 C CA . ILE B 1 318 ? 7.105 19.094 10.047 1 94.06 318 ILE B CA 1
ATOM 4982 C C . ILE B 1 318 ? 7.273 19.25 8.539 1 94.06 318 ILE B C 1
ATOM 4984 O O . ILE B 1 318 ? 8.359 19.016 8 1 94.06 318 ILE B O 1
ATOM 4988 N N . GLY B 1 319 ? 6.219 19.641 7.887 1 94.88 319 GLY B N 1
ATOM 4989 C CA . GLY B 1 319 ? 6.305 19.844 6.449 1 94.88 319 GLY B CA 1
ATOM 4990 C C . GLY B 1 319 ? 7.312 20.906 6.059 1 94.88 319 GLY B C 1
ATOM 4991 O O . GLY B 1 319 ? 8.039 20.75 5.078 1 94.88 319 GLY B O 1
ATOM 4992 N N . LEU B 1 320 ? 7.371 22 6.805 1 95.69 320 LEU B N 1
ATOM 4993 C CA . LEU B 1 320 ? 8.32 23.078 6.555 1 95.69 320 LEU B CA 1
ATOM 4994 C C . LEU B 1 320 ? 9.75 22.594 6.781 1 95.69 320 LEU B C 1
ATOM 4996 O O . LEU B 1 320 ? 10.648 22.891 5.984 1 95.69 320 LEU B O 1
ATOM 5000 N N . LYS B 1 321 ? 9.891 21.891 7.828 1 95.69 321 LYS B N 1
ATOM 5001 C CA . LYS B 1 321 ? 11.219 21.344 8.125 1 95.69 321 LYS B CA 1
ATOM 5002 C C . LYS B 1 321 ? 11.664 20.359 7.031 1 95.69 321 LYS B C 1
ATOM 5004 O O . LYS B 1 321 ? 12.82 20.391 6.609 1 95.69 321 LYS B O 1
ATOM 5009 N N . GLY B 1 322 ? 10.711 19.531 6.629 1 96.56 322 GLY B N 1
ATOM 5010 C CA . GLY B 1 322 ? 11.008 18.578 5.57 1 96.56 322 GLY B CA 1
ATOM 5011 C C . GLY B 1 322 ? 11.383 19.234 4.258 1 96.56 322 GLY B C 1
ATOM 5012 O O . GLY B 1 322 ? 12.312 18.797 3.578 1 96.56 322 GLY B O 1
ATOM 5013 N N . ALA B 1 323 ? 10.672 20.266 3.914 1 96.62 323 ALA B N 1
ATOM 5014 C CA . ALA B 1 323 ? 10.984 21.016 2.703 1 96.62 323 ALA B CA 1
ATOM 5015 C C . ALA B 1 323 ? 12.391 21.609 2.783 1 96.62 323 ALA B C 1
ATOM 5017 O O . ALA B 1 323 ? 13.141 21.578 1.809 1 96.62 323 ALA B O 1
ATOM 5018 N N . ALA B 1 324 ? 12.75 22.125 3.92 1 96.88 324 ALA B N 1
ATOM 5019 C CA . ALA B 1 324 ? 14.086 22.688 4.109 1 96.88 324 ALA B CA 1
ATOM 5020 C C . ALA B 1 324 ? 15.156 21.609 3.961 1 96.88 324 ALA B C 1
ATOM 5022 O O . ALA B 1 324 ? 16.172 21.828 3.301 1 96.88 324 ALA B O 1
ATOM 5023 N N . LEU B 1 325 ? 14.906 20.484 4.527 1 95.69 325 LEU B N 1
ATOM 5024 C CA . LEU B 1 325 ? 15.859 19.391 4.457 1 95.69 325 LEU B CA 1
ATOM 5025 C C . LEU B 1 325 ? 16.031 18.906 3.023 1 95.69 325 LEU B C 1
ATOM 5027 O O . LEU B 1 325 ? 17.141 18.578 2.592 1 95.69 325 LEU B O 1
ATOM 5031 N N . TYR B 1 326 ? 14.93 18.844 2.359 1 95.31 326 TYR B N 1
ATOM 5032 C CA . TYR B 1 326 ? 15 18.453 0.956 1 95.31 326 TYR B CA 1
ATOM 5033 C C . TYR B 1 326 ? 15.82 19.453 0.152 1 95.31 326 TYR B C 1
ATOM 5035 O O . TYR B 1 326 ? 16.625 19.078 -0.701 1 95.31 326 TYR B O 1
ATOM 5043 N N . ALA B 1 327 ? 15.609 20.703 0.409 1 96.12 327 ALA B N 1
ATOM 5044 C CA . ALA B 1 327 ? 16.375 21.75 -0.267 1 96.12 327 ALA B CA 1
ATOM 5045 C C . ALA B 1 327 ? 17.875 21.594 0.004 1 96.12 327 ALA B C 1
ATOM 5047 O O . ALA B 1 327 ? 18.703 21.75 -0.903 1 96.12 327 ALA B O 1
ATOM 5048 N N . ALA B 1 328 ? 18.203 21.328 1.242 1 95.44 328 ALA B N 1
ATOM 5049 C CA . ALA B 1 328 ? 19.594 21.125 1.612 1 95.44 328 ALA B CA 1
ATOM 5050 C C . ALA B 1 328 ? 20.234 20.016 0.783 1 95.44 328 ALA B C 1
ATOM 5052 O O . ALA B 1 328 ? 21.391 20.141 0.349 1 95.44 328 ALA B O 1
ATOM 5053 N N . ARG B 1 329 ? 19.484 19.016 0.581 1 92.75 329 ARG B N 1
ATOM 5054 C CA . ARG B 1 329 ? 19.984 17.859 -0.173 1 92.75 329 ARG B CA 1
ATOM 5055 C C . ARG B 1 329 ? 20.047 18.172 -1.665 1 92.75 329 ARG B C 1
ATOM 5057 O O . ARG B 1 329 ? 21.047 17.906 -2.32 1 92.75 329 ARG B O 1
ATOM 5064 N N . ALA B 1 330 ? 18.984 18.734 -2.182 1 92.44 330 ALA B N 1
ATOM 5065 C CA . ALA B 1 330 ? 18.828 18.953 -3.617 1 92.44 330 ALA B CA 1
ATOM 5066 C C . ALA B 1 330 ? 19.75 20.062 -4.105 1 92.44 330 ALA B C 1
ATOM 5068 O O . ALA B 1 330 ? 20.219 20.031 -5.25 1 92.44 330 ALA B O 1
ATOM 5069 N N . CYS B 1 331 ? 20.078 21 -3.213 1 90.06 331 CYS B N 1
ATOM 5070 C CA . CYS B 1 331 ? 20.812 22.188 -3.625 1 90.06 331 CYS B CA 1
ATOM 5071 C C . CYS B 1 331 ? 22.25 22.141 -3.125 1 90.06 331 CYS B C 1
ATOM 5073 O O . CYS B 1 331 ? 22.984 23.125 -3.232 1 90.06 331 CYS B O 1
ATOM 5075 N N . ALA B 1 332 ? 22.688 21.125 -2.4 1 84.69 332 ALA B N 1
ATOM 5076 C CA . ALA B 1 332 ? 24.062 20.984 -1.925 1 84.69 332 ALA B CA 1
ATOM 5077 C C . ALA B 1 332 ? 25.047 21.125 -3.074 1 84.69 332 ALA B C 1
ATOM 5079 O O . ALA B 1 332 ? 26.203 21.5 -2.863 1 84.69 332 ALA B O 1
ATOM 5080 N N . GLN B 1 333 ? 24.844 20.875 -4.324 1 64.06 333 GLN B N 1
ATOM 5081 C CA . GLN B 1 333 ? 25.859 21.047 -5.359 1 64.06 333 GLN B CA 1
ATOM 5082 C C . GLN B 1 333 ? 25.953 22.5 -5.809 1 64.06 333 GLN B C 1
ATOM 5084 O O . GLN B 1 333 ? 24.938 23.188 -5.906 1 64.06 333 GLN B O 1
#

pLDDT: mean 92.99, std 7.39, range [57.56, 98.81]